Protein AF-0000000084941131 (afdb_homodimer)

InterPro domains:
  IPR001647 DNA-binding HTH domain, TetR-type [PF00440] (19-58)
  IPR001647 DNA-binding HTH domain, TetR-type [PS50977] (9-69)
  IPR009057 Homedomain-like superfamily [SSF46689] (8-70)
  IPR036271 Tetracyclin repressor-like, C-terminal domain superfamily [SSF48498] (73-191)

pLDDT: mean 86.89, std 12.45, range [28.77, 98.25]

Organism: Slackia exigua (strain ATCC 700122 / DSM 15923 / CIP 105133 / JCM 11022 / KCTC 5966 / S-7) (NCBI:txid649764)

Solvent-accessible surface area (backbone atoms only — not comparable to full-atom values): 23840 Å² total; per-residue (Å²): 129,80,76,89,76,65,69,81,77,74,47,69,64,54,54,34,50,50,48,39,53,48,26,52,69,63,21,52,91,70,55,48,67,60,58,51,18,59,74,74,70,51,52,53,69,56,50,42,76,73,27,87,39,70,66,57,44,49,48,48,31,51,49,58,58,56,69,70,40,54,73,73,89,49,67,60,39,41,52,69,57,49,52,53,47,29,50,50,33,43,50,53,52,44,68,76,31,35,32,52,52,48,36,34,63,66,69,58,53,42,43,57,38,67,57,45,43,43,56,43,37,52,42,46,55,18,59,48,52,65,71,57,49,46,61,47,47,50,53,50,47,12,30,48,47,18,45,52,50,53,48,32,36,52,75,71,71,43,53,70,42,73,44,60,62,77,36,82,65,32,34,45,62,69,65,46,78,38,76,65,50,52,51,50,53,51,51,50,51,51,52,49,52,48,60,72,64,71,54,86,80,85,23,29,28,52,74,59,67,86,69,50,62,65,89,106,128,80,76,87,75,65,68,82,77,72,45,68,64,55,53,34,51,51,49,39,54,48,27,51,71,64,21,54,91,68,56,48,66,60,58,50,17,57,74,74,69,49,52,54,70,57,52,43,77,73,28,88,38,70,64,58,44,50,48,48,32,50,51,58,57,57,68,71,40,54,72,73,90,48,67,61,39,39,52,68,56,50,52,51,47,31,52,50,33,42,51,52,52,43,67,75,32,35,31,49,52,50,35,34,63,65,69,58,52,42,45,55,38,67,58,44,44,44,55,42,37,53,42,46,57,17,58,49,53,65,70,58,49,45,64,44,45,49,54,51,47,13,31,48,49,18,44,51,51,53,46,32,36,51,75,69,72,42,54,69,43,73,45,61,62,78,37,82,64,31,35,43,66,70,65,46,78,38,75,65,52,51,51,49,52,53,50,50,50,52,52,49,52,46,59,72,66,72,54,86,79,86,23,28,28,51,72,58,66,87,68,50,65,65,86,107

Sequence (432 aa):
MKKPGSPPSFSREQIGRCAFDLINEIGIENFSMRELAQKIGISPMGIYTYFPSKRTLLCTVFSMLLNKIDNHPIPEEYWEDTVRREFRSMHQTFKTHPNIRRMTLVESIPWPDHFARHTYQLHMDQGVPEEIFTRLFWVFSSYFTGFIDNEMYLSLGRRITDGDADAPWNREKIHAYTDETFEEGINLLINMAKKKAGGACDWRTPLDASTWSWTLMKKPGSPPSFSREQIGRCAFDLINEIGIENFSMRELAQKIGISPMGIYTYFPSKRTLLCTVFSMLLNKIDNHPIPEEYWEDTVRREFRSMHQTFKTHPNIRRMTLVESIPWPDHFARHTYQLHMDQGVPEEIFTRLFWVFSSYFTGFIDNEMYLSLGRRITDGDADAPWNREKIHAYTDETFEEGINLLINMAKKKAGGACDWRTPLDASTWSWTL

Radius of gyration: 24.43 Å; Cα contacts (8 Å, |Δi|>4): 524; chains: 2; bounding box: 90×73×42 Å

Secondary structure (DSSP, 8-state):
---TT------HHHHHHHHHHHHHHH-GGG--HHHHHHHHTS-HHHHHHH-SSHHHHHHHHHHHHHTTS-----TT-BHHHHHHHHHHHHHHHHHH-HHHHHHHHHHTPPBPHHHHHHHHHHHHHHT--HHHHHHHHHHHHHHHHHHHHHHHHHHTT--SBSS-TTSHHHHHHHHT-SHHHHHHHHHHHHHHHHHHH-S----B--S-GGG-GGG-/---TTS-----HHHHHHHHHHHHHHH-GGG--HHHHHHHHTS-HHHHHHH-SSHHHHHHHHHHHHHTTS-----TT-BHHHHHHHHHHHHHHHHHH-HHHHHHHHHHTPPBPHHHHHHHHHHHHHHT--HHHHHHHHHHHHHHHHHHHHHHHHHHTT--SBSS-TTSHHHHHHHHT-SHHHHHHHHHHHHHHHHHHH-S----B--S-GGG-GGG-

Nearest PDB structures (foldseek):
  3b6a-assembly4_H  TM=7.659E-01  e=1.534E-05  Streptomyces coelicolor
  3b6a-assembly4_G  TM=7.643E-01  e=3.436E-05  Streptomyces coelicolor
  2opt-assembly1_A  TM=7.626E-01  e=5.265E-05  Streptomyces coelicolor
  3b6c-assembly1_A  TM=7.423E-01  e=3.778E-05  Streptomyces coelicolor
  3zql-assembly1_D  TM=7.358E-01  e=1.023E-04  Streptomyces antibioticus

Structure (mmCIF, N/CA/C/O backbone):
data_AF-0000000084941131-model_v1
#
loop_
_entity.id
_entity.type
_entity.pdbx_description
1 polymer 'Transcriptional regulator, TetR family'
#
loop_
_atom_site.group_PDB
_atom_site.id
_atom_site.type_symbol
_atom_site.label_atom_id
_atom_site.label_alt_id
_atom_site.label_comp_id
_atom_site.label_asym_id
_atom_site.label_entity_id
_atom_site.label_seq_id
_atom_site.pdbx_PDB_ins_code
_atom_site.Cartn_x
_atom_site.Cartn_y
_atom_site.Cartn_z
_atom_site.occupancy
_atom_site.B_iso_or_equiv
_atom_site.auth_seq_id
_atom_site.auth_comp_id
_atom_site.auth_asym_id
_atom_site.auth_atom_id
_atom_site.pdbx_PDB_model_num
ATOM 1 N N . MET A 1 1 ? -54.469 -0.24 5.934 1 28.77 1 MET A N 1
ATOM 2 C CA . MET A 1 1 ? -53.938 1.04 5.469 1 28.77 1 MET A CA 1
ATOM 3 C C . MET A 1 1 ? -52.625 1.38 6.176 1 28.77 1 MET A C 1
ATOM 5 O O . MET A 1 1 ? -52.562 1.374 7.406 1 28.77 1 MET A O 1
ATOM 9 N N . LYS A 1 2 ? -51.344 1.312 5.57 1 38.69 2 LYS A N 1
ATOM 10 C CA . LYS A 1 2 ? -50.094 1.656 6.258 1 38.69 2 LYS A CA 1
ATOM 11 C C . LYS A 1 2 ? -50.188 3.039 6.895 1 38.69 2 LYS A C 1
ATOM 13 O O . LYS A 1 2 ? -50.812 3.939 6.352 1 38.69 2 LYS A O 1
ATOM 18 N N . LYS A 1 3 ? -50 3.289 8.18 1 43.28 3 LYS A N 1
ATOM 19 C CA . LYS A 1 3 ? -50.188 4.641 8.703 1 43.28 3 LYS A CA 1
ATOM 20 C C . LYS A 1 3 ? -49.438 5.66 7.859 1 43.28 3 LYS A C 1
ATOM 22 O O . LYS A 1 3 ? -48.281 5.449 7.512 1 43.28 3 LYS A O 1
ATOM 27 N N . PRO A 1 4 ? -49.906 6.727 7.219 1 45.97 4 PRO A N 1
ATOM 28 C CA . PRO A 1 4 ? -49.438 7.609 6.145 1 45.97 4 PRO A CA 1
ATOM 29 C C . PRO A 1 4 ? -48.062 8.172 6.398 1 45.97 4 PRO A C 1
ATOM 31 O O . PRO A 1 4 ? -47.281 8.391 5.457 1 45.97 4 PRO A O 1
ATOM 34 N N . GLY A 1 5 ? -47.656 8.695 7.609 1 40.53 5 GLY A N 1
ATOM 35 C CA . GLY A 1 5 ? -46.531 9.578 7.91 1 40.53 5 GLY A CA 1
ATOM 36 C C . GLY A 1 5 ? -45.25 8.828 8.25 1 40.53 5 GLY A C 1
ATOM 37 O O . GLY A 1 5 ? -44.344 9.375 8.898 1 40.53 5 GLY A O 1
ATOM 38 N N . SER A 1 6 ? -45.25 7.578 8.383 1 44.28 6 SER A N 1
ATOM 39 C CA . SER A 1 6 ? -44.094 6.871 8.906 1 44.28 6 SER A CA 1
ATOM 40 C C . SER A 1 6 ? -42.812 7.242 8.133 1 44.28 6 SER A C 1
ATOM 42 O O . SER A 1 6 ? -42.844 7.254 6.898 1 44.28 6 SER A O 1
ATOM 44 N N . PRO A 1 7 ? -41.969 8.18 8.68 1 47.12 7 PRO A N 1
ATOM 45 C CA . PRO A 1 7 ? -40.781 8.586 7.93 1 47.12 7 PRO A CA 1
ATOM 46 C C . PRO A 1 7 ? -40.219 7.48 7.023 1 47.12 7 PRO A C 1
ATOM 48 O O . PRO A 1 7 ? -40.406 6.297 7.316 1 47.12 7 PRO A O 1
ATOM 51 N N . PRO A 1 8 ? -40.156 7.699 5.754 1 49.62 8 PRO A N 1
ATOM 52 C CA . PRO A 1 8 ? -39.625 6.699 4.82 1 49.62 8 PRO A CA 1
ATOM 53 C C . PRO A 1 8 ? -38.5 5.855 5.422 1 49.62 8 PRO A C 1
ATOM 55 O O . PRO A 1 8 ? -37.656 6.375 6.152 1 49.62 8 PRO A O 1
ATOM 58 N N . SER A 1 9 ? -38.719 4.691 6.004 1 55.66 9 SER A N 1
ATOM 59 C CA . SER A 1 9 ? -37.844 3.691 6.629 1 55.66 9 SER A CA 1
ATOM 60 C C . SER A 1 9 ? -36.594 3.471 5.816 1 55.66 9 SER A C 1
ATOM 62 O O . SER A 1 9 ? -36.625 2.896 4.727 1 55.66 9 SER A O 1
ATOM 64 N N . PHE A 1 10 ? -35.75 4.488 5.723 1 67.19 10 PHE A N 1
ATOM 65 C CA . PHE A 1 10 ? -34.5 4.156 5.062 1 67.19 10 PHE A CA 1
ATOM 66 C C . PHE A 1 10 ? -33.875 2.918 5.695 1 67.19 10 PHE A C 1
ATOM 68 O O . PHE A 1 10 ? -34.062 2.652 6.883 1 67.19 10 PHE A O 1
ATOM 75 N N . SER A 1 11 ? -33.438 2.021 4.824 1 82.12 11 SER A N 1
ATOM 76 C CA . SER A 1 11 ? -32.719 0.842 5.301 1 82.12 11 SER A CA 1
ATOM 77 C C . SER A 1 11 ? -31.234 1.102 5.379 1 82.12 11 SER A C 1
ATOM 79 O O . SER A 1 11 ? -30.734 2.084 4.824 1 82.12 11 SER A O 1
ATOM 81 N N . ARG A 1 12 ? -30.578 0.418 6.262 1 88.44 12 ARG A N 1
ATOM 82 C CA . ARG A 1 12 ? -29.125 0.443 6.348 1 88.44 12 ARG A CA 1
ATOM 83 C C . ARG A 1 12 ? -28.484 0.329 4.965 1 88.44 12 ARG A C 1
ATOM 85 O O . ARG A 1 12 ? -27.484 0.995 4.68 1 88.44 12 ARG A O 1
ATOM 92 N N . GLU A 1 13 ? -29.188 -0.368 4.176 1 90.81 13 GLU A N 1
ATOM 93 C CA . GLU A 1 13 ? -28.656 -0.59 2.832 1 90.81 13 GLU A CA 1
ATOM 94 C C . GLU A 1 13 ? -28.75 0.674 1.984 1 90.81 13 GLU A C 1
ATOM 96 O O . GLU A 1 13 ? -27.828 1.014 1.255 1 90.81 13 GLU A O 1
ATOM 101 N N . GLN A 1 14 ? -29.828 1.37 2.104 1 92.25 14 GLN A N 1
ATOM 102 C CA . GLN A 1 14 ? -30.031 2.59 1.327 1 92.25 14 GLN A CA 1
ATOM 103 C C . GLN A 1 14 ? -29.047 3.682 1.759 1 92.25 14 GLN A C 1
ATOM 105 O O . GLN A 1 14 ? -28.469 4.375 0.918 1 92.25 14 GLN A O 1
ATOM 110 N N . ILE A 1 15 ? -28.906 3.768 3.033 1 94.81 15 ILE A N 1
ATOM 111 C CA . ILE A 1 15 ? -27.984 4.762 3.562 1 94.81 15 ILE A CA 1
ATOM 112 C C . ILE A 1 15 ? -26.562 4.41 3.139 1 94.81 15 ILE A C 1
ATOM 114 O O . ILE A 1 15 ? -25.812 5.281 2.697 1 94.81 15 ILE A O 1
ATOM 118 N N . GLY A 1 16 ? -26.234 3.146 3.24 1 96.19 16 GLY A N 1
ATOM 119 C CA . GLY A 1 16 ? -24.922 2.678 2.812 1 96.19 16 GLY A CA 1
ATOM 120 C C . GLY A 1 16 ? -24.641 2.951 1.347 1 96.19 16 GLY A C 1
ATOM 121 O O . GLY A 1 16 ? -23.547 3.385 0.99 1 96.19 16 GLY A O 1
ATOM 122 N N . ARG A 1 17 ? -25.641 2.75 0.527 1 96.62 17 ARG A N 1
ATOM 123 C CA . ARG A 1 17 ? -25.5 2.973 -0.908 1 96.62 17 ARG A CA 1
ATOM 124 C C . ARG A 1 17 ? -25.312 4.453 -1.217 1 96.62 17 ARG A C 1
ATOM 126 O O . ARG A 1 17 ? -24.5 4.816 -2.072 1 96.62 17 ARG A O 1
ATOM 133 N N . CYS A 1 18 ? -26.016 5.258 -0.491 1 97.19 18 CYS A N 1
ATOM 134 C CA . CYS A 1 18 ? -25.875 6.695 -0.681 1 97.19 18 CYS A CA 1
ATOM 135 C C . CYS A 1 18 ? -24.484 7.156 -0.269 1 97.19 18 CYS A C 1
ATOM 137 O O . CYS A 1 18 ? -23.844 7.949 -0.971 1 97.19 18 CYS A O 1
ATOM 139 N N . ALA A 1 19 ? -24.047 6.645 0.84 1 98 19 ALA A N 1
ATOM 140 C CA . ALA A 1 19 ? -22.688 6.961 1.299 1 98 19 ALA A CA 1
ATOM 141 C C . ALA A 1 19 ? -21.641 6.496 0.292 1 98 19 ALA A C 1
ATOM 143 O O . ALA A 1 19 ? -20.703 7.223 -0.008 1 98 19 ALA A O 1
ATOM 144 N N . PHE A 1 20 ? -21.859 5.297 -0.189 1 98.25 20 PHE A N 1
ATOM 145 C CA . PHE A 1 20 ? -20.969 4.73 -1.192 1 98.25 20 PHE A CA 1
ATOM 146 C C . PHE A 1 20 ? -20.859 5.652 -2.4 1 98.25 20 PHE A C 1
ATOM 148 O O . PHE A 1 20 ? -19.75 6.008 -2.816 1 98.25 20 PHE A O 1
ATOM 155 N N . ASP A 1 21 ? -21.984 6.074 -2.898 1 98 21 ASP A N 1
ATOM 156 C CA . ASP A 1 21 ? -22.016 6.922 -4.09 1 98 21 ASP A CA 1
ATOM 157 C C . ASP A 1 21 ? -21.391 8.281 -3.812 1 98 21 ASP A C 1
ATOM 159 O O . ASP A 1 21 ? -20.625 8.805 -4.637 1 98 21 ASP A O 1
ATOM 163 N N . LEU A 1 22 ? -21.672 8.797 -2.689 1 98.06 22 LEU A N 1
ATOM 164 C CA . LEU A 1 22 ? -21.156 10.109 -2.318 1 98.06 22 LEU A CA 1
ATOM 165 C C . LEU A 1 22 ? -19.641 10.078 -2.17 1 98.06 22 LEU A C 1
ATOM 167 O O . LEU A 1 22 ? -18.938 10.906 -2.746 1 98.06 22 LEU A O 1
ATOM 171 N N . ILE A 1 23 ? -19.125 9.094 -1.476 1 98.19 23 ILE A N 1
ATOM 172 C CA . ILE A 1 23 ? -17.688 8.969 -1.26 1 98.19 23 ILE A CA 1
ATOM 173 C C . ILE A 1 23 ? -16.984 8.68 -2.586 1 98.19 23 ILE A C 1
ATOM 175 O O . ILE A 1 23 ? -15.914 9.219 -2.861 1 98.19 23 ILE A O 1
ATOM 179 N N . ASN A 1 24 ? -17.594 7.848 -3.32 1 97.69 24 ASN A N 1
ATOM 180 C CA . ASN A 1 24 ? -17.031 7.52 -4.625 1 97.69 24 ASN A CA 1
ATOM 181 C C . ASN A 1 24 ? -16.938 8.75 -5.52 1 97.69 24 ASN A C 1
ATOM 183 O O . ASN A 1 24 ? -16.047 8.836 -6.371 1 97.69 24 ASN A O 1
ATOM 187 N N . GLU A 1 25 ? -17.797 9.719 -5.336 1 96.5 25 GLU A N 1
ATOM 188 C CA . GLU A 1 25 ? -17.844 10.914 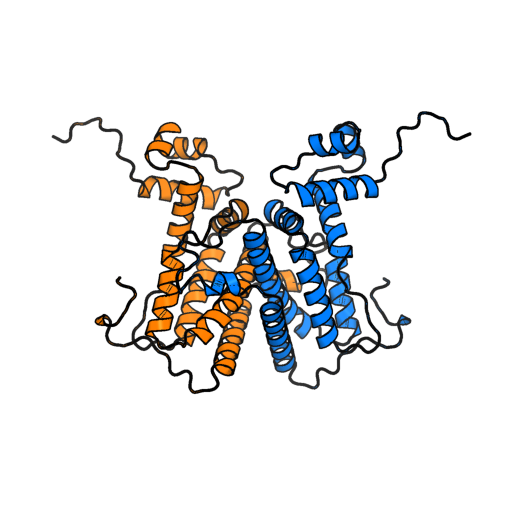-6.164 1 96.5 25 GLU A CA 1
ATOM 189 C C . GLU A 1 25 ? -16.938 12.008 -5.621 1 96.5 25 GLU A C 1
ATOM 191 O O . GLU A 1 25 ? -16.094 12.539 -6.352 1 96.5 25 GLU A O 1
ATOM 196 N N . ILE A 1 26 ? -16.969 12.281 -4.324 1 96.31 26 ILE A N 1
ATOM 197 C CA . ILE A 1 26 ? -16.344 13.508 -3.836 1 96.31 26 ILE A CA 1
ATOM 198 C C . ILE A 1 26 ? -15.094 13.164 -3.023 1 96.31 26 ILE A C 1
ATOM 200 O O . ILE A 1 26 ? -14.297 14.047 -2.703 1 96.31 26 ILE A O 1
ATOM 204 N N . GLY A 1 27 ? -14.945 11.875 -2.68 1 96.69 27 GLY A N 1
ATOM 205 C CA . GLY A 1 27 ? -13.805 11.477 -1.873 1 96.69 27 GLY A CA 1
ATOM 206 C C . GLY A 1 27 ? -14.047 11.625 -0.383 1 96.69 27 GLY A C 1
ATOM 207 O O . GLY A 1 27 ? -14.891 12.414 0.041 1 96.69 27 GLY A O 1
ATOM 208 N N . ILE A 1 28 ? -13.273 10.914 0.37 1 96.62 28 ILE A N 1
ATOM 209 C CA . ILE A 1 28 ? -13.469 10.82 1.812 1 96.62 28 ILE A CA 1
ATOM 210 C C . ILE A 1 28 ? -13.133 12.164 2.465 1 96.62 28 ILE A C 1
ATOM 212 O O . ILE A 1 28 ? -13.711 12.523 3.492 1 96.62 28 ILE A O 1
ATOM 216 N N . GLU A 1 29 ? -12.227 12.906 1.863 1 93.19 29 GLU A N 1
ATOM 217 C CA . GLU A 1 29 ? -11.797 14.18 2.428 1 93.19 29 GLU A CA 1
ATOM 218 C C . GLU A 1 29 ? -12.93 15.203 2.408 1 93.19 29 GLU A C 1
ATOM 220 O O . GLU A 1 29 ? -12.945 16.141 3.209 1 93.19 29 GLU A O 1
ATOM 225 N N . ASN A 1 30 ? -13.844 14.992 1.539 1 95.88 30 ASN A N 1
ATOM 226 C CA . ASN A 1 30 ? -14.945 15.93 1.371 1 95.88 30 ASN A CA 1
ATOM 227 C C . ASN A 1 30 ? -16.266 15.344 1.866 1 95.88 30 ASN A C 1
ATOM 229 O O . ASN A 1 30 ? -17.328 15.922 1.652 1 95.88 30 ASN A O 1
ATOM 233 N N . PHE A 1 31 ? -16.203 14.211 2.482 1 97.06 31 PHE A N 1
ATOM 234 C CA . PHE A 1 31 ? -17.375 13.516 2.982 1 97.06 31 PHE A CA 1
ATOM 235 C C . PHE A 1 31 ? -17.672 13.898 4.43 1 97.06 31 PHE A C 1
ATOM 237 O O . PHE A 1 31 ? -16.75 14.023 5.238 1 97.06 31 PHE A O 1
ATOM 244 N N . SER A 1 32 ? -18.906 14.133 4.738 1 96 32 SER A N 1
ATOM 245 C CA . SER A 1 32 ? -19.359 14.336 6.113 1 96 32 SER A CA 1
ATOM 246 C C . SER A 1 32 ? -20.703 13.68 6.355 1 96 32 SER A C 1
ATOM 248 O O . SER A 1 32 ? -21.516 13.531 5.43 1 96 32 SER A O 1
ATOM 250 N N . MET A 1 33 ? -20.891 13.383 7.621 1 95.5 33 MET A N 1
ATOM 251 C CA . MET A 1 33 ? -22.172 12.797 8 1 95.5 33 MET A CA 1
ATOM 252 C C . MET A 1 33 ? -23.312 13.781 7.77 1 95.5 33 MET A C 1
ATOM 254 O O . MET A 1 33 ? -24.422 13.375 7.418 1 95.5 33 MET A O 1
ATOM 258 N N . ARG A 1 34 ? -23 15.016 7.945 1 95.06 34 ARG A N 1
ATOM 259 C CA . ARG A 1 34 ? -23.984 16.062 7.727 1 95.06 34 ARG A CA 1
ATOM 260 C C . ARG A 1 34 ? -24.391 16.125 6.258 1 95.06 34 ARG A C 1
ATOM 262 O O . ARG A 1 34 ? -25.578 16.203 5.945 1 95.06 34 ARG A O 1
ATOM 269 N N . GLU A 1 35 ? -23.453 16.094 5.355 1 95.31 35 GLU A N 1
ATOM 270 C CA . GLU A 1 35 ? -23.734 16.109 3.922 1 95.31 35 GLU A CA 1
ATOM 271 C C . GLU A 1 35 ? -24.531 14.883 3.492 1 95.31 35 GLU A C 1
ATOM 273 O O . GLU A 1 35 ? -25.422 14.984 2.652 1 95.31 35 GLU A O 1
ATOM 278 N N . LEU A 1 36 ? -24.141 13.742 4.035 1 96.44 36 LEU A N 1
ATOM 279 C CA . LEU A 1 36 ? -24.859 12.508 3.736 1 96.44 36 LEU A CA 1
ATOM 280 C C . LEU A 1 36 ? -26.328 12.617 4.152 1 96.44 36 LEU A C 1
ATOM 282 O O . LEU A 1 36 ? -27.219 12.258 3.383 1 96.44 36 LEU A O 1
ATOM 286 N N . ALA A 1 37 ? -26.531 13.117 5.328 1 95.12 37 ALA A N 1
ATOM 287 C CA . ALA A 1 37 ? -27.891 13.297 5.84 1 95.12 37 ALA A CA 1
ATOM 288 C C . ALA A 1 37 ? -28.719 14.203 4.922 1 95.12 37 ALA A C 1
ATOM 290 O O . ALA A 1 37 ? -29.859 13.906 4.609 1 95.12 37 ALA A O 1
ATOM 291 N N . GLN A 1 38 ? -28.109 15.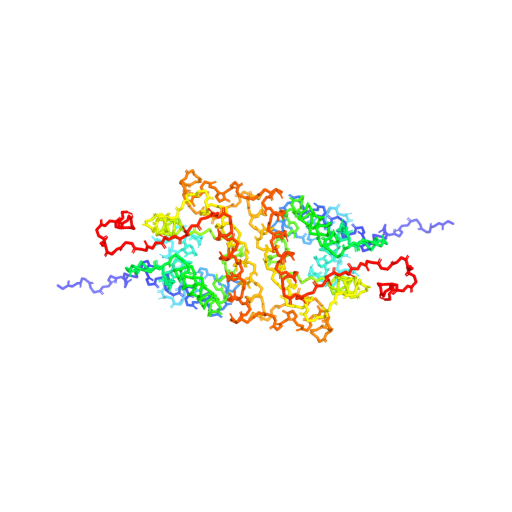25 4.516 1 94.19 38 GLN A N 1
ATOM 292 C CA . GLN A 1 38 ? -28.766 16.203 3.619 1 94.19 38 GLN A CA 1
ATOM 293 C C . GLN A 1 38 ? -29.141 15.539 2.297 1 94.19 38 GLN A C 1
ATOM 295 O O . GLN A 1 38 ? -30.234 15.75 1.783 1 94.19 38 GLN A O 1
ATOM 300 N N . LYS A 1 39 ? -28.297 14.773 1.81 1 93.31 39 LYS A N 1
ATOM 301 C CA . LYS A 1 39 ? -28.531 14.109 0.534 1 93.31 39 LYS A CA 1
ATOM 302 C C . LYS A 1 39 ? -29.672 13.109 0.639 1 93.31 39 LYS A C 1
ATOM 304 O O . LYS A 1 39 ? -30.469 12.953 -0.3 1 93.31 39 LYS A O 1
ATOM 309 N N . ILE A 1 40 ? -29.688 12.43 1.73 1 91.44 40 ILE A N 1
ATOM 310 C CA . ILE A 1 40 ? -30.703 11.406 1.95 1 91.44 40 ILE A CA 1
ATOM 311 C C . ILE A 1 40 ? -32.031 12.07 2.338 1 91.44 40 ILE A C 1
ATOM 313 O O . ILE A 1 40 ? -33.094 11.539 2.055 1 91.44 40 ILE A O 1
ATOM 317 N N . GLY A 1 41 ? -31.953 13.219 3.039 1 91.06 41 GLY A N 1
ATOM 318 C CA . GLY A 1 41 ? -33.156 13.922 3.486 1 91.06 41 GLY A CA 1
ATOM 319 C C . GLY A 1 41 ? -33.562 13.57 4.902 1 91.06 41 GLY A C 1
ATOM 320 O O . GLY A 1 41 ? -34.75 13.445 5.199 1 91.06 41 GLY A O 1
ATOM 321 N N . ILE A 1 42 ? -32.625 13.266 5.703 1 89.25 42 ILE A N 1
ATOM 322 C CA . ILE A 1 42 ? -32.875 13.008 7.117 1 89.25 42 ILE A CA 1
ATOM 323 C C . ILE A 1 42 ? -31.938 13.852 7.977 1 89.25 42 ILE A C 1
ATOM 325 O O . ILE A 1 42 ? -31.062 14.562 7.453 1 89.25 42 ILE A O 1
ATOM 329 N N . SER A 1 43 ? -32.188 13.82 9.32 1 88.5 43 SER A N 1
ATOM 330 C CA . SER A 1 43 ? -31.312 14.531 10.234 1 88.5 43 SER A CA 1
ATOM 331 C C . SER A 1 43 ? -30.016 13.781 10.445 1 88.5 43 SER A C 1
ATOM 333 O O . SER A 1 43 ? -29.969 12.547 10.336 1 88.5 43 SER A O 1
ATOM 335 N N . PRO A 1 44 ? -28.938 14.5 10.703 1 88.56 44 PRO A N 1
ATOM 336 C CA . PRO A 1 44 ? -27.688 13.82 11.039 1 88.56 44 PRO A CA 1
ATOM 337 C C . PRO A 1 44 ? -27.859 12.789 12.148 1 88.56 44 PRO A C 1
ATOM 339 O O . PRO A 1 44 ? -27.266 11.703 12.086 1 88.56 44 PRO A O 1
ATOM 342 N N . MET A 1 45 ? -28.672 13.117 13.094 1 90.75 45 MET A N 1
ATOM 343 C CA . MET A 1 45 ? -28.922 12.188 14.188 1 90.75 45 MET A CA 1
ATOM 344 C C . MET A 1 45 ? -29.625 10.93 13.688 1 90.75 45 MET A C 1
ATOM 346 O O . MET A 1 45 ? -29.422 9.844 14.219 1 90.75 45 MET A O 1
ATOM 350 N N . GLY A 1 46 ? -30.375 11.117 12.703 1 90.25 46 GLY A N 1
ATOM 351 C CA . GLY A 1 46 ? -31.078 9.984 12.102 1 90.25 46 GLY A CA 1
ATOM 352 C C . GLY A 1 46 ? -30.125 8.938 11.547 1 90.25 46 GLY A C 1
ATOM 353 O O . GLY A 1 46 ? -30.406 7.738 11.633 1 90.25 46 GLY A O 1
ATOM 354 N N . ILE A 1 47 ? -28.953 9.352 10.961 1 91.81 47 ILE A N 1
ATOM 355 C CA . ILE A 1 47 ? -27.969 8.414 10.43 1 91.81 47 ILE A CA 1
ATOM 356 C C . ILE A 1 47 ? -27.422 7.547 11.562 1 91.81 47 ILE A C 1
ATOM 358 O O . ILE A 1 47 ? -27.203 6.344 11.391 1 91.81 47 ILE A O 1
ATOM 362 N N . TYR A 1 48 ? -27.328 8.117 12.688 1 91.88 48 TYR A N 1
ATOM 363 C CA . TYR A 1 48 ? -26.703 7.453 13.828 1 91.88 48 TYR A CA 1
ATOM 364 C C . TYR A 1 48 ? -27.625 6.414 14.438 1 91.88 48 TYR A C 1
ATOM 366 O O . TYR A 1 48 ? -27.203 5.566 15.219 1 91.88 48 TYR A O 1
ATOM 374 N N . THR A 1 49 ? -28.938 6.469 14.109 1 90.81 49 THR A N 1
ATOM 375 C CA . THR A 1 49 ? -29.859 5.414 14.508 1 90.81 49 THR A CA 1
ATOM 376 C C . THR A 1 49 ? -29.562 4.121 13.75 1 90.81 49 THR A C 1
ATOM 378 O O . THR A 1 49 ? -29.844 3.029 14.25 1 90.81 49 THR A O 1
ATOM 381 N N . TYR A 1 50 ? -28.953 4.324 12.625 1 91.69 50 TYR A N 1
ATOM 382 C CA . TYR A 1 50 ? -28.641 3.17 11.789 1 91.69 50 TYR A CA 1
ATOM 383 C C . TYR A 1 50 ? -27.172 2.781 11.93 1 91.69 50 TYR A C 1
ATOM 385 O O . TYR A 1 50 ? -26.828 1.602 11.844 1 91.69 50 TYR A O 1
ATOM 393 N N . PHE A 1 51 ? -26.359 3.809 12.062 1 94.88 51 PHE A N 1
ATOM 394 C CA . PHE A 1 51 ? -24.922 3.613 12.188 1 94.88 51 PHE A CA 1
ATOM 395 C C . PHE A 1 51 ? -24.375 4.316 13.422 1 94.88 51 PHE A C 1
ATOM 397 O O . PHE A 1 51 ? -24.266 5.543 13.453 1 94.88 51 PHE A O 1
ATOM 404 N N . PRO A 1 52 ? -23.984 3.502 14.359 1 93.44 52 PRO A N 1
ATOM 405 C CA . PRO A 1 52 ? -23.547 4.078 15.633 1 93.44 52 PRO A CA 1
ATOM 406 C C . PRO A 1 52 ? -22.344 5.008 15.484 1 93.44 52 PRO A C 1
ATOM 408 O O . PRO A 1 52 ? -22.094 5.84 16.359 1 93.44 52 PRO A O 1
ATOM 411 N N . SER A 1 53 ? -21.594 4.832 14.359 1 94.5 53 SER A N 1
ATOM 412 C CA . SER A 1 53 ? -20.438 5.691 14.133 1 94.5 53 SER A CA 1
ATOM 413 C C . SER A 1 53 ? -20.141 5.852 12.648 1 94.5 53 SER A C 1
ATOM 415 O O . SER A 1 53 ? -20.594 5.047 11.828 1 94.5 53 SER A O 1
ATOM 417 N N . LYS A 1 54 ? -19.406 6.828 12.328 1 95.56 54 LYS A N 1
ATOM 418 C CA . LYS A 1 54 ? -18.906 7.004 10.961 1 95.56 54 LYS A CA 1
ATOM 419 C C . LYS A 1 54 ? -18.109 5.785 10.508 1 95.56 54 LYS A C 1
ATOM 421 O O . LYS A 1 54 ? -18.234 5.344 9.367 1 95.56 54 LYS A O 1
ATOM 426 N N . ARG A 1 55 ? -17.375 5.23 11.414 1 94.94 55 ARG A N 1
ATOM 427 C CA . ARG A 1 55 ? -16.531 4.082 11.102 1 94.94 55 ARG A CA 1
ATOM 428 C C . ARG A 1 55 ? -17.359 2.883 10.672 1 94.94 55 ARG A C 1
ATOM 430 O O . ARG A 1 55 ? -17.047 2.211 9.695 1 94.94 55 ARG A O 1
ATOM 437 N N . THR A 1 56 ? -18.391 2.723 11.391 1 95.38 56 THR A N 1
ATOM 438 C CA . THR A 1 56 ? -19.266 1.603 11.062 1 95.38 56 THR A CA 1
ATOM 439 C C . THR A 1 56 ? -19.891 1.796 9.68 1 95.38 56 THR A C 1
ATOM 441 O O . THR A 1 56 ? -20.047 0.835 8.922 1 95.38 56 THR A O 1
ATOM 444 N N . LEU A 1 57 ? -20.25 3.023 9.398 1 96.75 57 LEU A N 1
ATOM 445 C CA . LEU A 1 57 ? -20.781 3.338 8.07 1 96.75 57 LEU A CA 1
ATOM 446 C C . LEU A 1 57 ? -19.734 3.07 6.992 1 96.75 57 LEU A C 1
ATOM 448 O O . LEU A 1 57 ? -20.031 2.438 5.977 1 96.75 57 LEU A O 1
ATOM 452 N N . LEU A 1 58 ? -18.516 3.42 7.215 1 97.62 58 LEU A N 1
ATOM 453 C CA . LEU A 1 58 ? -17.438 3.262 6.238 1 97.62 58 LEU A CA 1
ATOM 454 C C . LEU A 1 58 ? -17.094 1.789 6.043 1 97.62 58 LEU A C 1
ATOM 456 O O . LEU A 1 58 ? -16.766 1.369 4.934 1 97.62 58 LEU A O 1
ATOM 460 N N . CYS A 1 59 ? -17.203 1.031 7.094 1 96.31 59 CYS A N 1
ATOM 461 C CA . CYS A 1 59 ? -17.016 -0.411 6.973 1 96.31 59 CYS A CA 1
ATOM 462 C C . CYS A 1 59 ? -18.062 -1.018 6.043 1 96.31 59 CYS A C 1
ATOM 464 O O . CYS A 1 59 ? -17.75 -1.887 5.227 1 96.31 59 CYS A O 1
ATOM 466 N N . THR A 1 60 ? -19.234 -0.519 6.195 1 95.88 60 THR A N 1
ATOM 467 C CA . THR A 1 60 ? -20.312 -0.992 5.336 1 95.88 60 THR A CA 1
ATOM 468 C C . THR A 1 60 ? -20.062 -0.606 3.881 1 95.88 60 THR A C 1
ATOM 470 O O . THR A 1 60 ? -20.25 -1.416 2.975 1 95.88 60 THR A O 1
ATOM 473 N N . VAL A 1 61 ? -19.609 0.554 3.66 1 97.44 61 VAL A N 1
ATOM 474 C CA . VAL A 1 61 ? -19.281 1.032 2.322 1 97.44 61 VAL A CA 1
ATOM 475 C C . VAL A 1 61 ? -18.203 0.144 1.708 1 97.44 61 VAL A C 1
ATOM 477 O O . VAL A 1 61 ? -18.312 -0.265 0.55 1 97.44 61 VAL A O 1
ATOM 480 N N . PHE A 1 62 ? -17.188 -0.182 2.486 1 97.5 62 PHE A N 1
ATOM 481 C CA . PHE A 1 62 ? -16.109 -1.034 2.004 1 97.5 62 PHE A CA 1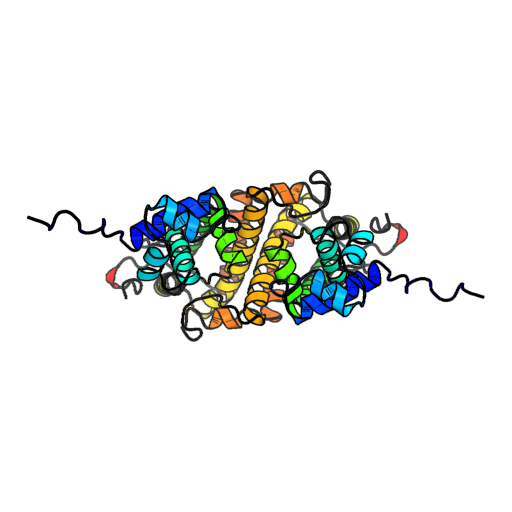
ATOM 482 C C . PHE A 1 62 ? -16.625 -2.43 1.676 1 97.5 62 PHE A C 1
ATOM 484 O O . PHE A 1 62 ? -16.266 -3.002 0.645 1 97.5 62 PHE A O 1
ATOM 491 N N . SER A 1 63 ? -17.469 -2.902 2.504 1 95.38 63 SER A N 1
ATOM 492 C CA . SER A 1 63 ? -18.062 -4.219 2.266 1 95.38 63 SER A CA 1
ATOM 493 C C . SER A 1 63 ? -18.844 -4.246 0.958 1 95.38 63 SER A C 1
ATOM 495 O O . SER A 1 63 ? -18.797 -5.238 0.227 1 95.38 63 SER A O 1
ATOM 497 N N . MET A 1 64 ? -19.547 -3.176 0.698 1 95.75 64 MET A N 1
ATOM 498 C CA . MET A 1 64 ? -20.312 -3.086 -0.54 1 95.75 64 MET A CA 1
ATOM 499 C C . MET A 1 64 ? -19.391 -3.15 -1.756 1 95.75 64 MET A C 1
ATOM 501 O O . MET A 1 64 ? -19.734 -3.762 -2.77 1 95.75 64 MET A O 1
ATOM 505 N N . LEU A 1 65 ? -18.25 -2.537 -1.653 1 97.25 65 LEU A N 1
ATOM 506 C CA . LEU A 1 65 ? -17.281 -2.613 -2.74 1 97.25 65 LEU A CA 1
ATOM 507 C C . LEU A 1 65 ? -16.797 -4.047 -2.941 1 97.25 65 LEU A C 1
ATOM 509 O O . LEU A 1 65 ? -16.734 -4.535 -4.07 1 97.25 65 LEU A O 1
ATOM 513 N N . LEU A 1 66 ? -16.484 -4.715 -1.849 1 95.75 66 LEU A N 1
ATOM 514 C CA . LEU A 1 66 ? -15.906 -6.055 -1.902 1 95.75 66 LEU A CA 1
ATOM 515 C C . LEU A 1 66 ? -16.922 -7.062 -2.447 1 95.75 66 LEU A C 1
ATOM 517 O O . LEU A 1 66 ? -16.531 -8.078 -3.023 1 95.75 66 LEU A O 1
ATOM 521 N N . ASN A 1 67 ? -18.188 -6.727 -2.295 1 93.69 67 ASN A N 1
ATOM 522 C CA . ASN A 1 67 ? -19.234 -7.598 -2.816 1 93.69 67 ASN A CA 1
ATOM 523 C C . ASN A 1 67 ? -19.219 -7.641 -4.344 1 93.69 67 ASN A C 1
ATOM 525 O O . ASN A 1 67 ? -19.844 -8.516 -4.949 1 93.69 67 ASN A O 1
ATOM 529 N N . LYS A 1 68 ? -18.516 -6.758 -4.945 1 95.44 68 LYS A N 1
ATOM 530 C CA . LYS A 1 68 ? -18.438 -6.711 -6.402 1 95.44 68 LYS A CA 1
ATOM 531 C C . LYS A 1 68 ? -17.375 -7.68 -6.918 1 95.44 68 LYS A C 1
ATOM 533 O O . LYS A 1 68 ? -17.328 -7.977 -8.117 1 95.44 68 LYS A O 1
ATOM 538 N N . ILE A 1 69 ? -16.562 -8.219 -6.055 1 95.62 69 ILE A N 1
ATOM 539 C CA . ILE A 1 69 ? -15.422 -9.039 -6.445 1 95.62 69 ILE A CA 1
ATOM 540 C C . ILE A 1 69 ? -15.891 -10.438 -6.812 1 95.62 69 ILE A C 1
ATOM 542 O O . ILE A 1 69 ? -16.719 -11.023 -6.113 1 95.62 69 ILE A O 1
ATOM 546 N N . ASP A 1 70 ? -15.336 -10.938 -7.914 1 94.19 70 ASP A N 1
ATOM 547 C CA . ASP A 1 70 ? -15.625 -12.289 -8.383 1 94.19 70 ASP A CA 1
ATOM 548 C C . ASP A 1 70 ? -14.781 -13.32 -7.633 1 94.19 70 ASP A C 1
ATOM 550 O O . ASP A 1 70 ? -13.68 -13.656 -8.07 1 94.19 70 ASP A O 1
ATOM 554 N N . ASN A 1 71 ? -15.344 -13.82 -6.551 1 90.38 71 ASN A N 1
ATOM 555 C CA . ASN A 1 71 ? -14.625 -14.82 -5.773 1 90.38 71 ASN A CA 1
ATOM 556 C C . ASN A 1 71 ? -15.469 -16.078 -5.551 1 90.38 71 ASN A C 1
ATOM 558 O O . ASN A 1 71 ? -15.211 -16.844 -4.625 1 90.38 71 ASN A O 1
ATOM 562 N N . HIS A 1 72 ? -16.406 -16.25 -6.367 1 90.44 72 HIS A N 1
ATOM 563 C CA . HIS A 1 72 ? -17.266 -17.422 -6.254 1 90.44 72 HIS A CA 1
ATOM 564 C C . HIS A 1 72 ? -16.531 -18.688 -6.73 1 90.44 72 HIS A C 1
ATOM 566 O O . HIS A 1 72 ? -15.773 -18.641 -7.695 1 90.44 72 HIS A O 1
ATOM 572 N N . PRO A 1 73 ? -16.828 -19.75 -6.035 1 93.31 73 PRO A N 1
ATOM 573 C CA . PRO A 1 73 ? -16.234 -21 -6.516 1 93.31 73 PRO A CA 1
ATOM 574 C C . PRO A 1 73 ? -16.766 -21.422 -7.879 1 93.31 73 PRO A C 1
ATOM 576 O O . PRO A 1 73 ? -17.953 -21.25 -8.164 1 93.31 73 PRO A O 1
ATOM 579 N N . ILE A 1 74 ? -15.953 -21.875 -8.727 1 94.12 74 ILE A N 1
ATOM 580 C CA . ILE A 1 74 ? -16.297 -22.469 -10.016 1 94.12 74 ILE A CA 1
ATOM 581 C C . ILE A 1 74 ? -15.836 -23.922 -10.062 1 94.12 74 ILE A C 1
ATOM 583 O O . ILE A 1 74 ? -14.641 -24.203 -9.961 1 94.12 74 ILE A O 1
ATOM 587 N N . PRO A 1 75 ? -16.75 -24.812 -10.273 1 94.62 75 PRO A N 1
ATOM 588 C CA . PRO A 1 75 ? -16.406 -26.234 -10.266 1 94.62 75 PRO A CA 1
ATOM 589 C C . PRO A 1 75 ? -15.273 -26.562 -11.234 1 94.62 75 PRO A C 1
ATOM 591 O O . PRO A 1 75 ? -15.297 -26.125 -12.391 1 94.62 75 PRO A O 1
ATOM 594 N N . GLU A 1 76 ? -14.234 -27.234 -10.695 1 95.44 76 GLU A N 1
ATOM 595 C CA . GLU A 1 76 ? -13.141 -27.812 -11.461 1 95.44 76 GLU A CA 1
ATOM 596 C C . GLU A 1 76 ? -12.125 -26.75 -11.875 1 95.44 76 GLU A C 1
ATOM 598 O O . GLU A 1 76 ? -11.164 -27.047 -12.586 1 95.44 76 GLU A O 1
ATOM 603 N N . GLU A 1 77 ? -12.359 -25.594 -11.43 1 95.75 77 GLU A N 1
ATOM 604 C CA . GLU A 1 77 ? -11.367 -24.562 -11.711 1 95.75 77 GLU A CA 1
ATOM 605 C C . GLU A 1 77 ? -10.078 -24.812 -10.938 1 95.75 77 GLU A C 1
ATOM 607 O O . GLU A 1 77 ? -10.117 -25.062 -9.727 1 95.75 77 GLU A O 1
ATOM 612 N N . TYR A 1 78 ? -8.969 -24.719 -11.695 1 95.75 78 TYR A N 1
ATOM 613 C CA . TYR A 1 78 ? -7.68 -24.859 -11.031 1 95.75 78 TYR A CA 1
ATOM 614 C C . TYR A 1 78 ? -7.387 -23.641 -10.164 1 95.75 78 TYR A C 1
ATOM 616 O O . TYR A 1 78 ? -7.82 -22.531 -10.477 1 95.75 78 TYR A O 1
ATOM 624 N N . TRP A 1 79 ? -6.605 -23.828 -9.148 1 94.06 79 TRP A N 1
ATOM 625 C CA . TRP A 1 79 ? -6.328 -22.781 -8.164 1 94.06 79 TRP A CA 1
ATOM 626 C C . TRP A 1 79 ? -5.684 -21.578 -8.836 1 94.06 79 TRP A C 1
ATOM 628 O O . TRP A 1 79 ? -5.977 -20.438 -8.469 1 94.06 79 TRP A O 1
ATOM 638 N N . GLU A 1 80 ? -4.844 -21.797 -9.852 1 94.06 80 GLU A N 1
ATOM 639 C CA . GLU A 1 80 ? -4.16 -20.688 -10.508 1 94.06 80 GLU A CA 1
ATOM 640 C C . GLU A 1 80 ? -5.152 -19.781 -11.25 1 94.06 80 GLU A C 1
ATOM 642 O O . GLU A 1 80 ? -5 -18.562 -11.258 1 94.06 80 GLU A O 1
ATOM 647 N N . ASP A 1 81 ? -6.09 -20.438 -11.797 1 96 81 ASP A N 1
ATOM 648 C CA . ASP A 1 81 ? -7.109 -19.688 -12.523 1 96 81 ASP A CA 1
ATOM 649 C C . ASP A 1 81 ? -8.016 -18.922 -11.555 1 96 81 ASP A C 1
ATOM 651 O O . ASP A 1 81 ? -8.461 -17.812 -11.859 1 96 81 ASP A O 1
ATOM 655 N N . THR A 1 82 ? -8.281 -19.562 -10.438 1 95.06 82 THR A N 1
ATOM 656 C CA . THR A 1 82 ? -9.039 -18.891 -9.391 1 95.06 82 THR A CA 1
ATOM 657 C C . THR A 1 82 ? -8.312 -17.641 -8.914 1 95.06 82 THR A C 1
ATOM 659 O O . THR A 1 82 ? -8.906 -16.562 -8.805 1 95.06 82 THR A O 1
ATOM 662 N N . VAL A 1 83 ? -7.012 -17.75 -8.68 1 94.12 83 VAL A N 1
ATOM 663 C CA . VAL A 1 83 ? -6.203 -16.625 -8.227 1 94.12 83 VAL A CA 1
ATOM 664 C C . VAL A 1 83 ? -6.223 -15.516 -9.273 1 94.12 83 VAL A C 1
ATOM 666 O O . VAL A 1 83 ? -6.484 -14.352 -8.953 1 94.12 83 VAL A O 1
ATOM 669 N N . ARG A 1 84 ? -6.039 -15.875 -10.516 1 95.19 84 ARG A N 1
ATOM 670 C CA . ARG A 1 84 ? -6.027 -14.898 -11.594 1 95.19 84 ARG A CA 1
ATOM 671 C C . ARG A 1 84 ? -7.363 -14.164 -11.688 1 95.19 84 ARG A C 1
ATOM 673 O O . ARG A 1 84 ? -7.395 -12.938 -11.773 1 95.19 84 ARG A O 1
ATOM 680 N N . ARG A 1 85 ? -8.398 -14.914 -11.633 1 95.94 85 ARG A N 1
ATOM 681 C CA . ARG A 1 85 ? -9.742 -14.352 -11.758 1 95.94 85 ARG A CA 1
ATOM 682 C C . ARG A 1 85 ? -10.062 -13.438 -10.586 1 95.94 85 ARG A C 1
ATOM 684 O O . ARG A 1 85 ? -10.539 -12.312 -10.773 1 95.94 85 ARG A O 1
ATOM 691 N N . GLU A 1 86 ? -9.789 -13.898 -9.391 1 94.5 86 GLU A N 1
ATOM 692 C CA . GLU A 1 86 ? -10.07 -13.125 -8.18 1 94.5 86 GLU A CA 1
ATOM 693 C C . GLU A 1 86 ? -9.273 -11.828 -8.156 1 94.5 86 GLU A C 1
ATOM 695 O O . GLU A 1 86 ? -9.82 -10.75 -7.898 1 94.5 86 GLU A O 1
ATOM 700 N N . PHE A 1 87 ? -8.039 -11.922 -8.477 1 95.69 87 PHE A N 1
ATOM 701 C CA . PHE A 1 87 ? -7.188 -10.742 -8.398 1 95.69 87 PHE A CA 1
ATOM 702 C C . PHE A 1 87 ? -7.5 -9.766 -9.531 1 95.69 87 PHE A C 1
ATOM 704 O O . PHE A 1 87 ? -7.426 -8.547 -9.344 1 95.69 87 PHE A O 1
ATOM 711 N N . ARG A 1 88 ? -7.789 -10.305 -10.672 1 95.88 88 ARG A N 1
ATOM 712 C CA . ARG A 1 88 ? -8.227 -9.438 -11.766 1 95.88 88 ARG A CA 1
ATOM 713 C C . ARG A 1 88 ? -9.5 -8.68 -11.383 1 95.88 88 ARG A C 1
ATOM 715 O O . ARG A 1 88 ? -9.609 -7.477 -11.617 1 95.88 88 ARG A O 1
ATOM 722 N N . SER A 1 89 ? -10.406 -9.43 -10.844 1 96.94 89 SER A N 1
ATOM 723 C CA . SER A 1 89 ? -11.656 -8.812 -10.414 1 96.94 89 SER A CA 1
ATOM 724 C C . SER A 1 89 ? -11.414 -7.75 -9.352 1 96.94 89 SER A C 1
ATOM 726 O O . SER A 1 89 ? -11.992 -6.66 -9.406 1 96.94 89 SER A O 1
ATOM 728 N N . MET A 1 90 ? -10.609 -8.047 -8.398 1 96.31 90 MET A N 1
ATOM 729 C CA . MET A 1 90 ? -10.25 -7.09 -7.355 1 96.31 90 MET A CA 1
ATOM 730 C C . MET A 1 90 ? -9.586 -5.855 -7.949 1 96.31 90 MET A C 1
ATOM 732 O O . MET A 1 90 ? -9.945 -4.727 -7.613 1 96.31 90 MET A O 1
ATOM 736 N N . HIS A 1 91 ? -8.641 -6.117 -8.805 1 96.44 91 HIS A N 1
ATOM 737 C CA . HIS A 1 91 ? -7.926 -5.023 -9.461 1 96.44 91 HIS A CA 1
ATOM 738 C C . HIS A 1 91 ? -8.891 -4.086 -10.172 1 96.44 91 HIS A C 1
ATOM 740 O O . HIS A 1 91 ? -8.859 -2.873 -9.961 1 96.44 91 HIS A O 1
ATOM 746 N N . GLN A 1 92 ? -9.789 -4.645 -10.938 1 96.62 92 GLN A N 1
ATOM 747 C CA . GLN A 1 92 ? -10.742 -3.848 -11.703 1 96.62 92 GLN A CA 1
ATOM 748 C C . GLN A 1 92 ? -11.688 -3.082 -10.781 1 96.62 92 GLN A C 1
ATOM 750 O O . GLN A 1 92 ? -12.039 -1.934 -11.055 1 96.62 92 GLN A O 1
ATOM 755 N N . THR A 1 93 ? -12.055 -3.699 -9.75 1 97.5 93 THR A N 1
ATOM 756 C CA . THR A 1 93 ? -12.977 -3.086 -8.797 1 97.5 93 THR A CA 1
ATOM 757 C C . THR A 1 93 ? -12.336 -1.866 -8.133 1 97.5 93 THR A C 1
ATOM 759 O O . THR A 1 93 ? -12.93 -0.786 -8.117 1 97.5 93 THR A O 1
ATOM 762 N N . PHE A 1 94 ? -11.156 -1.991 -7.684 1 97 94 PHE A N 1
ATOM 763 C CA . PHE A 1 94 ? -10.484 -0.888 -7.004 1 97 94 PHE A CA 1
ATOM 764 C C . PHE A 1 94 ? -10.078 0.193 -8 1 97 94 PHE A C 1
ATOM 766 O O . PHE A 1 94 ? -10.109 1.383 -7.68 1 97 94 PHE A O 1
ATOM 773 N N . LYS A 1 95 ? -9.719 -0.264 -9.188 1 95.06 95 LYS A N 1
ATOM 774 C CA . LYS A 1 95 ? -9.344 0.676 -10.242 1 95.06 95 LYS A CA 1
ATOM 775 C C . LYS A 1 95 ? -10.516 1.596 -10.594 1 95.06 95 LYS A C 1
ATOM 777 O O . LYS A 1 95 ? -10.32 2.785 -10.844 1 95.06 95 LYS A O 1
ATOM 782 N N . THR A 1 96 ? -11.711 1.109 -10.539 1 96.06 96 THR A N 1
ATOM 783 C CA . THR A 1 96 ? -12.891 1.859 -10.953 1 96.06 96 THR A CA 1
ATOM 784 C C . THR A 1 96 ? -13.469 2.645 -9.773 1 96.06 96 THR A C 1
ATOM 786 O O . THR A 1 96 ? -14.359 3.477 -9.961 1 96.06 96 THR A O 1
ATOM 789 N N . HIS A 1 97 ? -12.953 2.395 -8.586 1 97.81 97 HIS A N 1
ATOM 790 C CA . HIS A 1 97 ? -13.438 3.086 -7.395 1 97.81 97 HIS A CA 1
ATOM 791 C C . HIS A 1 97 ? -12.281 3.592 -6.539 1 97.81 97 HIS A C 1
ATOM 793 O O . HIS A 1 97 ? -12.203 3.277 -5.352 1 97.81 97 HIS A O 1
ATOM 799 N N . PRO A 1 98 ? -11.445 4.383 -7.113 1 96.75 98 PRO A N 1
ATOM 800 C CA . PRO A 1 98 ? -10.25 4.824 -6.395 1 96.75 98 PRO A CA 1
ATOM 801 C C . PRO A 1 98 ? -10.57 5.613 -5.133 1 96.75 98 PRO A C 1
ATOM 803 O O . PRO A 1 98 ? -9.828 5.547 -4.148 1 96.75 98 PRO A O 1
ATOM 806 N N . ASN A 1 99 ? -11.672 6.301 -5.109 1 97.94 99 ASN A N 1
ATOM 807 C CA . ASN A 1 99 ? -12.039 7.078 -3.934 1 97.94 99 ASN A CA 1
ATOM 808 C C . ASN A 1 99 ? -12.398 6.176 -2.754 1 97.94 99 ASN A C 1
ATOM 810 O O . ASN A 1 99 ? -12.141 6.523 -1.601 1 97.94 99 ASN A O 1
ATOM 814 N N . ILE A 1 100 ? -12.984 5.055 -3.061 1 98 100 ILE A N 1
ATOM 815 C CA . ILE A 1 100 ? -13.305 4.117 -1.99 1 98 100 ILE A CA 1
ATOM 816 C C . ILE A 1 100 ? -12.023 3.488 -1.453 1 98 100 ILE A C 1
ATOM 818 O O . ILE A 1 100 ? -11.883 3.285 -0.244 1 98 100 ILE A O 1
ATOM 822 N N . ARG A 1 101 ? -11.102 3.189 -2.297 1 96.38 101 ARG A N 1
ATOM 823 C CA . ARG A 1 101 ? -9.812 2.674 -1.839 1 96.38 101 ARG A CA 1
ATOM 824 C C . ARG A 1 101 ? -9.102 3.688 -0.95 1 96.38 101 ARG A C 1
ATOM 826 O O . ARG A 1 101 ? -8.562 3.33 0.098 1 96.38 101 ARG A O 1
ATOM 833 N N . ARG A 1 102 ? -9.102 4.91 -1.39 1 95.88 102 ARG A N 1
ATOM 834 C CA . ARG A 1 102 ? -8.492 5.977 -0.599 1 95.88 102 ARG A CA 1
ATOM 835 C C . ARG A 1 102 ? -9.141 6.078 0.777 1 95.88 102 ARG A C 1
ATOM 837 O O . ARG A 1 102 ? -8.453 6.254 1.783 1 95.88 102 ARG A O 1
ATOM 844 N N . MET A 1 103 ? -10.43 5.965 0.797 1 96.94 103 MET A N 1
ATOM 845 C CA . MET A 1 103 ? -11.156 5.98 2.061 1 96.94 103 MET A CA 1
ATOM 846 C C . MET A 1 103 ? -10.633 4.906 3.008 1 96.94 103 MET A C 1
ATOM 848 O O . MET A 1 103 ? -10.391 5.18 4.188 1 96.94 103 MET A O 1
ATOM 852 N N . THR A 1 104 ? -10.469 3.682 2.451 1 95.31 104 THR A N 1
ATOM 853 C CA . THR A 1 104 ? -10.039 2.578 3.305 1 95.31 104 THR A CA 1
ATOM 854 C C . THR A 1 104 ? -8.633 2.834 3.848 1 95.31 104 THR A C 1
ATOM 856 O O . THR A 1 104 ? -8.344 2.5 5 1 95.31 104 THR A O 1
ATOM 859 N N . LEU A 1 105 ? -7.848 3.426 3.1 1 91.19 105 LEU A N 1
ATOM 860 C CA . LEU A 1 105 ? -6.469 3.715 3.48 1 91.19 105 LEU A CA 1
ATOM 861 C C . LEU A 1 105 ? -6.418 4.809 4.539 1 91.19 105 LEU A C 1
ATOM 863 O O . LEU A 1 105 ? -5.812 4.621 5.598 1 91.19 105 LEU A O 1
ATOM 867 N N . VAL A 1 106 ? -7.098 5.891 4.324 1 91.25 106 VAL A N 1
ATOM 868 C CA . VAL A 1 106 ? -7.016 7.078 5.164 1 91.25 106 VAL A CA 1
ATOM 869 C C . VAL A 1 106 ? -7.719 6.816 6.496 1 91.25 106 VAL A C 1
ATOM 871 O O . VAL A 1 106 ? -7.23 7.227 7.551 1 91.25 106 VAL A O 1
ATOM 874 N N . GLU A 1 107 ? -8.82 6.117 6.434 1 93.5 107 GLU A N 1
ATOM 875 C CA . GLU A 1 107 ? -9.617 5.895 7.633 1 93.5 107 GLU A CA 1
ATOM 876 C C . GLU A 1 107 ? -9.227 4.59 8.32 1 93.5 107 GLU A C 1
ATOM 878 O O . GLU A 1 107 ? -9.766 4.254 9.375 1 93.5 107 GLU A O 1
ATOM 883 N N . SER A 1 108 ? -8.258 3.85 7.73 1 91.69 108 SER A N 1
ATOM 884 C CA . SER A 1 108 ? -7.781 2.59 8.289 1 91.69 108 SER A CA 1
ATOM 885 C C . SER A 1 108 ? -8.93 1.604 8.492 1 91.69 108 SER A C 1
ATOM 887 O O . SER A 1 108 ? -9.102 1.056 9.578 1 91.69 108 SER A O 1
ATOM 889 N N . ILE A 1 109 ? -9.695 1.46 7.43 1 94.12 109 ILE A N 1
ATOM 890 C CA . ILE A 1 109 ? -10.797 0.506 7.477 1 94.12 109 ILE A CA 1
ATOM 891 C C . ILE A 1 109 ? -10.266 -0.907 7.25 1 94.12 109 ILE A C 1
ATOM 893 O O . ILE A 1 109 ? -9.633 -1.182 6.23 1 94.12 109 ILE A O 1
ATOM 897 N N . PRO A 1 110 ? -10.492 -1.801 8.148 1 91.31 110 PRO A N 1
ATOM 898 C CA . PRO A 1 110 ? -9.992 -3.168 7.988 1 91.31 110 PRO A CA 1
ATOM 899 C C . PRO A 1 110 ? -10.789 -3.973 6.965 1 91.31 110 PRO A C 1
ATOM 901 O O . PRO A 1 110 ? -11.961 -3.674 6.719 1 91.31 110 PRO A O 1
ATOM 904 N N . TRP A 1 111 ? -10.094 -4.914 6.379 1 89.06 111 TRP A N 1
ATOM 905 C CA . TRP A 1 111 ? -10.812 -5.859 5.527 1 89.06 111 TRP A CA 1
ATOM 906 C C . TRP A 1 111 ? -11.828 -6.656 6.336 1 89.06 111 TRP A C 1
ATOM 908 O O . TRP A 1 111 ? -11.539 -7.086 7.457 1 89.06 111 TRP A O 1
ATOM 918 N N . PRO A 1 112 ? -12.984 -6.848 5.773 1 90.75 112 PRO A N 1
ATOM 919 C CA . PRO A 1 112 ? -13.984 -7.652 6.48 1 90.75 112 PRO A CA 1
ATOM 920 C C . PRO A 1 112 ? -13.555 -9.109 6.641 1 90.75 112 PRO A C 1
ATOM 922 O O . PRO A 1 112 ? -13.055 -9.719 5.695 1 90.75 112 PRO A O 1
ATOM 925 N N . ASP A 1 113 ? -13.836 -9.602 7.781 1 87.75 113 ASP A N 1
ATOM 926 C CA . ASP A 1 113 ? -13.438 -10.961 8.109 1 87.75 113 ASP A CA 1
ATOM 927 C C . ASP A 1 113 ? -14.047 -11.969 7.141 1 87.75 113 ASP A C 1
ATOM 929 O O . ASP A 1 113 ? -13.398 -12.945 6.758 1 87.75 113 ASP A O 1
ATOM 933 N N . HIS A 1 114 ? -15.289 -11.711 6.816 1 87.44 114 HIS A N 1
ATOM 934 C CA . HIS A 1 114 ? -15.984 -12.68 5.973 1 87.44 114 HIS A CA 1
ATOM 935 C C . HIS A 1 114 ? -15.312 -12.812 4.613 1 87.44 114 HIS A C 1
ATOM 937 O O . HIS A 1 114 ? -15.336 -13.883 4.008 1 87.44 114 HIS A O 1
ATOM 943 N N . PHE A 1 115 ? -14.727 -11.75 4.16 1 88.31 115 PHE A N 1
ATOM 944 C CA . PHE A 1 115 ? -14.016 -11.812 2.887 1 88.31 115 PHE A CA 1
ATOM 945 C C . PHE A 1 115 ? -12.781 -12.695 2.998 1 88.31 115 PHE A C 1
ATOM 947 O O . PHE A 1 115 ? -12.562 -13.562 2.152 1 88.31 115 PHE A O 1
ATOM 954 N N . ALA A 1 116 ? -12.023 -12.445 4 1 84.88 116 ALA A N 1
ATOM 955 C CA . ALA A 1 116 ? -10.82 -13.234 4.238 1 84.88 116 ALA A CA 1
ATOM 956 C C . ALA A 1 116 ? -11.164 -14.711 4.438 1 84.88 116 ALA A C 1
ATOM 958 O O . ALA A 1 116 ? -10.484 -15.594 3.908 1 84.88 116 ALA A O 1
ATOM 959 N N . ARG A 1 117 ? -12.172 -14.906 5.184 1 87.69 117 ARG A N 1
ATOM 960 C CA . ARG A 1 117 ? -12.617 -16.266 5.449 1 87.69 117 ARG A CA 1
ATOM 961 C C . ARG A 1 117 ? -13.039 -16.969 4.16 1 87.69 117 ARG A C 1
ATOM 963 O O . ARG A 1 117 ? -12.688 -18.125 3.932 1 87.69 117 ARG A O 1
ATOM 970 N N . HIS A 1 118 ? -13.766 -16.281 3.377 1 89.62 118 HIS A N 1
ATOM 971 C CA . HIS A 1 118 ? -14.227 -16.844 2.109 1 89.62 118 HIS A CA 1
ATOM 972 C C . HIS A 1 118 ? -13.055 -17.203 1.209 1 89.62 118 HIS A C 1
ATOM 974 O O . HIS A 1 118 ? -13.039 -18.297 0.617 1 89.62 118 HIS A O 1
ATOM 980 N N . THR A 1 119 ? -12.141 -16.344 1.09 1 88.12 119 THR A N 1
ATOM 981 C CA . THR A 1 119 ? -10.969 -16.594 0.264 1 88.12 119 THR A CA 1
ATOM 982 C C . THR A 1 119 ? -10.195 -17.797 0.776 1 88.12 119 THR A C 1
ATOM 984 O O . THR A 1 119 ? -9.781 -18.656 -0.009 1 88.12 119 THR A O 1
ATOM 987 N N . TYR A 1 120 ? -10.016 -17.844 2.031 1 88.56 120 TYR A N 1
ATOM 988 C CA . TYR A 1 120 ? -9.312 -18.953 2.67 1 88.56 120 TYR A CA 1
ATOM 989 C C . TYR A 1 120 ? -10.008 -20.281 2.389 1 88.56 120 TYR A C 1
ATOM 991 O O . TYR A 1 120 ? -9.375 -21.234 1.941 1 88.56 120 TYR A O 1
ATOM 999 N N . GLN A 1 121 ? -11.273 -20.312 2.641 1 90.69 121 GLN A N 1
ATOM 1000 C CA . GLN A 1 121 ? -12.047 -21.531 2.486 1 90.69 121 GLN A CA 1
ATOM 1001 C C . GLN A 1 121 ? -12.055 -22 1.034 1 90.69 121 GLN A C 1
ATOM 1003 O O . GLN A 1 121 ? -12.008 -23.203 0.763 1 90.69 121 GLN A O 1
ATOM 1008 N N . LEU A 1 122 ? -12.172 -21.078 0.165 1 91.69 122 LEU A N 1
ATOM 1009 C CA . LEU A 1 122 ? -12.156 -21.406 -1.257 1 91.69 122 LEU A CA 1
ATOM 1010 C C . LEU A 1 122 ? -10.891 -22.172 -1.628 1 91.69 122 LEU A C 1
ATOM 1012 O O . LEU A 1 122 ? -10.961 -23.219 -2.268 1 91.69 122 LEU A O 1
ATOM 1016 N N . HIS A 1 123 ? -9.789 -21.75 -1.195 1 91.56 123 HIS A N 1
ATOM 1017 C CA . HIS A 1 123 ? -8.523 -22.375 -1.567 1 91.56 123 HIS A CA 1
ATOM 1018 C C . HIS A 1 123 ? -8.289 -23.656 -0.782 1 91.56 123 HIS A C 1
ATOM 1020 O O . HIS A 1 123 ? -7.688 -24.609 -1.297 1 91.56 123 HIS A O 1
ATOM 1026 N N . MET A 1 124 ? -8.789 -23.641 0.443 1 91.31 124 MET A N 1
ATOM 1027 C CA . MET A 1 124 ? -8.719 -24.891 1.202 1 91.31 124 MET A CA 1
ATOM 1028 C C . MET A 1 124 ? -9.539 -25.984 0.528 1 91.31 124 MET A C 1
ATOM 1030 O O . MET A 1 124 ? -9.086 -27.125 0.41 1 91.31 124 MET A O 1
ATOM 1034 N N . ASP A 1 125 ? -10.695 -25.609 0.101 1 93.19 125 ASP A N 1
ATOM 1035 C CA . ASP A 1 125 ? -11.562 -26.578 -0.568 1 93.19 125 ASP A CA 1
ATOM 1036 C C . ASP A 1 125 ? -10.914 -27.109 -1.845 1 93.19 125 ASP A C 1
ATOM 1038 O O . ASP A 1 125 ? -11.156 -28.25 -2.236 1 93.19 125 ASP A O 1
ATOM 1042 N N . GLN A 1 126 ? -10.109 -26.344 -2.484 1 93.75 126 GLN A N 1
ATOM 1043 C CA . GLN A 1 126 ? -9.422 -26.734 -3.711 1 93.75 126 GLN A CA 1
ATOM 1044 C C . GLN A 1 126 ? -8.289 -27.719 -3.416 1 93.75 126 GLN A C 1
ATOM 1046 O O . GLN A 1 126 ? -7.77 -28.375 -4.328 1 93.75 126 GLN A O 1
ATOM 1051 N N . GLY A 1 127 ? -7.852 -27.734 -2.125 1 92.38 127 GLY A N 1
ATOM 1052 C CA . GLY A 1 127 ? -6.781 -28.641 -1.749 1 92.38 127 GLY A CA 1
ATOM 1053 C C . GLY A 1 127 ? -5.434 -27.953 -1.614 1 92.38 127 GLY A C 1
ATOM 1054 O O . GLY A 1 127 ? -4.398 -28.625 -1.525 1 92.38 127 GLY A O 1
ATOM 1055 N N . VAL A 1 128 ? -5.406 -26.672 -1.551 1 91.06 128 VAL A N 1
ATOM 1056 C CA . VAL A 1 128 ? -4.156 -25.953 -1.333 1 91.06 128 VAL A CA 1
ATOM 1057 C C . VAL A 1 128 ? -3.662 -26.188 0.092 1 91.06 128 VAL A C 1
ATOM 1059 O O . VAL A 1 128 ? -4.406 -25.984 1.055 1 91.06 128 VAL A O 1
ATOM 1062 N N . PRO A 1 129 ? -2.443 -26.609 0.203 1 89.5 129 PRO A N 1
ATOM 1063 C CA . PRO A 1 129 ? -1.918 -26.766 1.562 1 89.5 129 PRO A CA 1
ATOM 1064 C C . PRO A 1 129 ? -1.886 -25.438 2.334 1 89.5 129 PRO A C 1
ATOM 1066 O O . PRO A 1 129 ? -1.545 -24.406 1.77 1 89.5 129 PRO A O 1
ATOM 1069 N N . GLU A 1 130 ? -2.23 -25.484 3.588 1 86.25 130 GLU A N 1
ATOM 1070 C CA . GLU A 1 130 ? -2.34 -24.281 4.418 1 86.25 130 GLU A CA 1
ATOM 1071 C C . GLU A 1 130 ? -1.016 -23.531 4.48 1 86.25 130 GLU A C 1
ATOM 1073 O O . GLU A 1 130 ? -0.997 -22.297 4.48 1 86.25 130 GLU A O 1
ATOM 1078 N N . GLU A 1 131 ? 0.045 -24.25 4.527 1 80.56 131 GLU A N 1
ATOM 1079 C CA . GLU A 1 131 ? 1.362 -23.625 4.609 1 80.56 131 GLU A CA 1
ATOM 1080 C C . GLU A 1 131 ? 1.66 -22.797 3.363 1 80.56 131 GLU A C 1
ATOM 1082 O O . GLU A 1 131 ? 2.236 -21.703 3.457 1 80.56 131 GLU A O 1
ATOM 1087 N N . ILE A 1 132 ? 1.211 -23.312 2.254 1 80.69 132 ILE A N 1
ATOM 1088 C CA . ILE A 1 132 ? 1.428 -22.609 0.99 1 80.69 132 ILE A CA 1
ATOM 1089 C C . ILE A 1 132 ? 0.523 -21.391 0.917 1 80.69 132 ILE A C 1
ATOM 1091 O O . ILE A 1 132 ? 0.971 -20.297 0.547 1 80.69 132 ILE A O 1
ATOM 1095 N N . PHE A 1 133 ? -0.726 -21.578 1.311 1 85.12 133 PHE A N 1
ATOM 1096 C CA . PHE A 1 133 ? -1.671 -20.453 1.301 1 85.12 133 PHE A CA 1
ATOM 1097 C C . PHE A 1 133 ? -1.165 -19.312 2.164 1 85.12 133 PHE A C 1
ATOM 1099 O O . PHE A 1 133 ? -1.152 -18.156 1.727 1 85.12 133 PHE A O 1
ATOM 1106 N N . THR A 1 134 ? -0.718 -19.609 3.301 1 78.06 134 THR A N 1
ATOM 1107 C CA . THR A 1 134 ? -0.304 -18.594 4.258 1 78.06 134 THR A CA 1
ATOM 1108 C C . THR A 1 134 ? 0.906 -17.812 3.736 1 78.06 134 THR A C 1
ATOM 1110 O O . THR A 1 134 ? 0.957 -16.594 3.838 1 78.06 134 THR A O 1
ATOM 1113 N N . ARG A 1 135 ? 1.842 -18.469 3.242 1 72.94 135 ARG A N 1
ATOM 1114 C CA . ARG A 1 135 ? 3.062 -17.844 2.75 1 72.94 135 ARG A CA 1
ATOM 1115 C C . ARG A 1 135 ? 2.779 -16.984 1.521 1 72.94 135 ARG A C 1
ATOM 1117 O O . ARG A 1 135 ? 3.328 -15.883 1.383 1 72.94 135 ARG A O 1
ATOM 1124 N N . LEU A 1 136 ? 1.917 -17.484 0.747 1 76.31 136 LEU A N 1
ATOM 1125 C CA . LEU A 1 136 ? 1.694 -16.812 -0.527 1 76.31 136 LEU A CA 1
ATOM 1126 C C . LEU A 1 136 ? 0.677 -15.688 -0.375 1 76.31 136 LEU A C 1
ATOM 1128 O O . LEU A 1 136 ? 0.736 -14.688 -1.098 1 76.31 136 LEU A O 1
ATOM 1132 N N . PHE A 1 137 ? -0.173 -15.859 0.606 1 79.19 137 PHE A N 1
ATOM 1133 C CA . PHE A 1 137 ? -1.227 -14.867 0.771 1 79.19 137 PHE A CA 1
ATOM 1134 C C . PHE A 1 137 ? -0.634 -13.492 1.079 1 79.19 137 PHE A C 1
ATOM 1136 O O . PHE A 1 137 ? -1.01 -12.492 0.461 1 79.19 137 PHE A O 1
ATOM 1143 N N . TRP A 1 138 ? 0.34 -13.438 1.878 1 75.31 138 TRP A N 1
ATOM 1144 C CA . TRP A 1 138 ? 0.89 -12.148 2.273 1 75.31 138 TRP A CA 1
ATOM 1145 C C . TRP A 1 138 ? 1.665 -11.508 1.126 1 75.31 138 TRP A C 1
ATOM 1147 O O . TRP A 1 138 ? 1.592 -10.297 0.916 1 75.31 138 TRP A O 1
ATOM 1157 N N . VAL A 1 139 ? 2.342 -12.406 0.43 1 81.06 139 VAL A N 1
ATOM 1158 C CA . VAL A 1 139 ? 3.104 -11.891 -0.701 1 81.06 139 VAL A CA 1
ATOM 1159 C C . VAL A 1 139 ? 2.148 -11.336 -1.756 1 81.06 139 VAL A C 1
ATOM 1161 O O . VAL A 1 139 ? 2.342 -10.227 -2.256 1 81.06 139 VAL A O 1
ATOM 1164 N N . PHE A 1 140 ? 1.082 -12.109 -1.994 1 85.88 140 PHE A N 1
ATOM 1165 C CA . PHE A 1 140 ? 0.09 -11.688 -2.975 1 85.88 140 PHE A CA 1
ATOM 1166 C C . PHE A 1 140 ? -0.602 -10.406 -2.529 1 85.88 140 PHE A C 1
ATOM 1168 O O . PHE A 1 140 ? -0.76 -9.469 -3.318 1 85.88 140 PHE A O 1
ATOM 1175 N N . SER A 1 141 ? -0.898 -10.422 -1.293 1 85.12 141 SER A N 1
ATOM 1176 C CA . SER A 1 141 ? -1.612 -9.273 -0.743 1 85.12 141 SER A CA 1
ATOM 1177 C C . SER A 1 141 ? -0.743 -8.016 -0.762 1 85.12 141 SER A C 1
ATOM 1179 O O . SER A 1 141 ? -1.23 -6.922 -1.044 1 85.12 141 SER A O 1
ATOM 1181 N N . SER A 1 142 ? 0.547 -8.203 -0.437 1 87.06 142 SER A N 1
ATOM 1182 C CA . SER A 1 142 ? 1.464 -7.066 -0.459 1 87.06 142 SER A CA 1
ATOM 1183 C C . SER A 1 142 ? 1.603 -6.492 -1.866 1 87.06 142 SER A C 1
ATOM 1185 O O . SER A 1 142 ? 1.508 -5.281 -2.061 1 87.06 142 SER A O 1
ATOM 1187 N N . TYR A 1 143 ? 1.848 -7.426 -2.803 1 88.19 143 TYR A N 1
ATOM 1188 C CA . TYR A 1 143 ? 1.957 -6.973 -4.188 1 88.19 143 TYR A CA 1
ATOM 1189 C C . TYR A 1 143 ? 0.681 -6.27 -4.633 1 88.19 143 TYR A C 1
ATOM 1191 O O . TYR A 1 143 ? 0.734 -5.176 -5.203 1 88.19 143 TYR A O 1
ATOM 1199 N N . PHE A 1 144 ? -0.418 -6.895 -4.34 1 92.06 144 PHE A N 1
ATOM 1200 C CA . PHE A 1 144 ? -1.718 -6.375 -4.75 1 92.06 144 PHE A CA 1
ATOM 1201 C C . PHE A 1 144 ? -1.96 -4.992 -4.156 1 92.06 144 PHE A C 1
ATOM 1203 O O . PHE A 1 144 ? -2.279 -4.047 -4.879 1 92.06 144 PHE A O 1
ATOM 1210 N N . THR A 1 145 ? -1.821 -4.898 -2.877 1 90.5 145 THR A N 1
ATOM 1211 C CA . THR A 1 145 ? -2.1 -3.645 -2.186 1 90.5 145 THR A CA 1
ATOM 1212 C C . THR A 1 145 ? -1.209 -2.523 -2.715 1 90.5 145 THR A C 1
ATOM 1214 O O . THR A 1 145 ? -1.688 -1.426 -3.002 1 90.5 145 THR A O 1
ATOM 1217 N N . GLY A 1 146 ? 0.033 -2.82 -2.852 1 91.19 146 GLY A N 1
ATOM 1218 C CA . GLY A 1 146 ? 0.939 -1.808 -3.367 1 91.19 146 GLY A CA 1
ATOM 1219 C C . GLY A 1 146 ? 0.581 -1.346 -4.77 1 91.19 146 GLY A C 1
ATOM 1220 O O . GLY A 1 146 ? 0.617 -0.149 -5.059 1 91.19 146 GLY A O 1
ATOM 1221 N N . PHE A 1 147 ? 0.252 -2.293 -5.621 1 90.75 147 PHE A N 1
ATOM 1222 C CA . PHE A 1 147 ? -0.096 -1.977 -7 1 90.75 147 PHE A CA 1
ATOM 1223 C C . PHE A 1 147 ? -1.341 -1.099 -7.055 1 90.75 147 PHE A C 1
ATOM 1225 O O . PHE A 1 147 ? -1.34 -0.053 -7.711 1 90.75 147 PHE A O 1
ATOM 1232 N N . ILE A 1 148 ? -2.34 -1.497 -6.305 1 92.69 148 ILE A N 1
ATOM 1233 C CA . ILE A 1 148 ? -3.623 -0.805 -6.375 1 92.69 148 ILE A CA 1
ATOM 1234 C C . ILE A 1 148 ? -3.496 0.58 -5.742 1 92.69 148 ILE A C 1
ATOM 1236 O O . ILE A 1 148 ? -4.129 1.536 -6.199 1 92.69 148 ILE A O 1
ATOM 1240 N N . ASP A 1 149 ? -2.693 0.667 -4.723 1 90.56 149 ASP A N 1
ATOM 1241 C CA . ASP A 1 149 ? -2.498 1.966 -4.082 1 90.56 149 ASP A CA 1
ATOM 1242 C C . ASP A 1 149 ? -1.799 2.941 -5.027 1 90.56 149 ASP A C 1
ATOM 1244 O O . ASP A 1 149 ? -2.168 4.113 -5.102 1 90.56 149 ASP A O 1
ATOM 1248 N N . ASN A 1 150 ? -0.829 2.473 -5.715 1 86.94 150 ASN A N 1
ATOM 1249 C CA . ASN A 1 150 ? -0.152 3.332 -6.68 1 86.94 150 ASN A CA 1
ATOM 1250 C C . ASN A 1 150 ? -1.09 3.758 -7.805 1 86.94 150 ASN A C 1
ATOM 1252 O O . ASN A 1 150 ? -1.089 4.922 -8.211 1 86.94 150 ASN A O 1
ATOM 1256 N N . GLU A 1 151 ? -1.883 2.822 -8.25 1 88.56 151 GLU A N 1
ATOM 1257 C CA . GLU A 1 151 ? -2.867 3.145 -9.273 1 88.56 151 GLU A CA 1
ATOM 1258 C C . GLU A 1 151 ? -3.873 4.176 -8.773 1 88.56 151 GLU A C 1
ATOM 1260 O O . GLU A 1 151 ? -4.262 5.082 -9.516 1 88.56 151 GLU A O 1
ATOM 1265 N N . MET A 1 152 ? -4.262 3.955 -7.602 1 91 152 MET A N 1
ATOM 1266 C CA . MET A 1 152 ? -5.207 4.879 -6.98 1 91 152 MET A CA 1
ATOM 1267 C C . MET A 1 152 ? -4.629 6.289 -6.914 1 91 152 MET A C 1
ATOM 1269 O O . MET A 1 152 ? -5.305 7.258 -7.266 1 91 152 MET A O 1
ATOM 1273 N N . TYR A 1 153 ? -3.381 6.406 -6.512 1 86.94 153 TYR A N 1
ATOM 1274 C CA . TYR A 1 153 ? -2.738 7.711 -6.441 1 86.94 153 TYR A CA 1
ATOM 1275 C C . TYR A 1 153 ? -2.725 8.391 -7.809 1 86.94 153 TYR A C 1
ATOM 1277 O O . TYR A 1 153 ? -3.105 9.555 -7.934 1 86.94 153 TYR A O 1
ATOM 1285 N N . LEU A 1 154 ? -2.4 7.668 -8.742 1 84.75 154 LEU A N 1
ATOM 1286 C CA . LEU A 1 154 ? -2.328 8.211 -10.094 1 84.75 154 LEU A CA 1
ATOM 1287 C C . LEU A 1 154 ? -3.711 8.617 -10.594 1 84.75 154 LEU A C 1
ATOM 1289 O O . LEU A 1 154 ? -3.877 9.695 -11.164 1 84.75 154 LEU A O 1
ATOM 1293 N N . SER A 1 155 ? -4.68 7.816 -10.336 1 88.88 155 SER A N 1
ATOM 1294 C CA . SER A 1 155 ? -6.039 8.062 -10.805 1 88.88 155 SER A CA 1
ATOM 1295 C C . SER A 1 155 ? -6.633 9.305 -10.156 1 88.88 155 SER A C 1
ATOM 1297 O O . SER A 1 155 ? -7.449 10.008 -10.758 1 88.88 155 SER A O 1
ATOM 1299 N N . LEU A 1 156 ? -6.195 9.594 -8.984 1 91.19 156 LEU A N 1
ATOM 1300 C CA . LEU A 1 156 ? -6.75 10.719 -8.242 1 91.19 156 LEU A CA 1
ATOM 1301 C C . LEU A 1 156 ? -5.91 11.977 -8.445 1 91.19 156 LEU A C 1
ATOM 1303 O O . LEU A 1 156 ? -6.094 12.969 -7.738 1 91.19 156 LEU A O 1
ATOM 1307 N N . GLY A 1 157 ? -4.984 11.852 -9.344 1 83.81 157 GLY A N 1
ATOM 1308 C CA . GLY A 1 157 ? -4.188 13.016 -9.703 1 83.81 157 GLY A CA 1
ATOM 1309 C C . GLY A 1 157 ? -3.137 13.359 -8.664 1 83.81 157 GLY A C 1
ATOM 1310 O O . GLY A 1 157 ? -2.674 14.5 -8.602 1 83.81 157 GLY A O 1
ATOM 1311 N N . ARG A 1 158 ? -2.869 12.375 -7.848 1 81 158 ARG A N 1
ATOM 1312 C CA . ARG A 1 158 ? -1.794 12.57 -6.879 1 81 158 ARG A CA 1
ATOM 1313 C C . ARG A 1 158 ? -0.447 12.164 -7.469 1 81 158 ARG A C 1
ATOM 1315 O O . ARG A 1 158 ? -0.385 11.328 -8.375 1 81 158 ARG A O 1
ATOM 1322 N N . ARG A 1 159 ? 0.53 12.828 -6.887 1 78.38 159 ARG A N 1
ATOM 1323 C CA . ARG A 1 159 ? 1.866 12.562 -7.41 1 78.38 159 ARG A CA 1
ATOM 1324 C C . ARG A 1 159 ? 2.557 11.453 -6.621 1 78.38 159 ARG A C 1
ATOM 1326 O O . ARG A 1 159 ? 2.529 11.453 -5.391 1 78.38 159 ARG A O 1
ATOM 1333 N N . ILE A 1 160 ? 3.098 10.547 -7.383 1 77.88 160 ILE A N 1
ATOM 1334 C CA . ILE A 1 160 ? 3.91 9.5 -6.766 1 77.88 160 ILE A CA 1
ATOM 1335 C C . ILE A 1 160 ? 5.316 10.031 -6.5 1 77.88 160 ILE A C 1
ATOM 1337 O O . ILE A 1 160 ? 5.957 9.648 -5.516 1 77.88 160 ILE A O 1
ATOM 1341 N N . THR A 1 161 ? 5.703 10.977 -7.324 1 81.19 161 THR A N 1
ATOM 1342 C CA . THR A 1 161 ? 6.988 11.656 -7.199 1 81.19 161 THR A CA 1
ATOM 1343 C C . THR A 1 161 ? 6.824 13.156 -7.391 1 81.19 161 THR A C 1
ATOM 1345 O O . THR A 1 161 ? 5.887 13.609 -8.055 1 81.19 161 THR A O 1
ATOM 1348 N N . ASP A 1 162 ? 7.766 13.852 -6.766 1 83.25 162 ASP A N 1
ATOM 1349 C CA . ASP A 1 162 ? 7.684 15.305 -6.902 1 83.25 162 ASP A CA 1
ATOM 1350 C C . ASP A 1 162 ? 8.5 15.789 -8.094 1 83.25 162 ASP A C 1
ATOM 1352 O O . ASP A 1 162 ? 8.602 17 -8.336 1 83.25 162 ASP A O 1
ATOM 1356 N N . GLY A 1 163 ? 9.008 14.82 -8.805 1 82.94 163 GLY A N 1
ATOM 1357 C CA . GLY A 1 163 ? 9.844 15.172 -9.945 1 82.94 163 GLY A CA 1
ATOM 1358 C C . GLY A 1 163 ? 9.094 15.164 -11.258 1 82.94 163 GLY A C 1
ATOM 1359 O O . GLY A 1 163 ? 7.863 15.047 -11.281 1 82.94 163 GLY A O 1
ATOM 1360 N N . ASP A 1 164 ? 9.867 15.422 -12.25 1 82.12 164 ASP A N 1
ATOM 1361 C CA . ASP A 1 164 ? 9.352 15.438 -13.609 1 82.12 164 ASP A CA 1
ATOM 1362 C C . ASP A 1 164 ? 8.914 14.047 -14.055 1 82.12 164 ASP A C 1
ATOM 1364 O O . ASP A 1 164 ? 9.711 13.102 -14.047 1 82.12 164 ASP A O 1
ATOM 1368 N N . ALA A 1 165 ? 7.641 14.039 -14.484 1 76 165 ALA A N 1
ATOM 1369 C CA . ALA A 1 165 ? 7.051 12.773 -14.898 1 76 165 ALA A CA 1
ATOM 1370 C C . ALA A 1 165 ? 7.734 12.227 -16.141 1 76 165 ALA A C 1
ATOM 1372 O O . ALA A 1 165 ? 7.703 11.016 -16.406 1 76 165 ALA A O 1
ATOM 1373 N N . ASP A 1 166 ? 8.438 13.055 -16.875 1 79.94 166 ASP A N 1
ATOM 1374 C CA . ASP A 1 166 ? 9.031 12.648 -18.141 1 79.94 166 ASP A CA 1
ATOM 1375 C C . ASP A 1 166 ? 10.492 12.258 -17.969 1 79.94 166 ASP A C 1
ATOM 1377 O O . ASP A 1 166 ? 11.133 11.789 -18.906 1 79.94 166 ASP A O 1
ATOM 1381 N N . ALA A 1 167 ? 10.906 12.414 -16.766 1 84.12 167 ALA A N 1
ATOM 1382 C CA . ALA A 1 167 ? 12.281 11.992 -16.516 1 84.12 167 ALA A CA 1
ATOM 1383 C C . ALA A 1 167 ? 12.43 10.484 -16.688 1 84.12 167 ALA A C 1
ATOM 1385 O O . ALA A 1 167 ? 11.516 9.719 -16.359 1 84.12 167 ALA A O 1
ATOM 1386 N N . PRO A 1 168 ? 13.531 10.008 -17.203 1 79.12 168 PRO A N 1
ATOM 1387 C CA . PRO A 1 168 ? 13.727 8.578 -17.453 1 79.12 168 PRO A CA 1
ATOM 1388 C C . PRO A 1 168 ? 13.43 7.711 -16.234 1 79.12 168 PRO A C 1
ATOM 1390 O O . PRO A 1 168 ? 12.898 6.605 -16.375 1 79.12 168 PRO A O 1
ATOM 1393 N N . TRP A 1 169 ? 13.734 8.266 -15.102 1 79.56 169 TRP A N 1
ATOM 1394 C CA . TRP A 1 169 ? 13.562 7.48 -13.883 1 79.56 169 TRP A CA 1
ATOM 1395 C C . TRP A 1 169 ? 12.125 7.57 -13.375 1 79.56 169 TRP A C 1
ATOM 1397 O O . TRP A 1 169 ? 11.766 6.918 -12.391 1 79.56 169 TRP A O 1
ATOM 1407 N N . ASN A 1 170 ? 11.289 8.367 -14.008 1 78.69 170 ASN A N 1
ATOM 1408 C CA . ASN A 1 170 ? 9.898 8.5 -13.602 1 78.69 170 ASN A CA 1
ATOM 1409 C C . ASN A 1 170 ? 8.945 8.047 -14.703 1 78.69 170 ASN A C 1
ATOM 1411 O O . ASN A 1 170 ? 7.824 7.621 -14.422 1 78.69 170 ASN A O 1
ATOM 1415 N N . ARG A 1 171 ? 9.367 8.188 -15.945 1 71.19 171 ARG A N 1
ATOM 1416 C CA . ARG A 1 171 ? 8.484 8.008 -17.094 1 71.19 171 ARG A CA 1
ATOM 1417 C C . ARG A 1 171 ? 7.836 6.629 -17.078 1 71.19 171 ARG A C 1
ATOM 1419 O O . ARG A 1 171 ? 6.621 6.512 -17.234 1 71.19 171 ARG A O 1
ATOM 1426 N N . GLU A 1 172 ? 8.617 5.668 -16.969 1 67.19 172 GLU A N 1
ATOM 1427 C CA . GLU A 1 172 ? 8.07 4.324 -17.094 1 67.19 172 GLU A CA 1
ATOM 1428 C C . GLU A 1 172 ? 7.332 3.904 -15.836 1 67.19 172 GLU A C 1
ATOM 1430 O O . GLU A 1 172 ? 6.453 3.041 -15.875 1 67.19 172 GLU A O 1
ATOM 1435 N N . LYS A 1 173 ? 7.633 4.621 -14.773 1 66.75 173 LYS A N 1
ATOM 1436 C CA . LYS A 1 173 ? 6.961 4.312 -13.508 1 66.75 173 LYS A CA 1
ATOM 1437 C C . LYS A 1 173 ? 5.484 4.699 -13.562 1 66.75 173 LYS A C 1
ATOM 1439 O O . LYS A 1 173 ? 4.633 3.988 -13.031 1 66.75 173 LYS A O 1
ATOM 1444 N N . ILE A 1 174 ? 5.316 5.699 -14.344 1 64.25 174 ILE A N 1
ATOM 1445 C CA . ILE A 1 174 ? 3.959 6.215 -14.461 1 64.25 174 ILE A CA 1
ATOM 1446 C C . ILE A 1 174 ? 3.152 5.324 -15.406 1 64.25 174 ILE A C 1
ATOM 1448 O O . ILE A 1 174 ? 1.977 5.047 -15.156 1 64.25 174 ILE A O 1
ATOM 1452 N N . HIS A 1 175 ? 3.889 4.66 -16.266 1 66.38 175 HIS A N 1
ATOM 1453 C CA . HIS A 1 175 ? 3.203 3.877 -17.297 1 66.38 175 HIS A CA 1
ATOM 1454 C C . HIS A 1 175 ? 3.238 2.389 -16.969 1 66.38 175 HIS A C 1
ATOM 1456 O O . HIS A 1 175 ? 2.703 1.568 -17.719 1 66.38 175 HIS A O 1
ATOM 1462 N N . ALA A 1 176 ? 3.736 2.219 -15.859 1 70.94 176 ALA A N 1
ATOM 1463 C CA . ALA A 1 176 ? 3.977 0.818 -15.523 1 70.94 176 ALA A CA 1
ATOM 1464 C C . ALA A 1 176 ? 2.732 0.177 -14.914 1 70.94 176 ALA A C 1
ATOM 1466 O O . ALA A 1 176 ? 2.605 -1.049 -14.891 1 70.94 176 ALA A O 1
ATOM 1467 N N . TYR A 1 177 ? 1.754 0.995 -14.578 1 79.12 177 TYR A N 1
ATOM 1468 C CA . TYR A 1 177 ? 0.588 0.444 -13.898 1 79.12 177 TYR A CA 1
ATOM 1469 C C . TYR A 1 177 ? -0.547 0.185 -14.883 1 79.12 177 TYR A C 1
ATOM 1471 O O . TYR A 1 177 ? -1.505 0.958 -14.953 1 79.12 177 TYR A O 1
ATOM 1479 N N . THR A 1 178 ? -0.355 -0.936 -15.586 1 83.38 178 THR A N 1
ATOM 1480 C CA . THR A 1 178 ? -1.342 -1.384 -16.562 1 83.38 178 THR A CA 1
ATOM 1481 C C . THR A 1 178 ? -1.927 -2.734 -16.156 1 83.38 178 THR A C 1
ATOM 1483 O O . THR A 1 178 ? -1.4 -3.402 -15.266 1 83.38 178 THR A O 1
ATOM 1486 N N . ASP A 1 179 ? -3.066 -3.043 -16.859 1 89.06 179 ASP A N 1
ATOM 1487 C CA . ASP A 1 179 ? -3.65 -4.363 -16.625 1 89.06 179 ASP A CA 1
ATOM 1488 C C . ASP A 1 179 ? -2.648 -5.469 -16.938 1 89.06 179 ASP A C 1
ATOM 1490 O O . ASP A 1 179 ? -2.58 -6.473 -16.234 1 89.06 179 ASP A O 1
ATOM 1494 N N . GLU A 1 180 ? -1.852 -5.23 -17.906 1 86.5 180 GLU A N 1
ATOM 1495 C CA . GLU A 1 180 ? -0.874 -6.227 -18.344 1 86.5 180 GLU A CA 1
ATOM 1496 C C . GLU A 1 180 ? 0.211 -6.43 -17.281 1 86.5 180 GLU A C 1
ATOM 1498 O O . GLU A 1 180 ? 0.57 -7.562 -16.969 1 86.5 180 GLU A O 1
ATOM 1503 N N . THR A 1 181 ? 0.711 -5.363 -16.766 1 83.62 181 THR A N 1
ATOM 1504 C CA . THR A 1 181 ? 1.774 -5.473 -15.773 1 83.62 181 THR A CA 1
ATOM 1505 C C . THR A 1 181 ? 1.244 -6.086 -14.484 1 83.62 181 THR A C 1
ATOM 1507 O O . THR A 1 181 ? 1.966 -6.809 -13.789 1 83.62 181 THR A O 1
ATOM 1510 N N . PHE A 1 182 ? 0.016 -5.777 -14.195 1 90.56 182 PHE A N 1
ATOM 1511 C CA . PHE A 1 182 ? -0.594 -6.387 -13.023 1 90.56 182 PHE A CA 1
ATOM 1512 C C . PHE A 1 182 ? -0.655 -7.902 -13.164 1 90.56 182 PHE A C 1
ATOM 1514 O O . PHE A 1 182 ? -0.244 -8.633 -12.258 1 90.56 182 PHE A O 1
ATOM 1521 N N . GLU A 1 183 ? -1.103 -8.32 -14.312 1 89.94 183 GLU A N 1
ATOM 1522 C CA . GLU A 1 183 ? -1.229 -9.75 -14.57 1 89.94 183 GLU A CA 1
ATOM 1523 C C . GLU A 1 183 ? 0.135 -10.438 -14.57 1 89.94 183 GLU A C 1
ATOM 1525 O O . GLU A 1 183 ? 0.262 -11.586 -14.141 1 89.94 183 GLU A O 1
ATOM 1530 N N . GLU A 1 184 ? 1.042 -9.734 -15.047 1 84.88 184 GLU A N 1
ATOM 1531 C CA . GLU A 1 184 ? 2.395 -10.281 -15.031 1 84.88 184 GLU A CA 1
ATOM 1532 C C . GLU A 1 184 ? 2.873 -10.531 -13.602 1 84.88 184 GLU A C 1
ATOM 1534 O O . GLU A 1 184 ? 3.512 -11.547 -13.32 1 84.88 184 GLU A O 1
ATOM 1539 N N . GLY A 1 185 ? 2.604 -9.562 -12.742 1 86 185 GLY A N 1
ATOM 1540 C CA . GLY A 1 185 ? 2.965 -9.75 -11.344 1 86 185 GLY A CA 1
ATOM 1541 C C . GLY A 1 185 ? 2.268 -10.93 -10.695 1 86 185 GLY A C 1
ATOM 1542 O O . GLY A 1 185 ? 2.895 -11.711 -9.977 1 86 185 GLY A O 1
ATOM 1543 N N . ILE A 1 186 ? 1.01 -11.094 -11 1 90.31 186 ILE A N 1
ATOM 1544 C CA . ILE A 1 186 ? 0.238 -12.203 -10.445 1 90.31 186 ILE A CA 1
ATOM 1545 C C . ILE A 1 186 ? 0.795 -13.523 -10.961 1 90.31 186 ILE A C 1
ATOM 1547 O O . ILE A 1 186 ? 0.936 -14.484 -10.195 1 90.31 186 ILE A O 1
ATOM 1551 N N . ASN A 1 187 ? 1.146 -13.562 -12.211 1 89.38 187 ASN A N 1
ATOM 1552 C CA . ASN A 1 187 ? 1.705 -14.781 -12.797 1 89.38 187 ASN A CA 1
ATOM 1553 C C . ASN A 1 187 ? 3.049 -15.141 -12.164 1 89.38 187 ASN A C 1
ATOM 1555 O O . ASN A 1 187 ? 3.354 -16.312 -11.969 1 89.38 187 ASN A O 1
ATOM 1559 N N . LEU A 1 188 ? 3.742 -14.172 -11.898 1 83.44 188 LEU A N 1
ATOM 1560 C CA . LEU A 1 188 ? 5.02 -14.406 -11.227 1 83.44 188 LEU A CA 1
ATOM 1561 C C . LEU A 1 188 ? 4.809 -15.031 -9.852 1 83.44 188 LEU A C 1
ATOM 1563 O O . LEU A 1 188 ? 5.523 -15.961 -9.469 1 83.44 188 LEU A O 1
ATOM 1567 N N . LEU A 1 189 ? 3.869 -14.562 -9.172 1 86.12 189 LEU A N 1
ATOM 1568 C CA . LEU A 1 189 ? 3.596 -15.062 -7.832 1 86.12 189 LEU A CA 1
ATOM 1569 C C . LEU A 1 189 ? 3.031 -16.469 -7.883 1 86.12 189 LEU A C 1
ATOM 1571 O O . LEU A 1 189 ? 3.344 -17.297 -7.023 1 86.12 189 LEU A O 1
ATOM 1575 N N . ILE A 1 190 ? 2.236 -16.719 -8.859 1 89.56 190 ILE A N 1
ATOM 1576 C CA . ILE A 1 190 ? 1.715 -18.078 -9.062 1 89.56 190 ILE A CA 1
ATOM 1577 C C . ILE A 1 190 ? 2.867 -19.031 -9.328 1 89.56 190 ILE A C 1
ATOM 1579 O O . ILE A 1 190 ? 2.912 -20.125 -8.758 1 89.56 190 ILE A O 1
ATOM 1583 N N . ASN A 1 191 ? 3.76 -18.609 -10.125 1 84.75 191 ASN A N 1
ATOM 1584 C CA . ASN A 1 191 ? 4.922 -19.438 -10.422 1 84.75 191 ASN A CA 1
ATOM 1585 C C . ASN A 1 191 ? 5.77 -19.688 -9.18 1 84.75 191 ASN A C 1
ATOM 1587 O O . ASN A 1 191 ? 6.312 -20.781 -9 1 84.75 191 ASN A O 1
ATOM 1591 N N . MET A 1 192 ? 5.836 -18.734 -8.398 1 78.88 192 MET A N 1
ATOM 1592 C CA . MET A 1 192 ? 6.551 -18.875 -7.133 1 78.88 192 MET A CA 1
ATOM 1593 C C . MET A 1 192 ? 5.871 -19.922 -6.238 1 78.88 192 MET A C 1
ATOM 1595 O O . MET A 1 192 ? 6.539 -20.734 -5.605 1 78.88 192 MET A O 1
ATOM 1599 N N . ALA A 1 193 ? 4.566 -19.797 -6.176 1 83.06 193 ALA A N 1
ATOM 1600 C CA . ALA A 1 193 ? 3.793 -20.734 -5.367 1 83.06 193 ALA A CA 1
ATOM 1601 C C . ALA A 1 193 ? 3.996 -22.172 -5.844 1 83.06 193 ALA A C 1
ATOM 1603 O O . ALA A 1 193 ? 4.16 -23.094 -5.031 1 83.06 193 ALA A O 1
ATOM 1604 N N . LYS A 1 194 ? 4.059 -22.328 -7.109 1 86.19 194 LYS A N 1
ATOM 1605 C CA . LYS A 1 194 ? 4.258 -23.656 -7.691 1 86.19 194 LYS A CA 1
ATOM 1606 C C . LYS A 1 194 ? 5.637 -24.203 -7.348 1 86.19 194 LYS A C 1
ATOM 1608 O O . LYS A 1 194 ? 5.781 -25.391 -7.039 1 86.19 194 LYS A O 1
ATOM 1613 N N . LYS A 1 195 ? 6.535 -23.375 -7.371 1 81.62 195 LYS A N 1
ATOM 1614 C CA . LYS A 1 195 ? 7.898 -23.781 -7.035 1 81.62 195 LYS A CA 1
ATOM 1615 C C . LYS A 1 195 ? 8.008 -24.172 -5.566 1 81.62 195 LYS A C 1
ATOM 1617 O O . LYS A 1 195 ? 8.68 -25.156 -5.23 1 81.62 195 LYS A O 1
ATOM 1622 N N . LYS A 1 196 ? 7.402 -23.453 -4.723 1 79.5 196 LYS A N 1
ATOM 1623 C CA . LYS A 1 196 ? 7.441 -23.719 -3.289 1 79.5 196 LYS A CA 1
ATOM 1624 C C . LYS A 1 196 ? 6.707 -25.016 -2.955 1 79.5 196 LYS A C 1
ATOM 1626 O O . LYS A 1 196 ? 7.102 -25.75 -2.041 1 79.5 196 LYS A O 1
ATOM 1631 N N . ALA A 1 197 ? 5.652 -25.266 -3.658 1 83.56 197 ALA A N 1
ATOM 1632 C CA . ALA A 1 197 ? 4.855 -26.469 -3.412 1 83.56 197 ALA A CA 1
ATOM 1633 C C . ALA A 1 197 ? 5.617 -27.734 -3.812 1 83.56 197 ALA A C 1
ATOM 1635 O O . ALA A 1 197 ? 5.387 -28.812 -3.26 1 83.56 197 ALA A O 1
ATOM 1636 N N . GLY A 1 198 ? 6.648 -27.672 -4.586 1 76.31 198 GLY A N 1
ATOM 1637 C CA . GLY A 1 198 ? 7.543 -28.766 -4.918 1 76.31 198 GLY A CA 1
ATOM 1638 C C . GLY A 1 198 ? 6.855 -29.891 -5.676 1 76.31 198 GLY A C 1
ATOM 1639 O O . GLY A 1 198 ? 7.426 -30.969 -5.848 1 76.31 198 GLY A O 1
ATOM 1640 N N . GLY A 1 199 ? 5.582 -29.922 -5.941 1 72.81 199 GLY A N 1
ATOM 1641 C CA . GLY A 1 199 ? 4.895 -31.031 -6.594 1 72.81 199 GLY A CA 1
ATOM 1642 C C . GLY A 1 199 ? 3.848 -30.578 -7.594 1 72.81 199 GLY A C 1
ATOM 1643 O O . GLY A 1 199 ? 3.867 -29.422 -8.039 1 72.81 199 GLY A O 1
ATOM 1644 N N . ALA A 1 200 ? 3.102 -31.656 -7.98 1 73.06 200 ALA A N 1
ATOM 1645 C CA . ALA A 1 200 ? 1.98 -31.359 -8.867 1 73.06 200 ALA A CA 1
ATOM 1646 C C . ALA A 1 200 ? 0.921 -30.531 -8.156 1 73.06 200 ALA A C 1
ATOM 1648 O O . ALA A 1 200 ? 0.498 -30.859 -7.047 1 73.06 200 ALA A O 1
ATOM 1649 N N . CYS A 1 201 ? 0.822 -29.297 -8.281 1 83.62 201 CYS A N 1
ATOM 1650 C CA . CYS A 1 201 ? -0.183 -28.391 -7.742 1 83.62 201 CYS A CA 1
ATOM 1651 C C . CYS A 1 201 ? -1.545 -28.641 -8.375 1 83.62 201 CYS A C 1
ATOM 1653 O O . CYS A 1 201 ? -2.154 -27.734 -8.93 1 83.62 201 CYS A O 1
ATOM 1655 N N . ASP A 1 202 ? -1.999 -29.984 -8.219 1 90.94 202 ASP A N 1
ATOM 1656 C CA . ASP A 1 202 ? -3.297 -30.312 -8.805 1 90.94 202 ASP A CA 1
ATOM 1657 C C . ASP A 1 202 ? -4.434 -29.938 -7.855 1 90.94 202 ASP A C 1
ATOM 1659 O O . ASP A 1 202 ? -5.188 -30.812 -7.41 1 90.94 202 ASP A O 1
ATOM 1663 N N . TRP A 1 203 ? -4.574 -28.734 -7.543 1 94.5 203 TRP A N 1
ATOM 1664 C CA . TRP A 1 203 ? -5.598 -28.188 -6.66 1 94.5 203 TRP A CA 1
ATOM 1665 C C . TRP A 1 203 ? -6.715 -27.531 -7.465 1 94.5 203 TRP A C 1
ATOM 1667 O O . TRP A 1 203 ? -6.457 -26.641 -8.273 1 94.5 203 TRP A O 1
ATOM 1677 N N . ARG A 1 204 ? -7.953 -28 -7.262 1 95.06 204 ARG A N 1
ATOM 1678 C CA . ARG A 1 204 ? -9.062 -27.469 -8.039 1 95.06 204 ARG A CA 1
ATOM 1679 C C . ARG A 1 204 ? -10.359 -27.5 -7.234 1 95.06 204 ARG A C 1
ATOM 1681 O O . ARG A 1 204 ? -10.508 -28.312 -6.316 1 95.06 204 ARG A O 1
ATOM 1688 N N . THR A 1 205 ? -11.227 -26.594 -7.59 1 94.56 205 THR A N 1
ATOM 1689 C CA . THR A 1 205 ? -12.523 -26.547 -6.93 1 94.56 205 THR A CA 1
ATOM 1690 C C . THR A 1 205 ? -13.289 -27.844 -7.141 1 94.56 205 THR A C 1
ATOM 1692 O O . THR A 1 205 ? -13.469 -28.297 -8.273 1 94.56 205 THR A O 1
ATOM 1695 N N . PRO A 1 206 ? -13.68 -28.375 -6.074 1 93.38 206 PRO A N 1
ATOM 1696 C CA . PRO A 1 206 ? -14.422 -29.625 -6.215 1 93.38 206 PRO A CA 1
ATOM 1697 C C . PRO A 1 206 ? -15.695 -29.469 -7.047 1 93.38 206 PRO A C 1
ATOM 1699 O O . PRO A 1 206 ? -16.359 -28.438 -6.965 1 93.38 206 PRO A O 1
ATOM 1702 N N . LEU A 1 207 ? -16.016 -30.5 -7.781 1 90.19 207 LEU A N 1
ATOM 1703 C CA . LEU A 1 207 ? -17.203 -30.516 -8.625 1 90.19 207 LEU A CA 1
ATOM 1704 C C . LEU A 1 207 ? -18.469 -30.484 -7.781 1 90.19 207 LEU A C 1
ATOM 1706 O O . LEU A 1 207 ? -19.438 -29.812 -8.133 1 90.19 207 LEU A O 1
ATOM 1710 N N . ASP A 1 208 ? -18.406 -31.203 -6.691 1 86.69 208 ASP A N 1
ATOM 1711 C CA . ASP A 1 208 ? -19.562 -31.312 -5.801 1 86.69 208 ASP A CA 1
ATOM 1712 C C . ASP A 1 208 ? -19.656 -30.094 -4.879 1 86.69 208 ASP A C 1
ATOM 1714 O O . ASP A 1 208 ? -18.922 -30 -3.9 1 86.69 208 ASP A O 1
ATOM 1718 N N . ALA A 1 209 ? -20.641 -29.266 -5.094 1 81.38 209 ALA A N 1
ATOM 1719 C CA . ALA A 1 209 ? -20.812 -28.016 -4.359 1 81.38 209 ALA A CA 1
ATOM 1720 C C . ALA A 1 209 ? -21.141 -28.281 -2.895 1 81.38 209 ALA A C 1
ATOM 1722 O O . ALA A 1 209 ? -20.969 -27.406 -2.043 1 81.38 209 ALA A O 1
ATOM 1723 N N . SER A 1 210 ? -21.641 -29.422 -2.604 1 80.06 210 SER A N 1
ATOM 1724 C CA . SER A 1 210 ? -22 -29.75 -1.228 1 80.06 210 SER A CA 1
ATOM 1725 C C . SER A 1 210 ? -20.766 -29.859 -0.338 1 80.06 210 SER A C 1
ATOM 1727 O O . SER A 1 210 ? -20.875 -29.828 0.89 1 80.06 210 SER A O 1
ATOM 1729 N N . THR A 1 211 ? -19.672 -29.938 -0.937 1 79.38 211 THR A N 1
ATOM 1730 C CA . THR A 1 211 ? -18.438 -30.078 -0.186 1 79.38 211 THR A CA 1
ATOM 1731 C C . THR A 1 211 ? -17.797 -28.719 0.093 1 79.38 211 THR A C 1
ATOM 1733 O O . THR A 1 211 ? -16.797 -28.625 0.807 1 79.38 211 THR A O 1
ATOM 1736 N N . TRP A 1 212 ? -18.484 -27.703 -0.505 1 77.44 212 TRP A N 1
ATOM 1737 C CA . TRP A 1 212 ? -17.906 -26.375 -0.339 1 77.44 212 TRP A CA 1
ATOM 1738 C C . TRP A 1 212 ? -18.125 -25.875 1.082 1 77.44 212 TRP A C 1
ATOM 1740 O O . TRP A 1 212 ? -19.219 -25.969 1.629 1 77.44 212 TRP A O 1
ATOM 1750 N N . SER A 1 213 ? -17.062 -25.453 1.744 1 70.62 213 SER A N 1
ATOM 1751 C CA . SER A 1 213 ? -17.141 -24.922 3.104 1 70.62 213 SER A CA 1
ATOM 1752 C C . SER A 1 213 ? -17.578 -23.469 3.105 1 70.62 213 SER A C 1
ATOM 1754 O O . SER A 1 213 ? -17.625 -22.828 4.16 1 70.62 213 SER A O 1
ATOM 1756 N N . TRP A 1 214 ? -17.75 -22.844 1.962 1 61.41 214 TRP A N 1
ATOM 1757 C CA . TRP A 1 214 ? -18.094 -21.438 1.864 1 61.41 214 TRP A CA 1
ATOM 1758 C C . TRP A 1 214 ? -19.406 -21.141 2.607 1 61.41 214 TRP A C 1
ATOM 1760 O O . TRP A 1 214 ? -19.609 -20.031 3.088 1 61.41 214 TRP A O 1
ATOM 1770 N N . THR A 1 215 ? -20.438 -22.047 2.438 1 50.94 215 THR A N 1
ATOM 1771 C CA . THR A 1 215 ? -21.812 -21.875 2.873 1 50.94 215 THR A CA 1
ATOM 1772 C C . THR A 1 215 ? -21.906 -21.828 4.398 1 50.94 215 THR A C 1
ATOM 1774 O O . THR A 1 215 ? -22.984 -21.609 4.957 1 50.94 215 THR A O 1
ATOM 1777 N N . LEU A 1 216 ? -20.766 -21.984 5.02 1 40.81 216 LEU A N 1
ATOM 1778 C CA . LEU A 1 216 ? -21 -22.031 6.461 1 40.81 216 LEU A CA 1
ATOM 1779 C C . LEU A 1 216 ? -20.703 -20.688 7.105 1 40.81 216 LEU A C 1
ATOM 1781 O O . LEU A 1 216 ? -19.812 -19.953 6.652 1 40.81 216 LEU A O 1
ATOM 1785 N N . MET B 1 1 ? 31.672 41.406 18.75 1 33.5 1 MET B N 1
ATOM 1786 C CA . MET B 1 1 ? 30.531 41.125 19.609 1 33.5 1 MET B CA 1
ATOM 1787 C C . MET B 1 1 ? 29.328 40.688 18.781 1 33.5 1 MET B C 1
ATOM 1789 O O . MET B 1 1 ? 28.906 41.438 17.875 1 33.5 1 MET B O 1
ATOM 1793 N N . LYS B 1 2 ? 28.875 39.312 18.672 1 43.09 2 LYS B N 1
ATOM 1794 C CA . LYS B 1 2 ? 27.641 38.969 17.969 1 43.09 2 LYS B CA 1
ATOM 1795 C C . LYS B 1 2 ? 26.484 39.844 18.453 1 43.09 2 LYS B C 1
ATOM 1797 O O . LYS B 1 2 ? 26.406 40.156 19.641 1 43.09 2 LYS B O 1
ATOM 1802 N N . LYS B 1 3 ? 25.859 40.562 17.672 1 48.34 3 LYS B N 1
ATOM 1803 C CA . LYS B 1 3 ? 24.797 41.375 18.25 1 48.34 3 LYS B CA 1
ATOM 1804 C C . LYS B 1 3 ? 23.812 40.531 19.062 1 48.34 3 LYS B C 1
ATOM 1806 O O . LYS B 1 3 ? 23.375 39.469 18.594 1 48.34 3 LYS B O 1
ATOM 1811 N N . PRO B 1 4 ? 23.531 40.562 20.375 1 49 4 PRO B N 1
ATOM 1812 C CA . PRO B 1 4 ? 23.031 39.656 21.406 1 49 4 PRO B CA 1
ATOM 1813 C C . PRO B 1 4 ? 21.703 39 21.016 1 49 4 PRO B C 1
ATOM 1815 O O . PRO B 1 4 ? 21.453 37.844 21.375 1 49 4 PRO B O 1
ATOM 1818 N N . GLY B 1 5 ? 20.594 39.719 20.531 1 40.47 5 GLY B N 1
ATOM 1819 C CA . GLY B 1 5 ? 19.203 39.312 20.578 1 40.47 5 GLY B CA 1
ATOM 1820 C C . GLY B 1 5 ? 18.75 38.531 19.359 1 40.47 5 GLY B C 1
ATOM 1821 O O . GLY B 1 5 ? 17.562 38.5 19.047 1 40.47 5 GLY B O 1
ATOM 1822 N N . SER B 1 6 ? 19.516 38.438 18.312 1 44.06 6 SER B N 1
ATOM 1823 C CA . SER B 1 6 ? 18.984 37.844 17.078 1 44.06 6 SER B CA 1
ATOM 1824 C C . SER B 1 6 ? 18.281 36.531 17.344 1 44.06 6 SER B C 1
ATOM 1826 O O . SER B 1 6 ? 18.812 35.656 18.047 1 44.06 6 SER B O 1
ATOM 1828 N N . PRO B 1 7 ? 16.875 36.531 17.391 1 46.41 7 PRO B N 1
ATOM 1829 C CA . PRO B 1 7 ? 16.188 35.25 17.688 1 46.41 7 PRO B CA 1
ATOM 1830 C C . PRO B 1 7 ? 16.953 34.031 17.188 1 46.41 7 PRO B C 1
ATOM 1832 O O . PRO B 1 7 ? 17.703 34.125 16.219 1 46.41 7 PRO B O 1
ATOM 1835 N N . PRO B 1 8 ? 17.312 33.125 18.062 1 49.78 8 PRO B N 1
ATOM 1836 C CA . PRO B 1 8 ? 18.031 31.922 17.688 1 49.78 8 PRO B CA 1
ATOM 1837 C C . PRO B 1 8 ? 17.656 31.422 16.297 1 49.78 8 PRO B C 1
ATOM 1839 O O . PRO B 1 8 ? 16.469 31.438 15.922 1 49.78 8 PRO B O 1
ATOM 1842 N N . SER B 1 9 ? 18.312 31.781 15.195 1 55.19 9 SER B N 1
ATOM 1843 C CA . SER B 1 9 ? 18.203 31.453 13.781 1 55.19 9 SER B CA 1
ATOM 1844 C C . SER B 1 9 ? 17.906 29.969 13.594 1 55.19 9 SER B C 1
ATOM 1846 O O . SER B 1 9 ? 18.766 29.125 13.812 1 55.19 9 SER B O 1
ATOM 1848 N N . PHE B 1 10 ? 16.734 29.516 14.062 1 66.88 10 PHE B N 1
ATOM 1849 C CA . PHE B 1 10 ? 16.469 28.141 13.711 1 66.88 10 PHE B CA 1
ATOM 1850 C C . PHE B 1 10 ? 16.672 27.906 12.219 1 66.88 10 PHE B C 1
ATOM 1852 O O . PHE B 1 10 ? 16.5 28.828 11.414 1 66.88 10 PHE B O 1
ATOM 1859 N N . SER B 1 11 ? 17.391 26.875 11.93 1 81.56 11 SER B N 1
ATOM 1860 C CA . SER B 1 11 ? 17.562 26.5 10.531 1 81.56 11 SER B CA 1
ATOM 1861 C C . SER B 1 11 ? 16.438 25.578 10.07 1 81.56 11 SER B C 1
ATOM 1863 O O . SER B 1 11 ? 15.695 25.031 10.883 1 81.56 11 SER B O 1
ATOM 1865 N N . ARG B 1 12 ? 16.141 25.609 8.812 1 88.25 12 ARG B N 1
ATOM 1866 C CA . ARG B 1 12 ? 15.211 24.688 8.188 1 88.25 12 ARG B CA 1
ATOM 1867 C C . ARG B 1 12 ? 15.461 23.25 8.664 1 88.25 12 ARG B C 1
ATOM 1869 O O . ARG B 1 12 ? 14.516 22.5 8.906 1 88.25 12 ARG B O 1
ATOM 1876 N N . GLU B 1 13 ? 16.688 23.031 8.922 1 90.56 13 GLU B N 1
ATOM 1877 C CA . GLU B 1 13 ? 17.062 21.688 9.336 1 90.56 13 GLU B CA 1
ATOM 1878 C C . GLU B 1 13 ? 16.594 21.406 10.766 1 90.56 13 GLU B C 1
ATOM 1880 O O . GLU B 1 13 ? 16.109 20.312 11.055 1 90.56 13 GLU B O 1
ATOM 1885 N N . GLN B 1 14 ? 16.719 22.344 11.609 1 92.12 14 GLN B N 1
ATOM 1886 C CA . GLN B 1 14 ? 16.328 22.172 13.008 1 92.12 14 GLN B CA 1
ATOM 1887 C C . GLN B 1 14 ? 14.812 22.016 13.125 1 92.12 14 GLN B C 1
ATOM 1889 O O . GLN B 1 14 ? 14.32 21.172 13.875 1 92.12 14 GLN B O 1
ATOM 1894 N N . ILE B 1 15 ? 14.148 22.844 12.383 1 94.81 15 ILE B N 1
ATOM 1895 C CA . ILE B 1 15 ? 12.695 22.781 12.398 1 94.81 15 ILE B CA 1
ATOM 1896 C C . ILE B 1 15 ? 12.234 21.438 11.828 1 94.81 15 ILE B C 1
ATOM 1898 O O . ILE B 1 15 ? 11.359 20.781 12.391 1 94.81 15 ILE B O 1
ATOM 1902 N N . GLY B 1 16 ? 12.852 21.047 10.758 1 96.25 16 GLY B N 1
ATOM 1903 C CA . GLY B 1 16 ? 12.547 19.766 10.148 1 96.25 16 GLY B CA 1
ATOM 1904 C C . GLY B 1 16 ? 12.781 18.594 11.086 1 96.25 16 GLY B C 1
ATOM 1905 O O . GLY B 1 16 ? 11.961 17.672 11.156 1 96.25 16 GLY B O 1
ATOM 1906 N N . ARG B 1 17 ? 13.859 18.656 11.82 1 96.62 17 ARG B N 1
ATOM 1907 C CA . ARG B 1 17 ? 14.195 17.594 12.758 1 96.62 17 ARG B CA 1
ATOM 1908 C C . ARG B 1 17 ? 13.195 17.531 13.906 1 96.62 17 ARG B C 1
ATOM 1910 O O . ARG B 1 17 ? 12.797 16.438 14.336 1 96.62 17 ARG B O 1
ATOM 1917 N N . CYS B 1 18 ? 12.797 18.688 14.328 1 97.19 18 CYS B N 1
ATOM 1918 C CA . CYS B 1 18 ? 11.797 18.719 15.391 1 97.19 18 CYS B CA 1
ATOM 1919 C C . CYS B 1 18 ? 10.469 18.156 14.914 1 97.19 18 CYS B C 1
ATOM 1921 O O . CYS B 1 18 ? 9.82 17.391 15.633 1 97.19 18 CYS B O 1
ATOM 1923 N N . ALA B 1 19 ? 10.094 18.531 13.734 1 98.06 19 ALA B N 1
ATOM 1924 C CA . ALA B 1 19 ? 8.875 18 13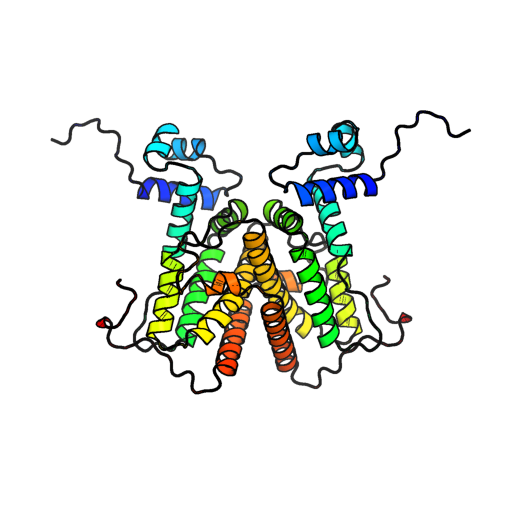.141 1 98.06 19 ALA B CA 1
ATOM 1925 C C . ALA B 1 19 ? 8.961 16.484 12.984 1 98.06 19 ALA B C 1
ATOM 1927 O O . ALA B 1 19 ? 8.008 15.758 13.289 1 98.06 19 ALA B O 1
ATOM 1928 N N . PHE B 1 20 ? 10.109 16.062 12.516 1 98.25 20 PHE B N 1
ATOM 1929 C CA . PHE B 1 20 ? 10.352 14.625 12.344 1 98.25 20 PHE B CA 1
ATOM 1930 C C . PHE B 1 20 ? 10.141 13.883 13.656 1 98.25 20 PHE B C 1
ATOM 1932 O O . PHE B 1 20 ? 9.391 12.898 13.695 1 98.25 20 PHE B O 1
ATOM 1939 N N . ASP B 1 21 ? 10.734 14.375 14.695 1 98 21 ASP B N 1
ATOM 1940 C CA . ASP B 1 21 ? 10.656 13.727 16 1 98 21 ASP B CA 1
ATOM 1941 C C . ASP B 1 21 ? 9.234 13.758 16.547 1 98 21 ASP B C 1
ATOM 1943 O O . ASP B 1 21 ? 8.75 12.758 17.078 1 98 21 ASP B O 1
ATOM 1947 N N . LEU B 1 22 ? 8.602 14.852 16.359 1 98.06 22 LEU B N 1
ATOM 1948 C CA . LEU B 1 22 ? 7.246 15.016 16.859 1 98.06 22 LEU B CA 1
ATOM 1949 C C . LEU B 1 22 ? 6.281 14.078 16.125 1 98.06 22 LEU B C 1
ATOM 1951 O O . LEU B 1 22 ? 5.516 13.359 16.766 1 98.06 22 LEU B O 1
ATOM 1955 N N . ILE B 1 23 ? 6.363 14.023 14.836 1 98.25 23 ILE B N 1
ATOM 1956 C CA . ILE B 1 23 ? 5.48 13.172 14.047 1 98.25 23 ILE B CA 1
ATOM 1957 C C . ILE B 1 23 ? 5.785 11.703 14.344 1 98.25 23 ILE B C 1
ATOM 1959 O O . ILE B 1 23 ? 4.871 10.883 14.453 1 98.25 23 ILE B O 1
ATOM 1963 N N . ASN B 1 24 ? 7.027 11.438 14.43 1 97.75 24 ASN B N 1
ATOM 1964 C CA . ASN B 1 24 ? 7.43 10.07 14.734 1 97.75 24 ASN B CA 1
ATOM 1965 C C . ASN B 1 24 ? 6.879 9.617 16.078 1 97.75 24 ASN B C 1
ATOM 1967 O O . ASN B 1 24 ? 6.625 8.43 16.281 1 97.75 24 ASN B O 1
ATOM 1971 N N . GLU B 1 25 ? 6.672 10.516 16.984 1 96.56 25 GLU B N 1
ATOM 1972 C CA . GLU B 1 25 ? 6.219 10.211 18.344 1 96.56 25 GLU B CA 1
ATOM 1973 C C . GLU B 1 25 ? 4.695 10.172 18.422 1 96.56 25 GLU B C 1
ATOM 1975 O O . GLU B 1 25 ? 4.113 9.188 18.891 1 96.56 25 GLU B O 1
ATOM 1980 N N . ILE B 1 26 ? 4.012 11.172 17.891 1 96.38 26 ILE B N 1
ATOM 1981 C CA . ILE B 1 26 ? 2.598 11.328 18.203 1 96.38 26 ILE B CA 1
ATOM 1982 C C . ILE B 1 26 ? 1.747 10.984 16.984 1 96.38 26 ILE B C 1
ATOM 1984 O O . ILE B 1 26 ? 0.528 10.828 17.094 1 96.38 26 ILE B O 1
ATOM 1988 N N . GLY B 1 27 ? 2.395 10.875 15.82 1 96.75 27 GLY B N 1
ATOM 1989 C CA . GLY B 1 27 ? 1.65 10.578 14.602 1 96.75 27 GLY B CA 1
ATOM 1990 C C . GLY B 1 27 ? 1.101 11.828 13.93 1 96.75 27 GLY B C 1
ATOM 1991 O O . GLY B 1 27 ? 0.917 12.859 14.578 1 96.75 27 GLY B O 1
ATOM 1992 N N . ILE B 1 28 ? 0.812 11.688 12.68 1 96.69 28 ILE B N 1
ATOM 1993 C CA . ILE B 1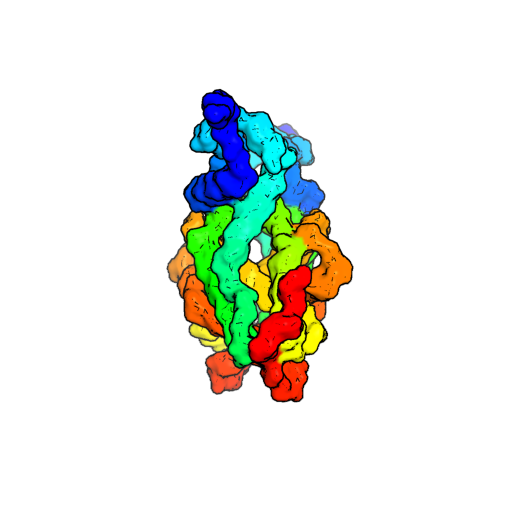 28 ? 0.413 12.82 11.852 1 96.69 28 ILE B CA 1
ATOM 1994 C C . ILE B 1 28 ? -0.972 13.305 12.273 1 96.69 28 ILE B C 1
ATOM 1996 O O . ILE B 1 28 ? -1.278 14.492 12.164 1 96.69 28 ILE B O 1
ATOM 2000 N N . GLU B 1 29 ? -1.784 12.406 12.773 1 93.19 29 GLU B N 1
ATOM 2001 C CA . GLU B 1 29 ? -3.145 12.758 13.172 1 93.19 29 GLU B CA 1
ATOM 2002 C C . GLU B 1 29 ? -3.143 13.719 14.359 1 93.19 29 GLU B C 1
ATOM 2004 O O . GLU B 1 29 ? -4.094 14.484 14.547 1 93.19 29 GLU B O 1
ATOM 2009 N N . ASN B 1 30 ? -2.104 13.695 15.078 1 95.94 30 ASN B N 1
ATOM 2010 C CA . ASN B 1 30 ? -2.002 14.516 16.281 1 95.94 30 ASN B CA 1
ATOM 2011 C C . ASN B 1 30 ? -0.994 15.648 16.109 1 95.94 30 ASN B C 1
ATOM 2013 O O . ASN B 1 30 ? -0.651 16.328 17.062 1 95.94 30 ASN B O 1
ATOM 2017 N N . PHE B 1 31 ? -0.514 15.812 14.93 1 97.06 31 PHE B N 1
ATOM 2018 C CA . PHE B 1 31 ? 0.483 16.828 14.617 1 97.06 31 PHE B CA 1
ATOM 2019 C C . PHE B 1 31 ? -0.184 18.125 14.156 1 97.06 31 PHE B C 1
ATOM 2021 O O . PHE B 1 31 ? -1.159 18.078 13.406 1 97.06 31 PHE B O 1
ATOM 2028 N N . SER B 1 32 ? 0.298 19.234 14.641 1 96 32 SER B N 1
ATOM 2029 C CA . SER B 1 32 ? -0.121 20.547 14.156 1 96 32 SER B CA 1
ATOM 2030 C C . SER B 1 32 ? 1.054 21.516 14.102 1 96 32 SER B C 1
ATOM 2032 O O . SER B 1 32 ? 2.014 21.375 14.859 1 96 32 SER B O 1
ATOM 2034 N N . MET B 1 33 ? 0.865 22.469 13.227 1 95.56 33 MET B N 1
ATOM 2035 C CA . MET B 1 33 ? 1.895 23.5 13.117 1 95.56 33 MET B CA 1
ATOM 2036 C C . MET B 1 33 ? 2.01 24.297 14.406 1 95.56 33 MET B C 1
ATOM 2038 O O . MET B 1 33 ? 3.102 24.734 14.781 1 95.56 33 MET B O 1
ATOM 2042 N N . ARG B 1 34 ? 0.891 24.453 15.047 1 95.12 34 ARG B N 1
ATOM 2043 C CA . ARG B 1 34 ? 0.864 25.172 16.312 1 95.12 34 ARG B CA 1
ATOM 2044 C C . ARG B 1 34 ? 1.66 24.438 17.375 1 95.12 34 ARG B C 1
ATOM 2046 O O . ARG B 1 34 ? 2.453 25.047 18.109 1 95.12 34 ARG B O 1
ATOM 2053 N N . GLU B 1 35 ? 1.478 23.156 17.5 1 95.31 35 GLU B N 1
ATOM 2054 C CA . GLU B 1 35 ? 2.203 22.344 18.469 1 95.31 35 GLU B CA 1
ATOM 2055 C C . GLU B 1 35 ? 3.701 22.344 18.172 1 95.31 35 GLU B C 1
ATOM 2057 O O . GLU B 1 35 ? 4.516 22.375 19.094 1 95.31 35 GLU B O 1
ATOM 2062 N N . LEU B 1 36 ? 4.031 22.234 16.891 1 96.44 36 LEU B N 1
ATOM 2063 C CA . LEU B 1 36 ? 5.434 22.281 16.5 1 96.44 36 LEU B CA 1
ATOM 2064 C C . LEU B 1 36 ? 6.082 23.594 16.922 1 96.44 36 LEU B C 1
ATOM 2066 O O . LEU B 1 36 ? 7.18 23.594 17.469 1 96.44 36 LEU B O 1
ATOM 2070 N N . ALA B 1 37 ? 5.398 24.672 16.672 1 95.12 37 ALA B N 1
ATOM 2071 C CA . ALA B 1 37 ? 5.895 25.984 17.047 1 95.12 37 ALA B CA 1
ATOM 2072 C C . ALA B 1 37 ? 6.141 26.078 18.547 1 95.12 37 ALA B C 1
ATOM 2074 O O . ALA B 1 37 ? 7.172 26.594 18.984 1 95.12 37 ALA B O 1
ATOM 2075 N N . GLN B 1 38 ? 5.219 25.578 19.281 1 94.12 38 GLN B N 1
ATOM 2076 C CA . GLN B 1 38 ? 5.324 25.578 20.734 1 94.12 38 GLN B CA 1
ATOM 2077 C C . GLN B 1 38 ? 6.543 24.781 21.188 1 94.12 38 GLN B C 1
ATOM 2079 O O . GLN B 1 38 ? 7.27 25.203 22.094 1 94.12 38 GLN B O 1
ATOM 2084 N N . LYS B 1 39 ? 6.742 23.719 20.609 1 93.31 39 LYS B N 1
ATOM 2085 C CA . LYS B 1 39 ? 7.855 22.844 20.984 1 93.31 39 LYS B CA 1
ATOM 2086 C C . LYS B 1 39 ? 9.195 23.516 20.672 1 93.31 39 LYS B C 1
ATOM 2088 O O . LYS B 1 39 ? 10.156 23.359 21.438 1 93.31 39 LYS B O 1
ATOM 2093 N N . ILE B 1 40 ? 9.234 24.141 19.562 1 91.38 40 ILE B N 1
ATOM 2094 C CA . ILE B 1 40 ? 10.461 24.797 19.125 1 91.38 40 ILE B CA 1
ATOM 2095 C C . ILE B 1 40 ? 10.648 26.109 19.891 1 91.38 40 ILE B C 1
ATOM 2097 O O . ILE B 1 40 ? 11.781 26.547 20.125 1 91.38 40 ILE B O 1
ATOM 2101 N N . GLY B 1 41 ? 9.555 26.781 20.25 1 91 41 GLY B N 1
ATOM 2102 C CA . GLY B 1 41 ? 9.617 28.047 20.969 1 91 41 GLY B CA 1
ATOM 2103 C C . GLY B 1 41 ? 9.539 29.25 20.047 1 91 41 GLY B C 1
ATOM 2104 O O . GLY B 1 41 ? 10.227 30.25 20.266 1 91 41 GLY B O 1
ATOM 2105 N N . ILE B 1 42 ? 8.836 29.094 18.984 1 89.19 42 ILE B N 1
ATOM 2106 C CA . ILE B 1 42 ? 8.609 30.219 18.078 1 89.19 42 ILE B CA 1
ATOM 2107 C C . ILE B 1 42 ? 7.113 30.344 17.797 1 89.19 42 ILE B C 1
ATOM 2109 O O . ILE B 1 42 ? 6.312 29.531 18.25 1 89.19 42 ILE B O 1
ATOM 2113 N N . SER B 1 43 ? 6.754 31.469 17.094 1 88.38 43 SER B N 1
ATOM 2114 C CA . SER B 1 43 ? 5.359 31.641 16.703 1 88.38 43 SER B CA 1
ATOM 2115 C C . SER B 1 43 ? 5 30.75 15.516 1 88.38 43 SER B C 1
ATOM 2117 O O . SER B 1 43 ? 5.859 30.422 14.703 1 88.38 43 SER B O 1
ATOM 2119 N N . PRO B 1 44 ? 3.732 30.344 15.445 1 88.56 44 PRO B N 1
ATOM 2120 C CA . PRO B 1 44 ? 3.303 29.594 14.258 1 88.56 44 PRO B CA 1
ATOM 2121 C C . PRO B 1 44 ? 3.67 30.297 12.953 1 88.56 44 PRO B C 1
ATOM 2123 O O . PRO B 1 44 ? 4.082 29.641 11.992 1 88.56 44 PRO B O 1
ATOM 2126 N N . MET B 1 45 ? 3.562 31.578 12.953 1 90.69 45 MET B N 1
ATOM 2127 C CA . MET B 1 45 ? 3.912 32.344 11.766 1 90.69 45 MET B CA 1
ATOM 2128 C C . MET B 1 45 ? 5.402 32.219 11.461 1 90.69 45 MET B C 1
ATOM 2130 O O . MET B 1 45 ? 5.809 32.281 10.297 1 90.69 45 MET B O 1
ATOM 2134 N N . GLY B 1 46 ? 6.129 32.094 12.469 1 90.25 46 GLY B N 1
ATOM 2135 C CA . GLY B 1 46 ? 7.562 31.906 12.305 1 90.25 46 GLY B CA 1
ATOM 2136 C C . GLY B 1 46 ? 7.926 30.672 11.508 1 90.25 46 GLY B C 1
ATOM 2137 O O . GLY B 1 46 ? 8.875 30.688 10.727 1 90.25 46 GLY B O 1
ATOM 2138 N N . ILE B 1 47 ? 7.172 29.531 11.672 1 91.81 47 ILE B N 1
ATOM 2139 C CA . ILE B 1 47 ? 7.422 28.312 10.922 1 91.81 47 ILE B CA 1
ATOM 2140 C C . ILE B 1 47 ? 7.223 28.562 9.43 1 91.81 47 ILE B C 1
ATOM 2142 O O . ILE B 1 47 ? 7.984 28.062 8.602 1 91.81 47 ILE B O 1
ATOM 2146 N N . TYR B 1 48 ? 6.324 29.391 9.125 1 91.88 48 TYR B N 1
ATOM 2147 C CA . TYR B 1 48 ? 5.934 29.641 7.742 1 91.88 48 TYR B CA 1
ATOM 2148 C C . TYR B 1 48 ? 6.965 30.5 7.027 1 91.88 48 TYR B C 1
ATOM 2150 O O . TYR B 1 48 ? 6.965 30.594 5.797 1 91.88 48 TYR B O 1
ATOM 2158 N N . THR B 1 49 ? 7.84 31.172 7.777 1 91 49 THR B N 1
ATOM 2159 C CA . THR B 1 49 ? 8.961 31.891 7.172 1 91 49 THR B CA 1
ATOM 2160 C C . THR B 1 49 ? 9.977 30.906 6.594 1 91 49 THR B C 1
ATOM 2162 O O . THR B 1 49 ? 10.695 31.234 5.648 1 91 49 THR B O 1
ATOM 2165 N N . TYR B 1 50 ? 9.93 29.734 7.148 1 91.69 50 TYR B N 1
ATOM 2166 C CA . TYR B 1 50 ? 10.867 28.703 6.703 1 91.69 50 TYR B CA 1
ATOM 2167 C C . TYR B 1 50 ? 10.18 27.719 5.762 1 91.69 50 TYR B C 1
ATOM 2169 O O . TYR B 1 50 ? 10.812 27.188 4.844 1 91.69 50 TYR B O 1
ATOM 2177 N N . PHE B 1 51 ? 8.93 27.469 6.09 1 94.94 51 PHE B N 1
ATOM 2178 C CA . PHE B 1 51 ? 8.133 26.516 5.305 1 94.94 51 PHE B CA 1
ATOM 2179 C C . PHE B 1 51 ? 6.828 27.156 4.852 1 94.94 51 PHE B C 1
ATOM 2181 O O . PHE B 1 51 ? 5.91 27.344 5.656 1 94.94 51 PHE B O 1
ATOM 2188 N N . PRO B 1 52 ? 6.75 27.375 3.566 1 93.31 52 PRO B N 1
ATOM 2189 C CA . PRO B 1 52 ? 5.578 28.094 3.049 1 93.31 52 PRO B CA 1
ATOM 2190 C C . PRO B 1 52 ? 4.273 27.344 3.307 1 93.31 52 PRO B C 1
ATOM 2192 O O . PRO B 1 52 ? 3.197 27.953 3.277 1 93.31 52 PRO B O 1
ATOM 2195 N N . SER B 1 53 ? 4.395 26 3.541 1 94.5 53 SER B N 1
ATOM 2196 C CA . SER B 1 53 ? 3.193 25.219 3.814 1 94.5 53 SER B CA 1
ATOM 2197 C C . SER B 1 53 ? 3.506 24.016 4.68 1 94.5 53 SER B C 1
ATOM 2199 O O . SER B 1 53 ? 4.66 23.594 4.773 1 94.5 53 SER B O 1
ATOM 2201 N N . LYS B 1 54 ? 2.514 23.469 5.262 1 95.62 54 LYS B N 1
ATOM 2202 C CA . LYS B 1 54 ? 2.639 22.219 5.98 1 95.62 54 LYS B CA 1
ATOM 2203 C C . LYS B 1 54 ? 3.174 21.109 5.07 1 95.62 54 LYS B C 1
ATOM 2205 O O . LYS B 1 54 ? 4.016 20.312 5.484 1 95.62 54 LYS B O 1
ATOM 2210 N N . ARG B 1 55 ? 2.736 21.141 3.855 1 94.88 55 ARG B N 1
ATOM 2211 C CA . ARG B 1 55 ? 3.133 20.125 2.889 1 94.88 55 ARG B CA 1
ATOM 2212 C C . ARG B 1 55 ? 4.637 20.156 2.637 1 94.88 55 ARG B C 1
ATOM 2214 O O . ARG B 1 55 ? 5.293 19.109 2.607 1 94.88 55 ARG B O 1
ATOM 2221 N N . THR B 1 56 ? 5.082 21.344 2.525 1 95.38 56 THR B N 1
ATOM 2222 C CA . THR B 1 56 ? 6.516 21.484 2.287 1 95.38 56 THR B CA 1
ATOM 2223 C C . THR B 1 56 ? 7.316 20.984 3.484 1 95.38 56 THR B C 1
ATOM 2225 O O . THR B 1 56 ? 8.375 20.375 3.316 1 95.38 56 THR B O 1
ATOM 2228 N N . LEU B 1 57 ? 6.816 21.266 4.648 1 96.81 57 LEU B N 1
ATOM 2229 C CA . LEU B 1 57 ? 7.453 20.766 5.859 1 96.81 57 LEU B CA 1
ATOM 2230 C C . LEU B 1 57 ? 7.434 19.234 5.883 1 96.81 57 LEU B C 1
ATOM 2232 O O . LEU B 1 57 ? 8.461 18.594 6.156 1 96.81 57 LEU B O 1
ATOM 2236 N N . LEU B 1 58 ? 6.363 18.625 5.504 1 97.62 58 LEU B N 1
ATOM 2237 C CA . LEU B 1 58 ? 6.215 17.172 5.531 1 97.62 58 LEU B CA 1
ATOM 2238 C C . LEU B 1 58 ? 7.09 16.516 4.473 1 97.62 58 LEU B C 1
ATOM 2240 O O . LEU B 1 58 ? 7.617 15.414 4.691 1 97.62 58 LEU B O 1
ATOM 2244 N N . CYS B 1 59 ? 7.254 17.172 3.361 1 96.38 59 CYS B N 1
ATOM 2245 C CA . CYS B 1 59 ? 8.172 16.672 2.344 1 96.38 59 CYS B CA 1
ATOM 2246 C C . CYS B 1 59 ? 9.602 16.609 2.881 1 96.38 59 CYS B C 1
ATOM 2248 O O . CYS B 1 59 ? 10.32 15.656 2.619 1 96.38 59 CYS B O 1
ATOM 2250 N N . THR B 1 60 ? 9.898 17.625 3.617 1 95.94 60 THR B N 1
ATOM 2251 C CA . THR B 1 60 ? 11.227 17.656 4.223 1 95.94 60 THR B CA 1
ATOM 2252 C C . THR B 1 60 ? 11.391 16.531 5.242 1 95.94 60 THR B C 1
ATOM 2254 O O . THR B 1 60 ? 12.43 15.875 5.285 1 95.94 60 THR B O 1
ATOM 2257 N N . VAL B 1 61 ? 10.422 16.297 6.012 1 97.5 61 VAL B N 1
ATOM 2258 C CA . VAL B 1 61 ? 10.43 15.227 7 1 97.5 61 VAL B CA 1
ATOM 2259 C C . VAL B 1 61 ? 10.633 13.883 6.297 1 97.5 61 VAL B C 1
ATOM 2261 O O . VAL B 1 61 ? 11.445 13.07 6.734 1 97.5 61 VAL B O 1
ATOM 2264 N N . PHE B 1 62 ? 9.914 13.68 5.207 1 97.5 62 PHE B N 1
ATOM 2265 C CA . PHE B 1 62 ? 10.039 12.438 4.457 1 97.5 62 PHE B CA 1
ATOM 2266 C C . PHE B 1 62 ? 11.438 12.289 3.879 1 97.5 62 PHE B C 1
ATOM 2268 O O . PHE B 1 62 ? 12.031 11.203 3.936 1 97.5 62 PHE B O 1
ATOM 2275 N N . SER B 1 63 ? 11.945 13.359 3.395 1 95.44 63 SER B N 1
ATOM 2276 C CA . SER B 1 63 ? 13.297 13.336 2.846 1 95.44 63 SER B CA 1
ATOM 2277 C C . SER B 1 63 ? 14.32 12.945 3.91 1 95.44 63 SER B C 1
ATOM 2279 O O . SER B 1 63 ? 15.266 12.211 3.627 1 95.44 63 SER B O 1
ATOM 2281 N N . MET B 1 64 ? 14.109 13.453 5.09 1 95.81 64 MET B N 1
ATOM 2282 C CA . MET B 1 64 ? 15.016 13.125 6.191 1 95.81 64 MET B CA 1
ATOM 2283 C C . MET B 1 64 ? 14.984 11.633 6.488 1 95.81 64 MET B C 1
ATOM 2285 O O . MET B 1 64 ? 16.016 11.031 6.793 1 95.81 64 MET B O 1
ATOM 2289 N N . LEU B 1 65 ? 13.836 11.031 6.395 1 97.31 65 LEU B N 1
ATOM 2290 C CA . LEU B 1 65 ? 13.734 9.586 6.59 1 97.31 65 LEU B CA 1
ATOM 2291 C C . LEU B 1 65 ? 14.5 8.836 5.504 1 97.31 65 LEU B C 1
ATOM 2293 O O . LEU B 1 65 ? 15.25 7.91 5.805 1 97.31 65 LEU B O 1
ATOM 2297 N N . LEU B 1 66 ? 14.312 9.266 4.27 1 95.81 66 LEU B N 1
ATOM 2298 C CA . LEU B 1 66 ? 14.898 8.57 3.129 1 95.81 66 LEU B CA 1
ATOM 2299 C C . LEU B 1 66 ? 16.422 8.68 3.146 1 95.81 66 LEU B C 1
ATOM 2301 O O . LEU B 1 66 ? 17.109 7.809 2.613 1 95.81 66 LEU B O 1
ATOM 2305 N N . ASN B 1 67 ? 16.906 9.711 3.797 1 93.69 67 ASN B N 1
ATOM 2306 C CA . ASN B 1 67 ? 18.344 9.898 3.91 1 93.69 67 ASN B CA 1
ATOM 2307 C C . ASN B 1 67 ? 18.984 8.805 4.773 1 93.69 67 ASN B C 1
ATOM 2309 O O . ASN B 1 67 ? 20.203 8.641 4.77 1 93.69 67 ASN B O 1
ATOM 2313 N N . LYS B 1 68 ? 18.203 8.07 5.465 1 95.5 68 LYS B N 1
ATOM 2314 C CA . LYS B 1 68 ? 18.703 7 6.316 1 95.5 68 LYS B CA 1
ATOM 2315 C C . LYS B 1 68 ? 18.922 5.719 5.516 1 95.5 68 LYS B C 1
ATOM 2317 O O . LYS B 1 68 ? 19.578 4.789 5.992 1 95.5 68 LYS B O 1
ATOM 2322 N N . ILE B 1 69 ? 18.453 5.672 4.316 1 95.56 69 ILE B N 1
ATOM 2323 C CA . ILE B 1 69 ? 18.469 4.457 3.512 1 95.56 69 ILE B CA 1
ATOM 2324 C C . ILE B 1 69 ? 19.875 4.25 2.934 1 95.56 69 ILE B C 1
ATOM 2326 O O . ILE B 1 69 ? 20.5 5.199 2.453 1 95.56 69 ILE B O 1
ATOM 2330 N N . ASP B 1 70 ? 20.312 3.016 3 1 94.12 70 ASP B N 1
ATOM 2331 C CA . ASP B 1 70 ? 21.609 2.627 2.439 1 94.12 70 ASP B CA 1
ATOM 2332 C C . ASP B 1 70 ? 21.5 2.365 0.94 1 94.12 70 ASP B C 1
ATOM 2334 O O . ASP B 1 70 ? 21.25 1.235 0.519 1 94.12 70 ASP B O 1
ATOM 2338 N N . ASN B 1 71 ? 21.766 3.398 0.182 1 90.31 71 ASN B N 1
ATOM 2339 C CA . ASN B 1 71 ? 21.703 3.248 -1.269 1 90.31 71 ASN B CA 1
ATOM 2340 C C . ASN B 1 71 ? 22.984 3.744 -1.938 1 90.31 71 ASN B C 1
ATOM 2342 O O . ASN B 1 71 ? 22.984 4.062 -3.127 1 90.31 71 ASN B O 1
ATOM 2346 N N . HIS B 1 72 ? 24 3.787 -1.202 1 90.44 72 HIS B N 1
ATOM 2347 C CA . HIS B 1 72 ? 25.281 4.227 -1.747 1 90.44 72 HIS B CA 1
ATOM 2348 C C . HIS B 1 72 ? 25.891 3.152 -2.639 1 90.44 72 HIS B C 1
ATOM 2350 O O . HIS B 1 72 ? 25.781 1.959 -2.35 1 90.44 72 HIS B O 1
ATOM 2356 N N . PRO B 1 73 ? 26.531 3.623 -3.676 1 93.38 73 PRO B N 1
ATOM 2357 C CA . PRO B 1 73 ? 27.219 2.635 -4.512 1 93.38 73 PRO B CA 1
ATOM 2358 C C . PRO B 1 73 ? 28.391 1.967 -3.793 1 93.38 73 PRO B C 1
ATOM 2360 O O . PRO B 1 73 ? 29.094 2.619 -3.025 1 93.38 73 PRO B O 1
ATOM 2363 N N . ILE B 1 74 ? 28.531 0.739 -3.953 1 94.12 74 ILE B N 1
ATOM 2364 C CA . ILE B 1 74 ? 29.656 -0.051 -3.467 1 94.12 74 ILE B CA 1
ATOM 2365 C C . ILE B 1 74 ? 30.391 -0.677 -4.648 1 94.12 74 ILE B C 1
ATOM 2367 O O . ILE B 1 74 ? 29.828 -1.49 -5.383 1 94.12 74 ILE B O 1
ATOM 2371 N N . PRO B 1 75 ? 31.641 -0.367 -4.77 1 94.69 75 PRO B N 1
ATOM 2372 C CA . PRO B 1 75 ? 32.406 -0.88 -5.918 1 94.69 75 PRO B CA 1
ATOM 2373 C C . PRO B 1 75 ? 32.344 -2.402 -6.031 1 94.69 75 PRO B C 1
ATOM 2375 O O . PRO B 1 75 ? 32.531 -3.105 -5.035 1 94.69 75 PRO B O 1
ATOM 2378 N N . GLU B 1 76 ? 31.938 -2.865 -7.238 1 95.44 76 GLU B N 1
ATOM 2379 C CA . GLU B 1 76 ? 31.984 -4.266 -7.645 1 95.44 76 GLU B CA 1
ATOM 2380 C C . GLU B 1 76 ? 30.812 -5.047 -7.055 1 95.44 76 GLU B C 1
ATOM 2382 O O . GLU B 1 76 ? 30.719 -6.262 -7.234 1 95.44 76 GLU B O 1
ATOM 2387 N N . GLU B 1 77 ? 29.969 -4.348 -6.406 1 95.81 77 GLU B N 1
ATOM 2388 C CA . GLU B 1 77 ? 28.781 -5.027 -5.914 1 95.81 77 GLU B CA 1
ATOM 2389 C C . GLU B 1 77 ? 27.844 -5.41 -7.062 1 95.81 77 GLU B C 1
ATOM 2391 O O . GLU B 1 77 ? 27.562 -4.59 -7.938 1 95.81 77 GLU B O 1
ATOM 2396 N N . TYR B 1 78 ? 27.438 -6.684 -7 1 95.88 78 TYR B N 1
ATOM 2397 C CA . TYR B 1 78 ? 26.469 -7.133 -8 1 95.88 78 TYR B CA 1
ATOM 2398 C C . TYR B 1 78 ? 25.109 -6.488 -7.773 1 95.88 78 TYR B C 1
ATOM 2400 O O . TYR B 1 78 ? 24.734 -6.199 -6.637 1 95.88 78 TYR B O 1
ATOM 2408 N N . TRP B 1 79 ? 24.375 -6.344 -8.828 1 94.44 79 TRP B N 1
ATOM 2409 C CA . TRP B 1 79 ? 23.094 -5.645 -8.773 1 94.44 79 TRP B CA 1
ATOM 2410 C C . TRP B 1 79 ? 22.141 -6.32 -7.797 1 94.44 79 TRP B C 1
ATOM 2412 O O . TRP B 1 79 ? 21.391 -5.645 -7.09 1 94.44 79 TRP B O 1
ATOM 2422 N N . GLU B 1 80 ? 22.188 -7.637 -7.695 1 94.31 80 GLU B N 1
ATOM 2423 C CA . GLU B 1 80 ? 21.281 -8.352 -6.809 1 94.31 80 GLU B CA 1
ATOM 2424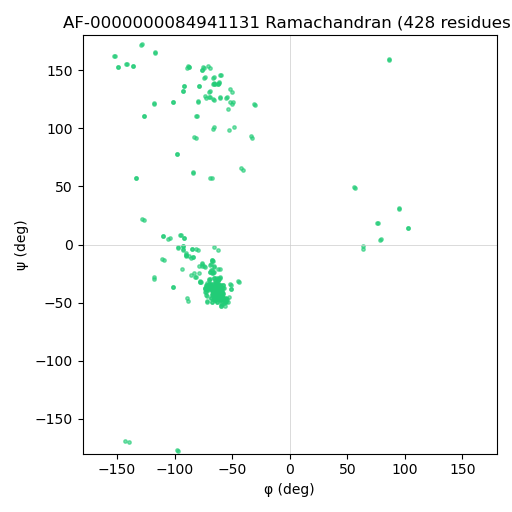 C C . GLU B 1 80 ? 21.562 -8.023 -5.344 1 94.31 80 GLU B C 1
ATOM 2426 O O . GLU B 1 80 ? 20.641 -7.883 -4.543 1 94.31 80 GLU B O 1
ATOM 2431 N N . ASP B 1 81 ? 22.797 -7.895 -5.113 1 96.06 81 ASP B N 1
ATOM 2432 C CA . ASP B 1 81 ? 23.203 -7.555 -3.75 1 96.06 81 ASP B CA 1
ATOM 2433 C C . ASP B 1 81 ? 22.828 -6.113 -3.416 1 96.06 81 ASP B C 1
ATOM 2435 O O . ASP B 1 81 ? 22.469 -5.805 -2.277 1 96.06 81 ASP B O 1
ATOM 2439 N N . THR B 1 82 ? 22.969 -5.27 -4.406 1 95.25 82 THR B N 1
ATOM 2440 C CA . THR B 1 82 ? 22.547 -3.881 -4.238 1 95.25 82 THR B CA 1
ATOM 2441 C C . THR B 1 82 ? 21.062 -3.803 -3.934 1 95.25 82 THR B C 1
ATOM 2443 O O . THR B 1 82 ? 20.641 -3.105 -3.006 1 95.25 82 THR B O 1
ATOM 2446 N N . VAL B 1 83 ? 20.25 -4.539 -4.672 1 94.25 83 VAL B N 1
ATOM 2447 C CA . VAL B 1 83 ? 18.812 -4.559 -4.477 1 94.25 83 VAL B CA 1
ATOM 2448 C C . VAL B 1 83 ? 18.484 -5.07 -3.074 1 94.25 83 VAL B C 1
ATOM 2450 O O . VAL B 1 83 ? 17.719 -4.441 -2.342 1 94.25 83 VAL B O 1
ATOM 2453 N N . ARG B 1 84 ? 19.125 -6.141 -2.674 1 95.25 84 ARG B N 1
ATOM 2454 C CA . ARG B 1 84 ? 18.875 -6.719 -1.355 1 95.25 84 ARG B CA 1
ATOM 2455 C C . ARG B 1 84 ? 19.234 -5.73 -0.25 1 95.25 84 ARG B C 1
ATOM 2457 O O . ARG B 1 84 ? 18.438 -5.527 0.678 1 95.25 84 ARG B O 1
ATOM 2464 N N . ARG B 1 85 ? 20.344 -5.125 -0.391 1 96 85 ARG B N 1
ATOM 2465 C CA . ARG B 1 85 ? 20.828 -4.188 0.62 1 96 85 ARG B CA 1
ATOM 2466 C C . ARG B 1 85 ? 19.922 -2.961 0.7 1 96 85 ARG B C 1
ATOM 2468 O O . ARG B 1 85 ? 19.516 -2.551 1.791 1 96 85 ARG B O 1
ATOM 2475 N N . GLU B 1 86 ? 19.578 -2.395 -0.432 1 94.5 86 GLU B N 1
ATOM 2476 C CA . GLU B 1 86 ? 18.75 -1.205 -0.485 1 94.5 86 GLU B CA 1
ATOM 2477 C C . GLU B 1 86 ? 17.359 -1.485 0.088 1 94.5 86 GLU B C 1
ATOM 2479 O O . GLU B 1 86 ? 16.859 -0.72 0.914 1 94.5 86 GLU B O 1
ATOM 2484 N N . PHE B 1 87 ? 16.812 -2.576 -0.281 1 95.69 87 PHE B N 1
ATOM 2485 C CA . PHE B 1 87 ? 15.445 -2.877 0.156 1 95.69 87 PHE B CA 1
ATOM 2486 C C . PHE B 1 87 ? 15.43 -3.268 1.629 1 95.69 87 PHE B C 1
ATOM 2488 O O . PHE B 1 87 ? 14.477 -2.953 2.346 1 95.69 87 PHE B O 1
ATOM 2495 N N . ARG B 1 88 ? 16.438 -3.973 2.041 1 95.81 88 ARG B N 1
ATOM 2496 C CA . ARG B 1 88 ? 16.547 -4.266 3.467 1 95.81 88 ARG B CA 1
ATOM 2497 C C . ARG B 1 88 ? 16.641 -2.984 4.285 1 95.81 88 ARG B C 1
ATOM 2499 O O . ARG B 1 88 ? 15.977 -2.844 5.316 1 95.81 88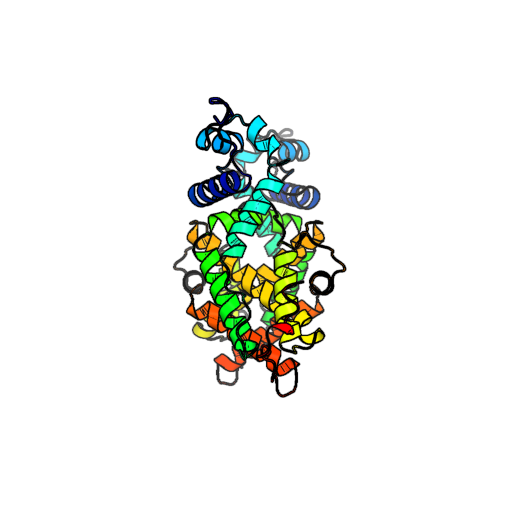 ARG B O 1
ATOM 2506 N N . SER B 1 89 ? 17.484 -2.131 3.805 1 96.88 89 SER B N 1
ATOM 2507 C CA . SER B 1 89 ? 17.656 -0.852 4.488 1 96.88 89 SER B CA 1
ATOM 2508 C C . SER B 1 89 ? 16.344 -0.06 4.508 1 96.88 89 SER B C 1
ATOM 2510 O O . SER B 1 89 ? 15.977 0.505 5.539 1 96.88 89 SER B O 1
ATOM 2512 N N . MET B 1 90 ? 15.672 -0.007 3.42 1 96.31 90 MET B N 1
ATOM 2513 C CA . MET B 1 90 ? 14.383 0.67 3.332 1 96.31 90 MET B CA 1
ATOM 2514 C C . MET B 1 90 ? 13.375 0.037 4.281 1 96.31 90 MET B C 1
ATOM 2516 O O . MET B 1 90 ? 12.68 0.742 5.02 1 96.31 90 MET B O 1
ATOM 2520 N N . HIS B 1 91 ? 13.328 -1.262 4.223 1 96.31 91 HIS B N 1
ATOM 2521 C CA . HIS B 1 91 ? 12.406 -1.989 5.09 1 96.31 91 HIS B CA 1
ATOM 2522 C C . HIS B 1 91 ? 12.641 -1.646 6.559 1 96.31 91 HIS B C 1
ATOM 2524 O O . HIS B 1 91 ? 11.703 -1.28 7.273 1 96.31 91 HIS B O 1
ATOM 2530 N N . GLN B 1 92 ? 13.883 -1.688 6.965 1 96.56 92 GLN B N 1
ATOM 2531 C CA . GLN B 1 92 ? 14.219 -1.416 8.359 1 96.56 92 GLN B CA 1
ATOM 2532 C C . GLN B 1 92 ? 13.898 0.028 8.734 1 96.56 92 GLN B C 1
ATOM 2534 O O . GLN B 1 92 ? 13.438 0.3 9.844 1 96.56 92 GLN B O 1
ATOM 2539 N N . THR B 1 93 ? 14.133 0.891 7.836 1 97.5 93 THR B N 1
ATOM 2540 C CA . THR B 1 93 ? 13.891 2.309 8.078 1 97.5 93 THR B CA 1
ATOM 2541 C C . THR B 1 93 ? 12.398 2.574 8.297 1 97.5 93 THR B C 1
ATOM 2543 O O . THR B 1 93 ? 12.016 3.211 9.281 1 97.5 93 THR B O 1
ATOM 2546 N N . PHE B 1 94 ? 11.578 2.062 7.469 1 96.94 94 PHE B N 1
ATOM 2547 C CA . PHE B 1 94 ? 10.148 2.291 7.578 1 96.94 94 PHE B CA 1
ATOM 2548 C C . PHE B 1 94 ? 9.562 1.527 8.766 1 96.94 94 PHE B C 1
ATOM 2550 O O . PHE B 1 94 ? 8.641 2.01 9.43 1 96.94 94 PHE B O 1
ATOM 2557 N N . LYS B 1 95 ? 10.125 0.352 9 1 94.94 95 LYS B N 1
ATOM 2558 C CA . LYS B 1 95 ? 9.688 -0.457 10.133 1 94.94 95 LYS B CA 1
ATOM 2559 C C . LYS B 1 95 ? 9.906 0.278 11.445 1 94.94 95 LYS B C 1
ATOM 2561 O O . LYS B 1 95 ? 9.078 0.196 12.359 1 94.94 95 LYS B O 1
ATOM 2566 N N . THR B 1 96 ? 10.945 1.042 11.547 1 96.06 96 THR B N 1
ATOM 2567 C CA . THR B 1 96 ? 11.312 1.706 12.797 1 96.06 96 THR B CA 1
ATOM 2568 C C . THR B 1 96 ? 10.656 3.08 12.891 1 96.06 96 THR B C 1
ATOM 2570 O O . THR B 1 96 ? 10.711 3.727 13.938 1 96.06 96 THR B O 1
ATOM 2573 N N . HIS B 1 97 ? 10.047 3.521 11.82 1 97.81 97 HIS B N 1
ATOM 2574 C CA . HIS B 1 97 ? 9.391 4.824 11.805 1 97.81 97 HIS B CA 1
ATOM 2575 C C . HIS B 1 97 ? 7.992 4.73 11.188 1 97.81 97 HIS B C 1
ATOM 2577 O O . HIS B 1 97 ? 7.68 5.449 10.234 1 97.81 97 HIS B O 1
ATOM 2583 N N . PRO B 1 98 ? 7.164 3.91 11.742 1 96.81 98 PRO B N 1
ATOM 2584 C CA . PRO B 1 98 ? 5.848 3.676 11.141 1 96.81 98 PRO B CA 1
ATOM 2585 C C . PRO B 1 98 ? 4.992 4.938 11.086 1 96.81 98 PRO B C 1
ATOM 2587 O O . PRO B 1 98 ? 4.191 5.109 10.164 1 96.81 98 PRO B O 1
ATOM 2590 N N . ASN B 1 99 ? 5.188 5.836 11.992 1 97.94 99 ASN B N 1
ATOM 2591 C CA . ASN B 1 99 ? 4.41 7.07 12 1 97.94 99 ASN B CA 1
ATOM 2592 C C . ASN B 1 99 ? 4.77 7.965 10.82 1 97.94 99 ASN B C 1
ATOM 2594 O O . ASN B 1 99 ? 3.908 8.664 10.281 1 97.94 99 ASN B O 1
ATOM 2598 N N . ILE B 1 100 ? 6.012 7.938 10.453 1 98.06 100 ILE B N 1
ATOM 2599 C CA . ILE B 1 100 ? 6.418 8.727 9.297 1 98.06 100 ILE B CA 1
ATOM 2600 C C . ILE B 1 100 ? 5.855 8.102 8.023 1 98.06 100 ILE B C 1
ATOM 2602 O O . ILE B 1 100 ? 5.422 8.82 7.113 1 98.06 100 ILE B O 1
ATOM 2606 N N . ARG B 1 101 ? 5.828 6.828 7.938 1 96.38 101 ARG B N 1
ATOM 2607 C CA . ARG B 1 101 ? 5.219 6.172 6.785 1 96.38 101 ARG B CA 1
ATOM 2608 C C . ARG B 1 101 ? 3.732 6.504 6.691 1 96.38 101 ARG B C 1
ATOM 2610 O O . ARG B 1 101 ? 3.227 6.801 5.605 1 96.38 101 ARG B O 1
ATOM 2617 N N . ARG B 1 102 ? 3.084 6.43 7.809 1 95.88 102 ARG B N 1
ATOM 2618 C CA . ARG B 1 102 ? 1.667 6.773 7.844 1 95.88 102 ARG B CA 1
ATOM 2619 C C . ARG B 1 102 ? 1.439 8.203 7.371 1 95.88 102 ARG B C 1
ATOM 2621 O O . ARG B 1 102 ? 0.495 8.477 6.629 1 95.88 102 ARG B O 1
ATOM 2628 N N . MET B 1 103 ? 2.285 9.078 7.801 1 96.94 103 MET B N 1
ATOM 2629 C CA . MET B 1 103 ? 2.213 10.469 7.367 1 96.94 103 MET B CA 1
ATOM 2630 C C . MET B 1 103 ? 2.242 10.57 5.844 1 96.94 103 MET B C 1
ATOM 2632 O O . MET B 1 103 ? 1.435 11.281 5.25 1 96.94 103 MET B O 1
ATOM 2636 N N . THR B 1 104 ? 3.203 9.828 5.242 1 95.25 104 THR B N 1
ATOM 2637 C CA . THR B 1 104 ? 3.352 9.922 3.793 1 95.25 104 THR B CA 1
ATOM 2638 C C . THR B 1 104 ? 2.105 9.398 3.088 1 95.25 104 THR B C 1
ATOM 2640 O O . THR B 1 104 ? 1.689 9.938 2.061 1 95.25 104 THR B O 1
ATOM 2643 N N . LEU B 1 105 ? 1.515 8.445 3.631 1 91.25 105 LEU B N 1
ATOM 2644 C CA . LEU B 1 105 ? 0.328 7.82 3.053 1 91.25 105 LEU B CA 1
ATOM 2645 C C . LEU B 1 105 ? -0.882 8.742 3.176 1 91.25 105 LEU B C 1
ATOM 2647 O O . LEU B 1 105 ? -1.549 9.039 2.182 1 91.25 105 LEU B O 1
ATOM 2651 N N . VAL B 1 106 ? -1.114 9.273 4.336 1 91.25 106 VAL B N 1
ATOM 2652 C CA . VAL B 1 106 ? -2.318 10.039 4.641 1 91.25 106 VAL B CA 1
ATOM 2653 C C . VAL B 1 106 ? -2.244 11.406 3.969 1 91.25 106 VAL B C 1
ATOM 2655 O O . VAL B 1 106 ? -3.246 11.898 3.445 1 91.25 106 VAL B O 1
ATOM 2658 N N . GLU B 1 107 ? -1.074 11.977 3.959 1 93.62 107 GLU B N 1
ATOM 2659 C CA . GLU B 1 107 ? -0.915 13.32 3.422 1 93.62 107 GLU B CA 1
ATOM 2660 C C . GLU B 1 107 ? -0.537 13.289 1.943 1 93.62 107 GLU B C 1
ATOM 2662 O O . GLU B 1 107 ? -0.395 14.336 1.309 1 93.62 107 GLU B O 1
ATOM 2667 N N . SER B 1 108 ? -0.385 12.062 1.367 1 91.75 108 SER B N 1
ATOM 2668 C CA . SER B 1 108 ? -0.042 11.883 -0.041 1 91.75 108 SER B CA 1
ATOM 2669 C C . SER B 1 108 ? 1.254 12.609 -0.388 1 91.75 108 SER B C 1
ATOM 2671 O O . SER B 1 108 ? 1.298 13.391 -1.341 1 91.75 108 SER B O 1
ATOM 2673 N N . ILE B 1 109 ? 2.232 12.367 0.444 1 94.25 109 ILE B N 1
ATOM 2674 C CA . ILE B 1 109 ? 3.539 12.969 0.188 1 94.25 109 ILE B CA 1
ATOM 2675 C C . ILE B 1 109 ? 4.27 12.164 -0.886 1 94.25 109 ILE B C 1
ATOM 2677 O O . ILE B 1 109 ? 4.48 10.961 -0.734 1 94.25 109 ILE B O 1
ATOM 2681 N N . PRO B 1 110 ? 4.664 12.766 -1.953 1 91.44 110 PRO B N 1
ATOM 2682 C CA . PRO B 1 110 ? 5.355 12.039 -3.021 1 91.44 110 PRO B CA 1
ATOM 2683 C C . PRO B 1 110 ? 6.801 11.711 -2.668 1 91.44 110 PRO B C 1
ATOM 2685 O O . PRO B 1 110 ? 7.414 12.398 -1.848 1 91.44 110 PRO B O 1
ATOM 2688 N N . TRP B 1 111 ? 7.25 10.641 -3.27 1 89.19 111 TRP B N 1
ATOM 2689 C CA . TRP B 1 111 ? 8.672 10.352 -3.154 1 89.19 111 TRP B CA 1
ATOM 2690 C C . TRP B 1 111 ? 9.516 11.453 -3.781 1 89.19 111 TRP B C 1
ATOM 2692 O O . TRP B 1 111 ? 9.18 11.961 -4.855 1 89.19 111 TRP B O 1
ATOM 2702 N N . PRO B 1 112 ? 10.578 11.82 -3.123 1 90.94 112 PRO B N 1
ATOM 2703 C CA . PRO B 1 112 ? 11.453 12.844 -3.709 1 90.94 112 PRO B CA 1
ATOM 2704 C C . PRO B 1 112 ? 12.125 12.383 -4.996 1 90.94 112 PRO B C 1
ATOM 2706 O O . PRO B 1 112 ? 12.625 11.25 -5.062 1 90.94 112 PRO B O 1
ATOM 2709 N N . ASP B 1 113 ? 12.164 13.258 -5.91 1 87.75 113 ASP B N 1
ATOM 2710 C CA . ASP B 1 113 ? 12.719 12.945 -7.223 1 87.75 113 ASP B CA 1
ATOM 2711 C C . ASP B 1 113 ? 14.172 12.492 -7.105 1 87.75 113 ASP B C 1
ATOM 2713 O O . ASP B 1 113 ? 14.602 11.586 -7.824 1 87.75 113 ASP B O 1
ATOM 2717 N N . HIS B 1 114 ? 14.883 13.156 -6.242 1 87.31 114 HIS B N 1
ATOM 2718 C CA . HIS B 1 114 ? 16.297 12.852 -6.141 1 87.31 114 HIS B CA 1
ATOM 2719 C C . HIS B 1 114 ? 16.531 11.414 -5.703 1 87.31 114 HIS B C 1
ATOM 2721 O O . HIS B 1 114 ? 17.531 10.789 -6.102 1 87.31 114 HIS B O 1
ATOM 2727 N N . PHE B 1 115 ? 15.641 10.891 -4.93 1 88.25 115 PHE B N 1
ATOM 2728 C CA . PHE B 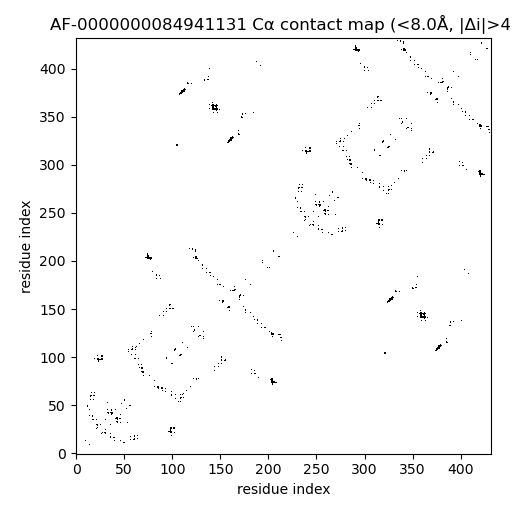1 115 ? 15.758 9.5 -4.512 1 88.25 115 PHE B CA 1
ATOM 2729 C C . PHE B 1 115 ? 15.57 8.555 -5.691 1 88.25 115 PHE B C 1
ATOM 2731 O O . PHE B 1 115 ? 16.359 7.637 -5.898 1 88.25 115 PHE B O 1
ATOM 2738 N N . ALA B 1 116 ? 14.531 8.797 -6.414 1 84.75 116 ALA B N 1
ATOM 2739 C CA . ALA B 1 116 ? 14.25 7.988 -7.594 1 84.75 116 ALA B CA 1
ATOM 2740 C C . ALA B 1 116 ? 15.391 8.078 -8.602 1 84.75 116 ALA B C 1
ATOM 2742 O O . ALA B 1 116 ? 15.789 7.066 -9.188 1 84.75 116 ALA B O 1
ATOM 2743 N N . ARG B 1 117 ? 15.828 9.258 -8.773 1 87.75 117 ARG B N 1
ATOM 2744 C CA . ARG B 1 117 ? 16.938 9.484 -9.711 1 87.75 117 ARG B CA 1
ATOM 2745 C C . ARG B 1 117 ? 18.188 8.734 -9.266 1 87.75 117 ARG B C 1
ATOM 2747 O O . ARG B 1 117 ? 18.859 8.109 -10.086 1 87.75 117 ARG B O 1
ATOM 2754 N N . HIS B 1 118 ? 18.469 8.82 -8.031 1 89.69 118 HIS B N 1
ATOM 2755 C CA . HIS B 1 118 ? 19.641 8.141 -7.492 1 89.69 118 HIS B CA 1
ATOM 2756 C C . HIS B 1 118 ? 19.531 6.629 -7.695 1 89.69 118 HIS B C 1
ATOM 2758 O O . HIS B 1 118 ? 20.516 5.992 -8.109 1 89.69 118 HIS B O 1
ATOM 2764 N N . THR B 1 119 ? 18.453 6.086 -7.383 1 88.12 119 THR B N 1
ATOM 2765 C CA . THR B 1 119 ? 18.234 4.652 -7.543 1 88.12 119 THR B CA 1
ATOM 2766 C C . THR B 1 119 ? 18.391 4.242 -9.008 1 88.12 119 THR B C 1
ATOM 2768 O O . THR B 1 119 ? 19.047 3.244 -9.305 1 88.12 119 THR B O 1
ATOM 2771 N N . TYR B 1 120 ? 17.812 4.996 -9.844 1 88.56 120 TYR B N 1
ATOM 2772 C CA . TYR B 1 120 ? 17.891 4.742 -11.281 1 88.56 120 TYR B CA 1
ATOM 2773 C C . TYR B 1 120 ? 19.328 4.766 -11.766 1 88.56 120 TYR B C 1
ATOM 2775 O O . TYR B 1 120 ? 19.781 3.834 -12.43 1 88.56 120 TYR B O 1
ATOM 2783 N N . GLN B 1 121 ? 20.016 5.801 -11.43 1 90.75 121 GLN B N 1
ATOM 2784 C CA . GLN B 1 121 ? 21.391 5.988 -11.883 1 90.75 121 GLN B CA 1
ATOM 2785 C C . GLN B 1 121 ? 22.297 4.887 -11.352 1 90.75 121 GLN B C 1
ATOM 2787 O O . GLN B 1 121 ? 23.203 4.426 -12.055 1 90.75 121 GLN B O 1
ATOM 2792 N N . LEU B 1 122 ? 22.094 4.527 -10.148 1 91.75 122 LEU B N 1
ATOM 2793 C CA . LEU B 1 122 ? 22.875 3.461 -9.539 1 91.75 122 LEU B CA 1
ATOM 2794 C C . LEU B 1 122 ? 22.781 2.184 -10.367 1 91.75 122 LEU B C 1
ATOM 2796 O O . LEU B 1 122 ? 23.812 1.575 -10.695 1 91.75 122 LEU B O 1
ATOM 2800 N N . HIS B 1 123 ? 21.641 1.822 -10.766 1 91.69 123 HIS B N 1
ATOM 2801 C CA . HIS B 1 123 ? 21.453 0.571 -11.492 1 91.69 123 HIS B CA 1
ATOM 2802 C C . HIS B 1 123 ? 21.875 0.708 -12.953 1 91.69 123 HIS B C 1
ATOM 2804 O O . HIS B 1 123 ? 22.375 -0.25 -13.547 1 91.69 123 HIS B O 1
ATOM 2810 N N . MET B 1 124 ? 21.688 1.916 -13.461 1 91.44 124 MET B N 1
ATOM 2811 C CA . MET B 1 124 ? 22.188 2.158 -14.812 1 91.44 124 MET B CA 1
ATOM 2812 C C . MET B 1 124 ? 23.703 2.033 -14.852 1 91.44 124 MET B C 1
ATOM 2814 O O . MET B 1 124 ? 24.266 1.412 -15.766 1 91.44 124 MET B O 1
ATOM 2818 N N . ASP B 1 125 ? 24.328 2.59 -13.883 1 93.19 125 ASP B N 1
ATOM 2819 C CA . ASP B 1 125 ? 25.781 2.529 -13.812 1 93.19 125 ASP B CA 1
ATOM 2820 C C . ASP B 1 125 ? 26.266 1.086 -13.688 1 93.19 125 ASP B C 1
ATOM 2822 O O . ASP B 1 125 ? 27.359 0.749 -14.172 1 93.19 125 ASP B O 1
ATOM 2826 N N . GLN B 1 126 ? 25.5 0.24 -13.086 1 93.88 126 GLN B N 1
ATOM 2827 C CA . GLN B 1 126 ? 25.859 -1.165 -12.914 1 93.88 126 GLN B CA 1
ATOM 2828 C C . GLN B 1 126 ? 25.719 -1.931 -14.227 1 93.88 126 GLN B C 1
ATOM 2830 O O . GLN B 1 126 ? 26.219 -3.053 -14.352 1 93.88 126 GLN B O 1
ATOM 2835 N N . GLY B 1 127 ? 24.953 -1.338 -15.172 1 92.75 127 GLY B N 1
ATOM 2836 C CA . GLY B 1 127 ? 24.781 -1.989 -16.453 1 92.75 127 GLY B CA 1
ATOM 2837 C C . GLY B 1 127 ? 23.438 -2.688 -16.594 1 92.75 127 GLY B C 1
ATOM 2838 O O . GLY B 1 127 ? 23.234 -3.467 -17.531 1 92.75 127 GLY B O 1
ATOM 2839 N N . VAL B 1 128 ? 22.516 -2.41 -15.734 1 91.44 128 VAL B N 1
ATOM 2840 C CA . VAL B 1 128 ? 21.172 -2.971 -15.859 1 91.44 128 VAL B CA 1
ATOM 2841 C C . VAL B 1 128 ? 20.469 -2.361 -17.078 1 91.44 128 VAL B C 1
ATOM 2843 O O . VAL B 1 128 ? 20.391 -1.138 -17.203 1 91.44 128 VAL B O 1
ATOM 2846 N N . PRO B 1 129 ? 19.984 -3.209 -17.906 1 90.06 129 PRO B N 1
ATOM 2847 C CA . PRO B 1 129 ? 19.234 -2.648 -19.031 1 90.06 129 PRO B CA 1
ATOM 2848 C C . PRO B 1 129 ? 18 -1.857 -18.594 1 90.06 129 PRO B C 1
ATOM 2850 O O . PRO B 1 129 ? 17.297 -2.273 -17.672 1 90.06 129 PRO B O 1
ATOM 2853 N N . GLU B 1 130 ? 17.75 -0.752 -19.219 1 86.56 130 GLU B N 1
ATOM 2854 C CA . GLU B 1 130 ? 16.672 0.152 -18.828 1 86.56 130 GLU B CA 1
ATOM 2855 C C . GLU B 1 130 ? 15.312 -0.551 -18.891 1 86.56 130 GLU B C 1
ATOM 2857 O O . GLU B 1 130 ? 14.445 -0.315 -18.047 1 86.56 130 GLU B O 1
ATOM 2862 N N . GLU B 1 131 ? 15.156 -1.38 -19.844 1 81.06 131 GLU B N 1
ATOM 2863 C CA . GLU B 1 131 ? 13.891 -2.088 -20 1 81.06 131 GLU B CA 1
ATOM 2864 C C . GLU B 1 131 ? 13.617 -3 -18.812 1 81.06 131 GLU B C 1
ATOM 2866 O O . GLU B 1 131 ? 12.469 -3.104 -18.359 1 81.06 131 GLU B O 1
ATOM 2871 N N . ILE B 1 132 ? 14.672 -3.598 -18.328 1 81.25 132 ILE B N 1
ATOM 2872 C CA . ILE B 1 132 ? 14.539 -4.492 -17.188 1 81.25 132 ILE B CA 1
ATOM 2873 C C . ILE B 1 132 ? 14.258 -3.678 -15.93 1 81.25 132 ILE B C 1
ATOM 2875 O O . ILE B 1 132 ? 13.359 -4.02 -15.148 1 81.25 132 ILE B O 1
ATOM 2879 N N . PHE B 1 133 ? 15 -2.598 -15.773 1 85.56 133 PHE B N 1
ATOM 2880 C CA . PHE B 1 133 ? 14.797 -1.733 -14.617 1 85.56 133 PHE B CA 1
ATOM 2881 C C . PHE B 1 133 ? 13.359 -1.227 -14.562 1 85.56 133 PHE B C 1
ATOM 2883 O O . PHE B 1 133 ? 12.703 -1.319 -13.523 1 85.56 133 PHE B O 1
ATOM 2890 N N . THR B 1 134 ? 12.883 -0.772 -15.625 1 78.31 134 THR B N 1
ATOM 2891 C CA . THR B 1 134 ? 11.562 -0.156 -15.68 1 78.31 134 THR B CA 1
ATOM 2892 C C . THR B 1 134 ? 10.469 -1.184 -15.375 1 78.31 134 THR B C 1
ATOM 2894 O O . THR B 1 134 ? 9.531 -0.898 -14.633 1 78.31 134 THR B O 1
ATOM 2897 N N . ARG B 1 135 ? 10.562 -2.309 -15.93 1 73.44 135 ARG B N 1
ATOM 2898 C CA . ARG B 1 135 ? 9.547 -3.342 -15.766 1 73.44 135 ARG B CA 1
ATOM 2899 C C . ARG B 1 135 ? 9.523 -3.877 -14.336 1 73.44 135 ARG B C 1
ATOM 2901 O O . ARG B 1 135 ? 8.461 -4.172 -13.797 1 73.44 135 ARG B O 1
ATOM 2908 N N . LEU B 1 136 ? 10.695 -3.914 -13.828 1 77.25 136 LEU B N 1
ATOM 2909 C CA . LEU B 1 136 ? 10.766 -4.594 -12.539 1 77.25 136 LEU B CA 1
ATOM 2910 C C . LEU B 1 136 ? 10.633 -3.6 -11.391 1 77.25 136 LEU B C 1
ATOM 2912 O O . LEU B 1 136 ? 10.234 -3.971 -10.289 1 77.25 136 LEU B O 1
ATOM 2916 N N . PHE B 1 137 ? 10.922 -2.352 -11.695 1 79.81 137 PHE B N 1
ATOM 2917 C CA . PHE B 1 137 ? 10.906 -1.35 -10.641 1 79.81 137 PHE B CA 1
ATOM 2918 C C . PHE B 1 137 ? 9.508 -1.232 -10.031 1 79.81 137 PHE B C 1
ATOM 2920 O O . PHE B 1 137 ? 9.359 -1.246 -8.805 1 79.81 137 PHE B O 1
ATOM 2927 N N . TRP B 1 138 ? 8.523 -1.254 -10.805 1 75.5 138 TRP B N 1
ATOM 2928 C CA . TRP B 1 138 ? 7.176 -1.052 -10.289 1 75.5 138 TRP B CA 1
ATOM 2929 C C . TRP B 1 138 ? 6.703 -2.275 -9.508 1 75.5 138 TRP B C 1
ATOM 2931 O O . TRP B 1 138 ? 6.023 -2.145 -8.484 1 75.5 138 TRP B O 1
ATOM 2941 N N . VAL B 1 139 ? 7.156 -3.404 -10.055 1 81.25 139 VAL B N 1
ATOM 2942 C CA . VAL B 1 139 ? 6.785 -4.621 -9.344 1 81.25 139 VAL B CA 1
ATOM 2943 C C . VAL B 1 139 ? 7.434 -4.637 -7.965 1 81.25 139 VAL B C 1
ATOM 2945 O O . VAL B 1 139 ? 6.766 -4.91 -6.961 1 81.25 139 VAL B O 1
ATOM 2948 N N . PHE B 1 140 ? 8.711 -4.246 -7.965 1 85.88 140 PHE B N 1
ATOM 2949 C CA . PHE B 1 140 ? 9.445 -4.195 -6.703 1 85.88 140 PHE B CA 1
ATOM 2950 C C . PHE B 1 140 ? 8.828 -3.166 -5.762 1 85.88 140 PHE B C 1
ATOM 2952 O O . PHE B 1 140 ? 8.609 -3.447 -4.582 1 85.88 140 PHE B O 1
ATOM 2959 N N . SER B 1 141 ? 8.516 -2.088 -6.355 1 85.31 141 SER B N 1
ATOM 2960 C CA . SER B 1 141 ? 7.965 -0.991 -5.566 1 85.31 141 SER B CA 1
ATOM 2961 C C . SER B 1 141 ? 6.59 -1.346 -5.02 1 85.31 141 SER B C 1
ATOM 2963 O O . SER B 1 141 ? 6.262 -1 -3.881 1 85.31 141 SER B O 1
ATOM 2965 N N . SER B 1 142 ? 5.789 -2.029 -5.855 1 87.12 142 SER B N 1
ATOM 2966 C CA . SER B 1 142 ? 4.465 -2.441 -5.406 1 87.12 142 SER B CA 1
ATOM 2967 C C . SER B 1 142 ? 4.555 -3.42 -4.238 1 87.12 142 SER B C 1
ATOM 2969 O O . SER B 1 142 ? 3.867 -3.26 -3.23 1 87.12 142 SER B O 1
ATOM 2971 N N . TYR B 1 143 ? 5.406 -4.43 -4.453 1 88.19 143 TYR B N 1
ATOM 2972 C CA . TYR B 1 143 ? 5.586 -5.398 -3.375 1 88.19 143 TYR B CA 1
ATOM 2973 C C . TYR B 1 143 ? 6.07 -4.711 -2.104 1 88.19 143 TYR B C 1
ATOM 2975 O O . TYR B 1 143 ? 5.527 -4.938 -1.021 1 88.19 143 TYR B O 1
ATOM 2983 N N . PHE B 1 144 ? 7.055 -3.881 -2.277 1 92 144 PHE B N 1
ATOM 2984 C CA . PHE B 1 144 ? 7.66 -3.184 -1.148 1 92 144 PHE B CA 1
ATOM 2985 C C . PHE B 1 144 ? 6.629 -2.332 -0.419 1 92 144 PHE B C 1
ATOM 2987 O O . PHE B 1 144 ? 6.473 -2.447 0.798 1 92 144 PHE B O 1
ATOM 2994 N N . THR B 1 145 ? 5.961 -1.503 -1.147 1 90.44 145 THR B N 1
ATOM 2995 C CA . THR B 1 145 ? 5 -0.582 -0.555 1 90.44 145 THR B CA 1
ATOM 2996 C C . THR B 1 145 ? 3.904 -1.345 0.184 1 90.44 145 THR B C 1
ATOM 2998 O O . THR B 1 145 ? 3.566 -1.011 1.322 1 90.44 145 THR B O 1
ATOM 3001 N N . GLY B 1 146 ? 3.4 -2.33 -0.448 1 91 146 GLY B N 1
ATOM 3002 C CA . GLY B 1 146 ? 2.363 -3.115 0.202 1 91 146 GLY B CA 1
ATOM 3003 C C . GLY B 1 146 ? 2.83 -3.773 1.487 1 91 146 GLY B C 1
ATOM 3004 O O . GLY B 1 146 ? 2.107 -3.779 2.484 1 91 146 GLY B O 1
ATOM 3005 N N . PHE B 1 147 ? 4.02 -4.328 1.451 1 90.5 147 PHE B N 1
ATOM 3006 C CA . PHE B 1 147 ? 4.566 -5.008 2.619 1 90.5 147 PHE B CA 1
ATOM 3007 C C . PHE B 1 147 ? 4.75 -4.031 3.775 1 90.5 147 PHE B C 1
ATOM 3009 O O . PHE B 1 147 ? 4.289 -4.289 4.891 1 90.5 147 PHE B O 1
ATOM 3016 N N . ILE B 1 148 ? 5.34 -2.893 3.467 1 92.44 148 ILE B N 1
ATOM 3017 C CA . ILE B 1 148 ? 5.68 -1.951 4.527 1 92.44 148 ILE B CA 1
ATOM 3018 C C . ILE B 1 148 ? 4.406 -1.309 5.074 1 92.44 148 ILE B C 1
ATOM 3020 O O . ILE B 1 148 ? 4.312 -1.023 6.27 1 92.44 148 ILE B O 1
ATOM 3024 N N . ASP B 1 149 ? 3.441 -1.118 4.211 1 90.31 149 ASP B N 1
ATOM 3025 C CA . ASP B 1 149 ? 2.18 -0.543 4.672 1 90.31 149 ASP B CA 1
ATOM 3026 C C . ASP B 1 149 ? 1.462 -1.492 5.629 1 90.31 149 ASP B C 1
ATOM 3028 O O . ASP B 1 149 ? 0.92 -1.062 6.648 1 90.31 149 ASP B O 1
ATOM 3032 N N . ASN B 1 150 ? 1.463 -2.729 5.301 1 86.81 150 ASN B N 1
ATOM 3033 C CA . ASN B 1 150 ? 0.847 -3.699 6.195 1 86.81 150 ASN B CA 1
ATOM 3034 C C . ASN B 1 150 ? 1.578 -3.771 7.535 1 86.81 150 ASN B C 1
ATOM 3036 O O . ASN B 1 150 ? 0.946 -3.828 8.594 1 86.81 150 ASN B O 1
ATOM 3040 N N . GLU B 1 151 ? 2.879 -3.725 7.461 1 88.25 151 GLU B N 1
ATOM 3041 C CA . GLU B 1 151 ? 3.672 -3.715 8.688 1 88.25 151 GLU B CA 1
ATOM 3042 C C . GLU B 1 151 ? 3.379 -2.471 9.523 1 88.25 151 GLU B C 1
ATOM 3044 O O . GLU B 1 151 ? 3.297 -2.547 10.75 1 88.25 151 GLU B O 1
ATOM 3049 N N . MET B 1 152 ? 3.305 -1.42 8.836 1 90.75 152 MET B N 1
ATOM 3050 C CA . MET B 1 152 ? 3.002 -0.155 9.5 1 90.75 152 MET B CA 1
ATOM 3051 C C . MET B 1 152 ? 1.659 -0.228 10.219 1 90.75 152 MET B C 1
ATOM 3053 O O . MET B 1 152 ? 1.549 0.179 11.375 1 90.75 152 MET B O 1
ATOM 3057 N N . TYR B 1 153 ? 0.658 -0.768 9.562 1 86.81 153 TYR B N 1
ATOM 3058 C CA . TYR B 1 153 ? -0.656 -0.899 10.18 1 86.81 153 TYR B CA 1
ATOM 3059 C C . TYR B 1 153 ? -0.579 -1.736 11.453 1 86.81 153 TYR B C 1
ATOM 3061 O O . TYR B 1 153 ? -1.094 -1.335 12.5 1 86.81 153 TYR B O 1
ATOM 3069 N N . LEU B 1 154 ? 0.081 -2.762 11.359 1 84.56 154 LEU B N 1
ATOM 3070 C CA . LEU B 1 154 ? 0.204 -3.654 12.508 1 84.56 154 LEU B CA 1
ATOM 3071 C C . LEU B 1 154 ? 0.968 -2.98 13.641 1 84.56 154 LEU B C 1
ATOM 3073 O O . LEU B 1 154 ? 0.559 -3.057 14.797 1 84.56 154 LEU B O 1
ATOM 3077 N N . SER B 1 155 ? 2.014 -2.314 13.312 1 88.5 155 SER B N 1
ATOM 3078 C CA . SER B 1 155 ? 2.861 -1.668 14.312 1 88.5 155 SER B CA 1
ATOM 3079 C C . SER B 1 155 ? 2.109 -0.562 15.047 1 88.5 155 SER B C 1
ATOM 3081 O O . SER B 1 155 ? 2.373 -0.298 16.219 1 88.5 155 SER B O 1
ATOM 3083 N N . LEU B 1 156 ? 1.18 0.026 14.383 1 91.06 156 LEU B N 1
ATOM 3084 C CA . LEU B 1 156 ? 0.45 1.148 14.961 1 91.06 156 LEU B CA 1
ATOM 3085 C C . LEU B 1 156 ? -0.838 0.674 15.625 1 91.06 156 LEU B C 1
ATOM 3087 O O . LEU B 1 156 ? -1.691 1.488 15.992 1 91.06 156 LEU B O 1
ATOM 3091 N N . GLY B 1 157 ? -0.964 -0.614 15.695 1 83.75 157 GLY B N 1
ATOM 3092 C CA . GLY B 1 157 ? -2.102 -1.186 16.391 1 83.75 157 GLY B CA 1
ATOM 3093 C C . GLY B 1 157 ? -3.396 -1.098 15.609 1 83.75 157 GLY B C 1
ATOM 3094 O O . GLY B 1 157 ? -4.484 -1.13 16.188 1 83.75 157 GLY B O 1
ATOM 3095 N N . ARG B 1 158 ? -3.217 -0.889 14.328 1 81.06 158 ARG B N 1
ATOM 3096 C CA . ARG B 1 158 ? -4.398 -0.894 13.469 1 81.06 158 ARG B CA 1
ATOM 3097 C C . ARG B 1 158 ? -4.719 -2.305 12.992 1 81.06 158 ARG B C 1
ATOM 3099 O O . ARG B 1 158 ? -3.824 -3.148 12.883 1 81.06 158 ARG B O 1
ATOM 3106 N N . ARG B 1 159 ? -6.004 -2.439 12.742 1 78.06 159 ARG B N 1
ATOM 3107 C CA . ARG B 1 159 ? -6.438 -3.77 12.336 1 78.06 159 ARG B CA 1
ATOM 3108 C C . ARG B 1 159 ? -6.43 -3.906 10.812 1 78.06 159 ARG B C 1
ATOM 3110 O O . ARG B 1 159 ? -6.91 -3.023 10.102 1 78.06 159 ARG B O 1
ATOM 3117 N N . ILE B 1 160 ? -5.848 -4.988 10.406 1 77.44 160 ILE B N 1
ATOM 3118 C CA . ILE B 1 160 ? -5.875 -5.312 8.984 1 77.44 160 ILE B CA 1
ATOM 3119 C C . ILE B 1 160 ? -7.203 -5.984 8.633 1 77.44 160 ILE B C 1
ATOM 3121 O O . ILE B 1 160 ? -7.719 -5.812 7.531 1 77.44 160 ILE B O 1
ATOM 3125 N N . THR B 1 161 ? -7.75 -6.629 9.633 1 80.69 161 THR B N 1
ATOM 3126 C CA . THR B 1 161 ? -9.047 -7.297 9.523 1 80.69 161 THR B CA 1
ATOM 3127 C C . THR B 1 161 ? -9.906 -7.016 10.75 1 80.69 161 THR B C 1
ATOM 3129 O O . THR B 1 161 ? -9.383 -6.734 11.828 1 80.69 161 THR B O 1
ATOM 3132 N N . ASP B 1 162 ? -11.203 -7.094 10.5 1 82.44 162 ASP B N 1
ATOM 3133 C CA . ASP B 1 162 ? -12.102 -6.836 11.625 1 82.44 162 ASP B CA 1
ATOM 3134 C C . ASP B 1 162 ? -12.461 -8.133 12.352 1 82.44 162 ASP B C 1
ATOM 3136 O O . ASP B 1 162 ? -13.258 -8.125 13.289 1 82.44 162 ASP B O 1
ATOM 3140 N N . GLY B 1 163 ? -11.805 -9.164 11.883 1 82.5 163 GLY B N 1
ATOM 3141 C CA . GLY B 1 163 ? -12.102 -10.461 12.461 1 82.5 163 GLY B CA 1
ATOM 3142 C C . GLY B 1 163 ? -11.109 -10.883 13.531 1 82.5 163 GLY B C 1
ATOM 3143 O O . GLY B 1 163 ? -10.273 -10.078 13.953 1 82.5 163 GLY B O 1
ATOM 3144 N N . ASP B 1 164 ? -11.367 -12.062 13.977 1 81.81 164 ASP B N 1
ATOM 3145 C CA . ASP B 1 164 ? -10.516 -12.68 14.992 1 81.81 164 ASP B CA 1
ATOM 3146 C C . ASP B 1 164 ? -9.117 -12.945 14.445 1 81.81 164 ASP B C 1
ATOM 3148 O O . ASP B 1 164 ? -8.953 -13.656 13.453 1 81.81 164 ASP B O 1
ATOM 3152 N N . ALA B 1 165 ? -8.172 -12.375 15.211 1 75.81 165 ALA B N 1
ATOM 3153 C CA . ALA B 1 165 ? -6.777 -12.5 14.797 1 75.81 165 ALA B CA 1
ATOM 3154 C C . ALA B 1 165 ? -6.316 -13.953 14.852 1 75.81 165 ALA B C 1
ATOM 3156 O O . ALA B 1 165 ? -5.367 -14.336 14.164 1 75.81 165 ALA B O 1
ATOM 3157 N N . ASP B 1 166 ? -7.012 -14.781 15.578 1 79.94 166 ASP B N 1
ATOM 3158 C CA . ASP B 1 166 ? -6.578 -16.156 15.789 1 79.94 166 ASP B CA 1
ATOM 3159 C C . ASP B 1 166 ? -7.27 -17.109 14.812 1 79.94 166 ASP B C 1
ATOM 3161 O O . ASP B 1 166 ? -6.953 -18.297 14.758 1 79.94 166 ASP B O 1
ATOM 3165 N N . ALA B 1 167 ? -8.117 -16.531 14.055 1 84 167 ALA B N 1
ATOM 3166 C CA . ALA B 1 167 ? -8.766 -17.375 13.055 1 84 167 ALA B CA 1
ATOM 3167 C C . ALA B 1 167 ? -7.754 -17.859 12.023 1 84 167 ALA B C 1
ATOM 3169 O O . ALA B 1 167 ? -6.816 -17.141 11.664 1 84 167 ALA B O 1
ATOM 3170 N N . PRO B 1 168 ? -7.879 -19.062 11.547 1 79.19 168 PRO B N 1
ATOM 3171 C CA . PRO B 1 168 ? -6.918 -19.656 10.602 1 79.19 168 PRO B CA 1
ATOM 3172 C C . PRO B 1 168 ? -6.645 -18.734 9.406 1 79.19 168 PRO B C 1
ATOM 3174 O O . PRO B 1 168 ? -5.512 -18.688 8.922 1 79.19 168 PRO B O 1
ATOM 3177 N N . TRP B 1 169 ? -7.672 -18.047 9.016 1 79.5 169 TRP B N 1
ATOM 3178 C CA . TRP B 1 169 ? -7.523 -17.203 7.824 1 79.5 169 TRP B CA 1
ATOM 3179 C C . TRP B 1 169 ? -6.934 -15.852 8.18 1 79.5 169 TRP B C 1
ATOM 3181 O O . TRP B 1 169 ? -6.668 -15.031 7.297 1 79.5 169 TRP B O 1
ATOM 3191 N N . ASN B 1 170 ? -6.715 -15.586 9.453 1 78.25 170 ASN B N 1
ATOM 3192 C CA . ASN B 1 170 ? -6.133 -14.32 9.891 1 78.25 170 ASN B CA 1
ATOM 3193 C C . ASN B 1 170 ? -4.793 -14.523 10.594 1 78.25 170 ASN B C 1
ATOM 3195 O O . ASN B 1 170 ? -3.949 -13.633 10.602 1 78.25 170 ASN B O 1
ATOM 3199 N N . ARG B 1 171 ? -4.621 -15.688 11.211 1 70.31 171 ARG B N 1
ATOM 3200 C CA . ARG B 1 171 ? -3.488 -15.938 12.094 1 70.31 171 ARG B CA 1
ATOM 3201 C C . ARG B 1 171 ? -2.166 -15.703 11.367 1 70.31 171 ARG B C 1
ATOM 3203 O O . ARG B 1 171 ? -1.278 -15.023 11.898 1 70.31 171 ARG B O 1
ATOM 3210 N N . GLU B 1 172 ? -2.051 -16.281 10.273 1 65.62 172 GLU B N 1
ATOM 3211 C CA . GLU B 1 172 ? -0.747 -16.219 9.617 1 65.62 172 GLU B CA 1
ATOM 3212 C C . GLU B 1 172 ? -0.547 -14.875 8.93 1 65.62 172 GLU B C 1
ATOM 3214 O O . GLU B 1 172 ? 0.587 -14.453 8.688 1 65.62 172 GLU B O 1
ATOM 3219 N N . LYS B 1 173 ? -1.64 -14.188 8.703 1 65.69 173 LYS B N 1
ATOM 3220 C CA . LYS B 1 173 ? -1.543 -12.867 8.102 1 65.69 173 LYS B CA 1
ATOM 3221 C C . LYS B 1 173 ? -0.833 -11.891 9.031 1 65.69 173 LYS B C 1
ATOM 3223 O O . LYS B 1 173 ? -0.05 -11.047 8.578 1 65.69 173 LYS B O 1
ATOM 3228 N N . ILE B 1 174 ? -1.018 -12.211 10.242 1 63.12 174 ILE B N 1
ATOM 3229 C CA . ILE B 1 174 ? -0.458 -11.32 11.258 1 63.12 174 ILE B CA 1
ATOM 3230 C C . ILE B 1 174 ? 1.016 -11.656 11.484 1 63.12 174 ILE B C 1
ATOM 3232 O O . ILE B 1 174 ? 1.848 -10.758 11.625 1 63.12 174 ILE B O 1
ATOM 3236 N N . HIS B 1 175 ? 1.322 -12.891 11.164 1 65.12 175 HIS B N 1
ATOM 3237 C CA . HIS B 1 175 ? 2.676 -13.336 11.477 1 65.12 175 HIS B CA 1
ATOM 3238 C C . HIS B 1 175 ? 3.533 -13.422 10.219 1 65.12 175 HIS B C 1
ATOM 3240 O O . HIS B 1 175 ? 4.723 -13.742 10.297 1 65.12 175 HIS B O 1
ATOM 3246 N N . ALA B 1 176 ? 2.9 -13.008 9.266 1 69.75 176 ALA B N 1
ATOM 3247 C CA . ALA B 1 176 ? 3.572 -13.227 7.984 1 69.75 176 ALA B CA 1
ATOM 3248 C C . ALA B 1 176 ? 4.516 -12.07 7.66 1 69.75 176 ALA B C 1
ATOM 3250 O O . ALA B 1 176 ? 5.418 -12.211 6.832 1 69.75 176 ALA B O 1
ATOM 3251 N N . TYR B 1 177 ? 4.426 -11.016 8.422 1 78.12 177 TYR B N 1
ATOM 3252 C CA . TYR B 1 177 ? 5.242 -9.852 8.094 1 78.12 177 TYR B CA 1
ATOM 3253 C C . TYR B 1 177 ? 6.512 -9.82 8.938 1 78.12 177 TYR B C 1
ATOM 3255 O O . TYR B 1 177 ? 6.609 -9.047 9.898 1 78.12 177 TYR B O 1
ATOM 3263 N N . THR B 1 178 ? 7.457 -10.672 8.492 1 82.62 178 THR B N 1
ATOM 3264 C CA . THR B 1 178 ? 8.758 -10.781 9.141 1 82.62 178 THR B CA 1
ATOM 3265 C C . THR B 1 178 ? 9.875 -10.359 8.195 1 82.62 178 THR B C 1
ATOM 3267 O O . THR B 1 178 ? 9.656 -10.219 6.988 1 82.62 178 THR B O 1
ATOM 3270 N N . ASP B 1 179 ? 11.047 -10.141 8.859 1 88.75 179 ASP B N 1
ATOM 3271 C CA . ASP B 1 179 ? 12.219 -9.836 8.031 1 88.75 179 ASP B CA 1
ATOM 3272 C C . ASP B 1 179 ? 12.492 -10.953 7.035 1 88.75 179 ASP B C 1
ATOM 3274 O O . ASP B 1 179 ? 12.852 -10.695 5.887 1 88.75 179 ASP B O 1
ATOM 3278 N N . GLU B 1 180 ? 12.234 -12.133 7.441 1 86 180 GLU B N 1
ATOM 3279 C CA . GLU B 1 180 ? 12.492 -13.297 6.602 1 86 180 GLU B CA 1
ATOM 3280 C C . GLU B 1 180 ? 11.547 -13.328 5.402 1 86 180 GLU B C 1
ATOM 3282 O O . GLU B 1 180 ? 11.984 -13.57 4.273 1 86 180 GLU B O 1
ATOM 3287 N N . THR B 1 181 ? 10.305 -13.102 5.641 1 83.06 181 THR B N 1
ATOM 3288 C CA . THR B 1 181 ? 9.336 -13.141 4.547 1 83.06 181 THR B CA 1
ATOM 3289 C C . THR B 1 181 ? 9.562 -11.992 3.574 1 83.06 181 THR B C 1
ATOM 3291 O O . THR B 1 181 ? 9.344 -12.133 2.369 1 83.06 181 THR B O 1
ATOM 3294 N N . PHE B 1 182 ? 9.984 -10.898 4.125 1 90.31 182 PHE B N 1
ATOM 3295 C CA . PHE B 1 182 ? 10.305 -9.766 3.256 1 90.31 182 PHE B CA 1
ATOM 3296 C C . PHE B 1 182 ? 11.438 -10.125 2.303 1 90.31 182 PHE B C 1
ATOM 3298 O O . PHE B 1 182 ? 11.328 -9.914 1.095 1 90.31 182 PHE B O 1
ATOM 3305 N N . GLU B 1 183 ? 12.469 -10.711 2.869 1 89.69 183 GLU B N 1
ATOM 3306 C CA . GLU B 1 183 ? 13.625 -11.086 2.068 1 89.69 183 GLU B CA 1
ATOM 3307 C C . GLU B 1 183 ? 13.266 -12.148 1.035 1 89.69 183 GLU B C 1
ATOM 3309 O O . GLU B 1 183 ? 13.805 -12.156 -0.074 1 89.69 183 GLU B O 1
ATOM 3314 N N . GLU B 1 184 ? 12.422 -12.961 1.424 1 84.56 184 GLU B N 1
ATOM 3315 C CA . GLU B 1 184 ? 11.961 -13.977 0.479 1 84.56 184 GLU B CA 1
ATOM 3316 C C . GLU B 1 184 ? 11.273 -13.336 -0.725 1 84.56 184 GLU B C 1
ATOM 3318 O O . GLU B 1 184 ? 11.469 -13.773 -1.861 1 84.56 184 GLU B O 1
ATOM 3323 N N . GLY B 1 185 ? 10.43 -12.367 -0.455 1 85.69 185 GLY B N 1
ATOM 3324 C CA . GLY B 1 185 ? 9.781 -11.664 -1.548 1 85.69 185 GLY B CA 1
ATOM 3325 C C . GLY B 1 185 ? 10.758 -10.961 -2.471 1 85.69 185 GLY B C 1
ATOM 3326 O O . GLY B 1 185 ? 10.625 -11.031 -3.693 1 85.69 185 GLY B O 1
ATOM 3327 N N . ILE B 1 186 ? 11.758 -10.359 -1.891 1 90.19 186 ILE B N 1
ATOM 3328 C CA . ILE B 1 186 ? 12.766 -9.656 -2.678 1 90.19 186 ILE B CA 1
ATOM 3329 C C . ILE B 1 186 ? 13.539 -10.648 -3.535 1 90.19 186 ILE B C 1
ATOM 3331 O O . ILE B 1 186 ? 13.812 -10.391 -4.711 1 90.19 186 ILE B O 1
ATOM 3335 N N . ASN B 1 187 ? 13.859 -11.773 -2.98 1 89.38 187 ASN B N 1
ATOM 3336 C CA . ASN B 1 187 ? 14.586 -12.805 -3.719 1 89.38 187 ASN B CA 1
ATOM 3337 C C . ASN B 1 187 ? 13.758 -13.344 -4.883 1 89.38 187 ASN B C 1
ATOM 3339 O O . ASN B 1 187 ? 14.305 -13.648 -5.945 1 89.38 187 ASN B O 1
ATOM 3343 N N . LEU B 1 188 ? 12.57 -13.438 -4.652 1 83.44 188 LEU B N 1
ATOM 3344 C CA . LEU B 1 188 ? 11.68 -13.883 -5.727 1 83.44 188 LEU B CA 1
ATOM 3345 C C . LEU B 1 188 ? 11.688 -12.883 -6.883 1 83.44 188 LEU B C 1
ATOM 3347 O O . LEU B 1 188 ? 11.742 -13.281 -8.047 1 83.44 188 LEU B O 1
ATOM 3351 N N . LEU B 1 189 ? 11.672 -11.672 -6.566 1 86.31 189 LEU B N 1
ATOM 3352 C CA . LEU B 1 189 ? 11.641 -10.633 -7.59 1 86.31 189 LEU B CA 1
ATOM 3353 C C . LEU B 1 189 ? 12.977 -10.562 -8.32 1 86.31 189 LEU B C 1
ATOM 3355 O O . LEU B 1 189 ? 13.016 -10.328 -9.531 1 86.31 189 LEU B O 1
ATOM 3359 N N . ILE B 1 190 ? 14.023 -10.766 -7.602 1 89.75 190 ILE B N 1
ATOM 3360 C CA . ILE B 1 190 ? 15.344 -10.812 -8.219 1 89.75 190 ILE B CA 1
ATOM 3361 C C . ILE B 1 190 ? 15.414 -11.977 -9.211 1 89.75 190 ILE B C 1
ATOM 3363 O O . ILE B 1 190 ? 15.898 -11.812 -10.328 1 89.75 190 ILE B O 1
ATOM 3367 N N . ASN B 1 191 ? 14.898 -13.07 -8.805 1 85.31 191 ASN B N 1
ATOM 3368 C CA . ASN B 1 191 ? 14.883 -14.234 -9.688 1 85.31 191 ASN B CA 1
ATOM 3369 C C . ASN B 1 191 ? 14.031 -13.984 -10.93 1 85.31 191 ASN B C 1
ATOM 3371 O O . ASN B 1 191 ? 14.383 -14.43 -12.023 1 85.31 191 ASN B O 1
ATOM 3375 N N . MET B 1 192 ? 13.031 -13.281 -10.75 1 79.69 192 MET B N 1
ATOM 3376 C CA . MET B 1 192 ? 12.195 -12.906 -11.891 1 79.69 192 MET B CA 1
ATOM 3377 C C . MET B 1 192 ? 12.961 -12.008 -12.859 1 79.69 192 MET B C 1
ATOM 3379 O O . MET B 1 192 ? 12.867 -12.18 -14.07 1 79.69 192 MET B O 1
ATOM 3383 N N . ALA B 1 193 ? 13.641 -11.062 -12.273 1 83.88 193 ALA B N 1
ATOM 3384 C CA . ALA B 1 193 ? 14.422 -10.148 -13.094 1 83.88 193 ALA B CA 1
ATOM 3385 C C . ALA B 1 193 ? 15.484 -10.898 -13.898 1 83.88 193 ALA B C 1
ATOM 3387 O O . ALA B 1 193 ? 15.688 -10.617 -15.086 1 83.88 193 ALA B O 1
ATOM 3388 N N . LYS B 1 194 ? 16.047 -11.859 -13.289 1 86.94 194 LYS B N 1
ATOM 3389 C CA . LYS B 1 194 ? 17.078 -12.656 -13.953 1 86.94 194 LYS B CA 1
ATOM 3390 C C . LYS B 1 194 ? 16.469 -13.469 -15.102 1 86.94 194 LYS B C 1
ATOM 3392 O O . LYS B 1 194 ? 17.078 -13.578 -16.172 1 86.94 194 LYS B O 1
ATOM 3397 N N . LYS B 1 195 ? 15.352 -13.953 -14.859 1 82.62 195 LYS B N 1
ATOM 3398 C CA . LYS B 1 195 ? 14.672 -14.727 -15.898 1 82.62 195 LYS B CA 1
ATOM 3399 C C . LYS B 1 195 ? 14.289 -13.844 -17.078 1 82.62 195 LYS B C 1
ATOM 3401 O O . LYS B 1 195 ? 14.422 -14.258 -18.234 1 82.62 195 LYS B O 1
ATOM 3406 N N . LYS B 1 196 ? 13.836 -12.695 -16.844 1 80.38 196 LYS B N 1
ATOM 3407 C CA . LYS B 1 196 ? 13.43 -11.758 -17.891 1 80.38 196 LYS B CA 1
ATOM 3408 C C . LYS B 1 196 ? 14.633 -11.281 -18.703 1 80.38 196 LYS B C 1
ATOM 3410 O O . LYS B 1 196 ? 14.523 -11.039 -19.906 1 80.38 196 LYS B O 1
ATOM 3415 N N . ALA B 1 197 ? 15.727 -11.117 -18.047 1 84.12 197 ALA B N 1
ATOM 3416 C CA . ALA B 1 197 ? 16.938 -10.641 -18.703 1 84.12 197 ALA B CA 1
ATOM 3417 C C . ALA B 1 197 ? 17.5 -11.688 -19.656 1 84.12 197 ALA B C 1
ATOM 3419 O O . ALA B 1 197 ? 18.156 -11.352 -20.641 1 84.12 197 ALA B O 1
ATOM 3420 N N . GLY B 1 198 ? 17.141 -12.93 -19.578 1 76.56 198 GLY B N 1
ATOM 3421 C CA . GLY B 1 198 ? 17.484 -13.992 -20.516 1 76.56 198 GLY B CA 1
ATOM 3422 C C . GLY B 1 198 ? 18.969 -14.281 -20.578 1 76.56 198 GLY B C 1
ATOM 3423 O O . GLY B 1 198 ? 19.438 -14.977 -21.484 1 76.56 198 GLY B O 1
ATOM 3424 N N . GLY B 1 199 ? 19.859 -13.648 -19.906 1 73.25 199 GLY B N 1
ATOM 3425 C CA . GLY B 1 199 ? 21.297 -13.867 -20.016 1 73.25 199 GLY B CA 1
ATOM 3426 C C . GLY B 1 199 ? 22.031 -13.75 -18.688 1 73.25 199 GLY B C 1
ATOM 3427 O O . GLY B 1 199 ? 21.406 -13.836 -17.625 1 73.25 199 GLY B O 1
ATOM 3428 N N . ALA B 1 200 ? 23.359 -13.734 -18.922 1 73.12 200 ALA B N 1
ATOM 3429 C CA . ALA B 1 200 ? 24.203 -13.523 -17.734 1 73.12 200 ALA B CA 1
ATOM 3430 C C . ALA B 1 200 ? 23.984 -12.125 -17.156 1 73.12 200 ALA B C 1
ATOM 3432 O O . ALA B 1 200 ? 24.031 -11.133 -17.891 1 73.12 200 ALA B O 1
ATOM 3433 N N . CYS B 1 201 ? 23.281 -11.906 -16.172 1 83.5 201 CYS B N 1
ATOM 3434 C CA . CYS B 1 201 ? 23.062 -10.656 -15.461 1 83.5 201 CYS B CA 1
ATOM 3435 C C . CYS B 1 201 ? 24.312 -10.211 -14.711 1 83.5 201 CYS B C 1
ATOM 3437 O O . CYS B 1 201 ? 24.281 -10.023 -13.492 1 83.5 201 CYS B O 1
ATOM 3439 N N . ASP B 1 202 ? 25.438 -10.055 -15.539 1 91.06 202 ASP B N 1
ATOM 3440 C CA . ASP B 1 202 ? 26.688 -9.641 -14.906 1 91.06 202 ASP B CA 1
ATOM 3441 C C . ASP B 1 202 ? 26.734 -8.117 -14.742 1 91.06 202 ASP B C 1
ATOM 3443 O O . ASP B 1 202 ? 27.609 -7.461 -15.297 1 91.06 202 ASP B O 1
ATOM 3447 N N . TRP B 1 203 ? 25.859 -7.57 -14.023 1 94.56 203 TRP B N 1
ATOM 3448 C CA . TRP B 1 203 ? 25.75 -6.141 -13.75 1 94.56 203 TRP B CA 1
ATOM 3449 C C . TRP B 1 203 ? 26.297 -5.809 -12.367 1 94.56 203 TRP B C 1
ATOM 3451 O O . TRP B 1 203 ? 25.844 -6.379 -11.367 1 94.56 203 TRP B O 1
ATOM 3461 N N . ARG B 1 204 ? 27.281 -4.91 -12.32 1 95.25 204 ARG B N 1
ATOM 3462 C CA . ARG B 1 204 ? 27.906 -4.586 -11.039 1 95.25 204 ARG B CA 1
ATOM 3463 C C . ARG B 1 204 ? 28.391 -3.143 -11.016 1 95.25 204 ARG B C 1
ATOM 3465 O O . ARG B 1 204 ? 28.672 -2.559 -12.07 1 95.25 204 ARG B O 1
ATOM 3472 N N . THR B 1 205 ? 28.438 -2.617 -9.82 1 94.62 205 THR B N 1
ATOM 3473 C CA . THR B 1 205 ? 28.922 -1.252 -9.648 1 94.62 205 THR B CA 1
ATOM 3474 C C . THR B 1 205 ? 30.359 -1.124 -10.133 1 94.62 205 THR B C 1
ATOM 3476 O O . THR B 1 205 ? 31.234 -1.892 -9.719 1 94.62 205 THR B O 1
ATOM 3479 N N . PRO B 1 206 ? 30.531 -0.206 -10.953 1 93.38 206 PRO B N 1
ATOM 3480 C CA . PRO B 1 206 ? 31.891 -0.037 -11.453 1 93.38 206 PRO B CA 1
ATOM 3481 C C . PRO B 1 206 ? 32.906 0.282 -10.344 1 93.38 206 PRO B C 1
ATOM 3483 O O . PRO B 1 206 ? 32.562 0.998 -9.391 1 93.38 206 PRO B O 1
ATOM 3486 N N . LEU B 1 207 ? 34.094 -0.213 -10.516 1 90.19 207 LEU B N 1
ATOM 3487 C CA . LEU B 1 207 ? 35.156 0.005 -9.547 1 90.19 207 LEU B CA 1
ATOM 3488 C C . LEU B 1 207 ? 35.562 1.474 -9.516 1 90.19 207 LEU B C 1
ATOM 3490 O O . LEU B 1 207 ? 35.844 2.021 -8.445 1 90.19 207 LEU B O 1
ATOM 3494 N N . ASP B 1 208 ? 35.594 2.053 -10.68 1 86.56 208 ASP B N 1
ATOM 3495 C CA . ASP B 1 208 ? 36 3.445 -10.82 1 86.56 208 ASP B CA 1
ATOM 3496 C C . ASP B 1 208 ? 34.844 4.395 -10.477 1 86.56 208 ASP B C 1
ATOM 3498 O O . ASP B 1 208 ? 33.938 4.594 -11.281 1 86.56 208 ASP B O 1
ATOM 3502 N N . ALA B 1 209 ? 34.969 5.082 -9.375 1 81.06 209 ALA B N 1
ATOM 3503 C CA . ALA B 1 209 ? 33.906 5.961 -8.859 1 81.06 209 ALA B CA 1
ATOM 3504 C C . ALA B 1 209 ? 33.719 7.168 -9.773 1 81.06 209 ALA B C 1
ATOM 3506 O O . ALA B 1 209 ? 32.656 7.812 -9.742 1 81.06 209 ALA B O 1
ATOM 3507 N N . SER B 1 210 ? 34.688 7.496 -10.531 1 79.62 210 SER B N 1
ATOM 3508 C CA . SER B 1 210 ? 34.562 8.648 -11.422 1 79.62 210 SER B CA 1
ATOM 3509 C C . SER B 1 210 ? 33.531 8.406 -12.516 1 79.62 210 SER B C 1
ATOM 3511 O O . SER B 1 210 ? 33.094 9.344 -13.18 1 79.62 210 SER B O 1
ATOM 3513 N N . THR B 1 211 ? 33.156 7.207 -12.672 1 79.19 211 THR B N 1
ATOM 3514 C CA . THR B 1 211 ? 32.219 6.852 -13.719 1 79.19 211 THR B CA 1
ATOM 3515 C C . THR B 1 211 ? 30.781 6.879 -13.195 1 79.19 211 THR B C 1
ATOM 3517 O O . THR B 1 211 ? 29.828 6.703 -13.953 1 79.19 211 THR B O 1
ATOM 3520 N N . TRP B 1 212 ? 30.75 7.121 -11.859 1 77.12 212 TRP B N 1
ATOM 3521 C CA . TRP B 1 212 ? 29.422 7.102 -11.266 1 77.12 212 TRP B CA 1
ATOM 3522 C C . TRP B 1 212 ? 28.625 8.336 -11.672 1 77.12 212 TRP B C 1
ATOM 3524 O O . TRP B 1 212 ? 29.141 9.461 -11.617 1 77.12 212 TRP B O 1
ATOM 3534 N N . SER B 1 213 ? 27.453 8.156 -12.219 1 70.69 213 SER B N 1
ATOM 3535 C CA . SER B 1 213 ? 26.578 9.258 -12.633 1 70.69 213 SER B CA 1
ATOM 3536 C C . SER B 1 213 ? 25.828 9.844 -11.438 1 70.69 213 SER B C 1
ATOM 3538 O O . SER B 1 213 ? 25.016 10.758 -11.594 1 70.69 213 SER B O 1
ATOM 3540 N N . TRP B 1 214 ? 25.953 9.297 -10.258 1 61.75 214 TRP B N 1
ATOM 3541 C CA . TRP B 1 214 ? 25.219 9.734 -9.07 1 61.75 214 TRP B CA 1
ATOM 3542 C C . TRP B 1 214 ? 25.531 11.195 -8.758 1 61.75 214 TRP B C 1
ATOM 3544 O O . TRP B 1 214 ? 24.703 11.891 -8.148 1 61.75 214 TRP B O 1
ATOM 3554 N N . THR B 1 215 ? 26.844 11.594 -8.82 1 50.91 215 THR B N 1
ATOM 3555 C CA . THR B 1 215 ? 27.406 12.859 -8.367 1 50.91 215 THR B CA 1
ATOM 3556 C C . THR B 1 215 ? 26.797 14.023 -9.141 1 50.91 215 THR B C 1
ATOM 3558 O O . THR B 1 215 ? 27.078 15.188 -8.852 1 50.91 215 THR B O 1
ATOM 3561 N N . LEU B 1 216 ? 25.984 13.695 -10.102 1 40.28 216 LEU B N 1
ATOM 3562 C CA . LEU B 1 216 ? 25.594 14.891 -10.836 1 40.28 216 LEU B CA 1
ATOM 3563 C C . LEU B 1 216 ? 24.234 15.398 -10.352 1 40.28 216 LEU B C 1
ATOM 3565 O O . LEU B 1 216 ? 23.375 14.609 -9.969 1 40.28 216 LEU B O 1
#

Foldseek 3Di:
DPPPPPPPPDDLVNLLVLQLVVLLPPAPVPDDLCVSCVVVVHHSVVVCVRPVDPLSSLLSSLVVLLVQFPQDADAFAAPLVSLLRRLLRVLVSCLSRLRNVVVCVVVVRDDDPLSVVLNVLNQVQLPDDPVLCVVLVVVLVVLSNVLSNVSSCVVVVHDPDPDDCPPPVNVVVSVCNDSVNSSVVSVVSVVVSVVVVVDDSNGGRHNDCVSRPSVD/DPPPPPPPPDDLVNLLVLQLVVLLPPAPVPDDLCVSCVVVVHHSVVVCVRPVDPLRSLLSSVVVLLVQFPQDADAFAAPLVSLLRRLLRVLVSCLSRLRNVVVCVVVVRDDDPLSVVLNLLNQVQLPDDPVLCVVLVVVLVVLSNVLSNLSSCVVVVHDPDPDDCPPPVNVVVSVCNDPVNSSVVSVVSVVVSVVVVVDDSNGGRHNDCVSRPSVD